Protein 5FIY (pdb70)

Structure (mmCIF, N/CA/C/O backbone):
data_5FIY
#
_entry.id   5FIY
#
_cell.length_a   114.990
_cell.length_b   114.990
_cell.length_c   121.810
_cell.angle_alpha   90.00
_cell.angle_beta   90.00
_cell.angle_gamma   90.00
#
_symmetry.space_group_name_H-M   'P 43 21 2'
#
loop_
_entity.id
_entity.type
_entity.pdbx_description
1 polymer 'PRKC APOPTOSIS WT1 REGULATOR PROTEIN'
2 non-polymer 'POTASSIUM ION'
3 water water
#
loop_
_atom_site.group_PDB
_atom_site.id
_atom_site.type_symbol
_atom_site.label_atom_id
_atom_site.label_alt_id
_atom_site.label_comp_id
_atom_site.label_asym_id
_atom_site.label_entity_id
_atom_site.label_seq_id
_atom_site.pdbx_PDB_ins_code
_atom_site.Cartn_x
_atom_site.Cartn_y
_atom_site.Cartn_z
_atom_site.occupancy
_atom_site.B_iso_or_equiv
_atom_site.auth_seq_id
_atom_site.auth_comp_id
_atom_site.auth_asym_id
_atom_site.auth_atom_id
_atom_site.pdbx_PDB_model_num
ATOM 1 N N . PHE A 1 26 ? 147.912 66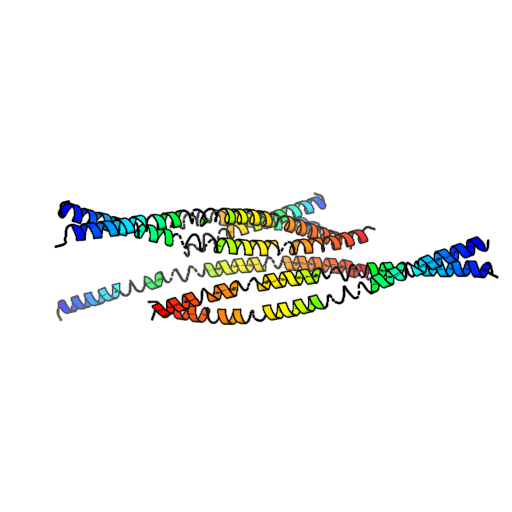.263 80.420 1.00 86.49 254 PHE A N 1
ATOM 2 C CA . PHE A 1 26 ? 148.910 66.557 79.395 1.00 88.06 254 PHE A CA 1
ATOM 3 C C . PHE A 1 26 ? 150.251 65.897 79.692 1.00 82.55 254 PHE A C 1
ATOM 4 O O . PHE A 1 26 ? 150.669 65.804 80.849 1.00 70.47 254 PHE A O 1
ATOM 12 N N . ALA A 1 27 ? 150.928 65.448 78.640 1.00 46.47 255 ALA A N 1
ATOM 13 C CA . ALA A 1 27 ? 152.226 64.813 78.800 1.00 48.49 255 ALA A CA 1
ATOM 14 C C . ALA A 1 27 ? 153.245 65.346 77.799 1.00 50.42 255 ALA A C 1
ATOM 15 O O . ALA A 1 27 ? 152.922 65.588 76.632 1.00 48.11 255 ALA A O 1
ATOM 17 N N . SER A 1 28 ? 154.480 65.501 78.271 1.00 44.52 256 SER A N 1
ATOM 18 C CA . SER A 1 28 ? 155.571 66.060 77.482 1.00 50.29 256 SER A CA 1
ATOM 19 C C . SER A 1 28 ? 155.829 65.206 76.254 1.00 50.97 256 SER A C 1
ATOM 20 O O . SER A 1 28 ? 155.546 64.007 76.264 1.00 73.94 256 SER A O 1
ATOM 23 N N . SER A 1 29 ? 156.326 65.818 75.183 1.00 48.39 257 SER A N 1
ATOM 24 C CA . SER A 1 29 ? 156.635 65.045 73.993 1.00 51.27 257 SER A CA 1
ATOM 25 C C . SER A 1 29 ? 157.692 64.027 74.391 1.00 57.16 257 SER A C 1
ATOM 26 O O . SER A 1 29 ? 157.656 62.886 73.952 1.00 46.77 257 SER A O 1
ATOM 29 N N . SER A 1 30 ? 158.585 64.432 75.289 1.00 58.26 258 SER A N 1
ATOM 30 C CA . SER A 1 30 ? 159.633 63.554 75.797 1.00 55.63 258 SER A CA 1
ATOM 31 C C . SER A 1 30 ? 159.050 62.431 76.653 1.00 52.77 258 SER A C 1
ATOM 32 O O . SER A 1 30 ? 159.474 61.280 76.553 1.00 54.70 258 SER A O 1
ATOM 35 N N . THR A 1 31 ? 158.099 62.780 77.513 1.00 38.81 259 THR A N 1
ATOM 36 C CA . THR A 1 31 ? 157.436 61.806 78.370 1.00 37.34 259 THR A CA 1
ATOM 37 C C . THR A 1 31 ? 156.755 60.717 77.545 1.00 47.45 259 THR A C 1
ATOM 38 O O . THR A 1 31 ? 156.912 59.513 77.808 1.00 49.70 259 THR A O 1
ATOM 42 N N . LEU A 1 32 ? 156.020 61.154 76.531 1.00 51.17 260 LEU A N 1
ATOM 43 C CA . LEU A 1 32 ? 155.374 60.250 75.594 1.00 36.88 260 LEU A CA 1
ATOM 44 C C . LEU A 1 32 ? 156.422 59.403 74.881 1.00 38.21 260 LEU A C 1
ATOM 45 O O . LEU A 1 32 ? 156.237 58.196 74.702 1.00 52.50 260 LEU A O 1
ATOM 50 N N . GLU A 1 33 ? 157.533 60.036 74.502 1.00 49.11 261 GLU A N 1
ATOM 51 C CA . GLU A 1 33 ? 158.604 59.344 73.795 1.00 39.34 261 GLU A CA 1
ATOM 52 C C . GLU A 1 33 ? 159.155 58.214 74.657 1.00 52.27 261 GLU A C 1
ATOM 53 O O . GLU A 1 33 ? 159.468 57.130 74.152 1.00 62.84 261 GLU A O 1
ATOM 59 N N . LYS A 1 34 ? 159.246 58.454 75.965 1.00 36.79 262 LYS A N 1
ATOM 60 C CA . LYS A 1 34 ? 159.752 57.422 76.859 1.00 29.09 262 LYS A CA 1
ATOM 61 C C . LYS A 1 34 ? 158.722 56.327 77.112 1.00 46.08 262 LYS A C 1
ATOM 62 O O . LYS A 1 34 ? 159.089 55.164 77.204 1.00 44.68 262 LYS A O 1
ATOM 68 N N . ARG A 1 35 ? 157.446 56.682 77.254 1.00 39.40 263 ARG A N 1
ATOM 69 C CA . ARG A 1 35 ? 156.417 55.648 77.378 1.00 29.30 263 ARG A CA 1
ATOM 70 C C . ARG A 1 35 ? 156.486 54.720 76.168 1.00 37.00 263 ARG A C 1
ATOM 71 O O . ARG A 1 35 ? 156.378 53.494 76.293 1.00 39.86 263 ARG A O 1
ATOM 79 N N . ILE A 1 36 ? 156.676 55.319 74.995 1.00 34.05 264 ILE A N 1
ATOM 80 C CA . ILE A 1 36 ? 156.823 54.558 73.758 1.00 40.70 264 ILE A CA 1
ATOM 81 C C . ILE A 1 36 ? 158.069 53.660 73.794 1.00 38.98 264 ILE A C 1
ATOM 82 O O . ILE A 1 36 ? 158.011 52.478 73.425 1.00 42.22 264 ILE A O 1
ATOM 87 N N . GLU A 1 37 ? 159.181 54.226 74.262 1.00 40.40 265 GLU A N 1
ATOM 88 C CA . GLU A 1 37 ? 160.446 53.499 74.409 1.00 42.14 265 GLU A CA 1
ATOM 89 C C . GLU A 1 37 ? 160.269 52.237 75.259 1.00 42.50 265 GLU A C 1
ATOM 90 O O . GLU A 1 37 ? 160.633 51.109 74.867 1.00 41.70 265 GLU A O 1
ATOM 96 N N . ASP A 1 38 ? 159.656 52.457 76.418 1.00 37.83 266 ASP A N 1
ATOM 97 C CA . ASP A 1 38 ? 159.415 51.436 77.421 1.00 34.78 266 ASP A CA 1
ATOM 98 C C . ASP A 1 38 ? 158.505 50.346 76.889 1.00 30.99 266 ASP A C 1
ATOM 99 O O . ASP A 1 38 ? 158.802 49.158 77.032 1.00 44.56 266 ASP A O 1
ATOM 104 N N . LEU A 1 39 ? 157.398 50.754 76.277 1.00 33.97 267 LEU A N 1
ATOM 105 C CA . LEU A 1 39 ? 156.458 49.802 75.703 1.00 29.78 267 LEU A CA 1
ATOM 106 C C . LEU A 1 39 ? 157.099 48.965 74.605 1.00 37.67 267 LEU A C 1
ATOM 107 O O . LEU A 1 39 ? 156.808 47.773 74.486 1.00 35.48 267 LEU A O 1
ATOM 112 N N . GLU A 1 40 ? 157.970 49.578 73.809 1.00 22.19 268 GLU A N 1
ATOM 113 C CA . GLU A 1 40 ? 158.626 48.837 72.738 1.00 31.94 268 GLU A CA 1
ATOM 114 C C . GLU A 1 40 ? 159.587 47.797 73.321 1.00 34.59 268 GLU A C 1
ATOM 115 O O . GLU A 1 40 ? 159.609 46.630 72.871 1.00 34.36 268 GLU A O 1
ATOM 121 N N . LYS A 1 41 ? 160.345 48.199 74.345 1.00 25.87 269 LYS A N 1
ATOM 122 C CA . LYS A 1 41 ? 161.160 47.228 75.082 1.00 34.19 269 LYS A CA 1
ATOM 123 C C . LYS A 1 41 ? 160.308 46.069 75.623 1.00 30.13 269 LYS A C 1
ATOM 124 O O . LYS A 1 41 ? 160.687 44.896 75.519 1.00 36.65 269 LYS A O 1
ATOM 130 N N . GLU A 1 42 ? 159.151 46.401 76.183 1.00 27.76 270 GLU A N 1
ATOM 131 C CA . GLU A 1 42 ? 158.242 45.397 76.719 1.00 28.10 270 GLU A CA 1
ATOM 132 C C . GLU A 1 42 ? 157.793 44.399 75.650 1.00 28.30 270 GLU A C 1
ATOM 133 O O . GLU A 1 42 ? 157.848 43.187 75.849 1.00 43.16 270 GLU A O 1
ATOM 139 N N . VAL A 1 43 ? 157.333 44.913 74.516 1.00 35.42 271 VAL A N 1
ATOM 140 C CA . VAL A 1 43 ? 156.909 44.045 73.429 1.00 26.73 271 VAL A CA 1
ATOM 141 C C . VAL A 1 43 ? 158.046 43.126 73.007 1.00 34.25 271 VAL A C 1
ATOM 142 O O . VAL A 1 43 ? 157.844 41.918 72.884 1.00 33.16 271 VAL A O 1
ATOM 146 N N . LEU A 1 44 ? 159.236 43.689 72.791 1.00 35.32 272 LEU A N 1
ATOM 147 C CA . LEU A 1 44 ? 160.380 42.856 72.402 1.00 32.85 272 LEU A CA 1
ATOM 148 C C . LEU A 1 44 ? 160.638 41.733 73.428 1.00 39.74 272 LEU A C 1
ATOM 149 O O . LEU A 1 44 ? 160.874 40.563 73.063 1.00 36.07 272 LEU A O 1
ATOM 154 N N . ARG A 1 45 ? 160.565 42.092 74.710 1.00 36.94 273 ARG A N 1
ATOM 155 C CA . ARG A 1 45 ? 160.757 41.135 75.800 1.00 28.13 273 ARG A CA 1
ATOM 156 C C . ARG A 1 45 ? 159.751 39.988 75.743 1.00 30.75 273 ARG A C 1
ATOM 157 O O . ARG A 1 45 ? 160.125 38.804 75.761 1.00 43.83 273 ARG A O 1
ATOM 165 N N A GLU A 1 46 ? 158.475 40.346 75.632 0.56 30.45 274 GLU A N 1
ATOM 166 N N B GLU A 1 46 ? 158.471 40.341 75.683 0.44 30.09 274 GLU A N 1
ATOM 167 C CA A GLU A 1 46 ? 157.403 39.366 75.664 0.56 29.82 274 GLU A CA 1
ATOM 168 C CA B GLU A 1 46 ? 157.411 39.345 75.687 0.44 29.58 274 GLU A CA 1
ATOM 169 C C A GLU A 1 46 ? 157.459 38.474 74.434 0.56 36.72 274 GLU A C 1
ATOM 170 C C B GLU A 1 46 ? 157.470 38.467 74.439 0.44 36.60 274 GLU A C 1
ATOM 171 O O A GLU A 1 46 ? 157.102 37.294 74.490 0.56 44.20 274 GLU A O 1
ATOM 172 O O B GLU A 1 46 ? 157.107 37.290 74.486 0.44 42.87 274 GLU A O 1
ATOM 183 N N . ARG A 1 47 ? 157.939 39.039 73.331 1.00 32.90 275 ARG A N 1
ATOM 184 C CA . ARG A 1 47 ? 158.110 38.279 72.098 1.00 39.50 275 ARG A CA 1
ATOM 185 C C . ARG A 1 47 ? 159.217 37.250 72.262 1.00 37.95 275 ARG A C 1
ATOM 186 O O . ARG A 1 47 ? 159.072 36.098 71.834 1.00 42.63 275 ARG A O 1
ATOM 194 N N . GLN A 1 48 ? 160.308 37.663 72.909 1.00 40.60 276 GLN A N 1
ATOM 195 C CA . GLN A 1 48 ? 161.402 36.738 73.205 1.00 30.73 276 GLN A CA 1
ATOM 196 C C . GLN A 1 48 ? 160.856 35.588 74.043 1.00 38.58 276 GLN A C 1
ATOM 197 O O . GLN A 1 48 ? 161.100 34.404 73.754 1.00 44.73 276 GLN A O 1
ATOM 203 N N . GLU A 1 49 ? 160.091 35.944 75.072 1.00 36.67 277 GLU A N 1
ATOM 204 C CA . GLU A 1 49 ? 159.523 34.934 75.957 1.00 50.34 277 GLU A CA 1
ATOM 205 C C . GLU A 1 49 ? 158.611 33.941 75.233 1.00 38.35 277 GLU A C 1
ATOM 206 O O . GLU A 1 49 ? 158.692 32.732 75.461 1.00 49.20 277 GLU A O 1
ATOM 212 N N . ASN A 1 50 ? 157.744 34.444 74.359 1.00 33.20 278 ASN A N 1
ATOM 213 C CA . ASN A 1 50 ? 156.875 33.556 73.592 1.00 46.93 278 ASN A CA 1
ATOM 214 C C . ASN A 1 50 ? 157.667 32.692 72.622 1.00 48.83 278 ASN A C 1
ATOM 215 O O . ASN A 1 50 ? 157.255 31.581 72.304 1.00 38.86 278 ASN A O 1
ATOM 220 N N . LEU A 1 51 ? 158.795 33.202 72.140 1.00 45.27 279 LEU A N 1
ATOM 221 C CA . LEU A 1 51 ? 159.658 32.389 71.288 1.00 40.27 279 LEU A CA 1
ATOM 222 C C . LEU A 1 51 ? 160.197 31.205 72.093 1.00 39.16 279 LEU A C 1
ATOM 223 O O . LEU A 1 51 ? 160.131 30.035 71.666 1.00 41.32 279 LEU A O 1
ATOM 228 N N . ARG A 1 52 ? 160.677 31.526 73.294 1.00 42.03 280 ARG A N 1
ATOM 229 C CA . ARG A 1 52 ? 161.165 30.521 74.233 1.00 29.65 280 ARG A CA 1
ATOM 230 C C . ARG A 1 52 ? 160.110 29.445 74.480 1.00 44.32 280 ARG A C 1
ATOM 231 O O . ARG A 1 52 ? 160.372 28.242 74.320 1.00 57.61 280 ARG A O 1
ATOM 239 N N . LEU A 1 53 ? 158.916 29.887 74.858 1.00 39.13 281 LEU A N 1
ATOM 240 C CA . LEU A 1 53 ? 157.805 28.976 75.093 1.00 37.47 281 LEU A CA 1
ATOM 241 C C . LEU A 1 53 ? 157.466 28.138 73.863 1.00 41.11 281 LEU A C 1
ATOM 242 O O . LEU A 1 53 ? 157.114 26.974 73.986 1.00 59.75 281 LEU A O 1
ATOM 247 N N . THR A 1 54 ? 157.550 28.736 72.681 1.00 43.65 282 THR A N 1
ATOM 248 C CA . THR A 1 54 ? 157.230 28.024 71.452 1.00 39.46 282 THR A CA 1
ATOM 249 C C . THR A 1 54 ? 158.194 26.862 71.243 1.00 48.38 282 THR A C 1
ATOM 250 O O . THR A 1 54 ? 157.780 25.719 70.965 1.00 51.30 282 THR A O 1
ATOM 254 N N . ARG A 1 55 ? 159.480 27.147 71.417 1.00 41.62 283 ARG A N 1
ATOM 255 C CA . ARG A 1 55 ? 160.493 26.122 71.202 1.00 41.95 283 ARG A CA 1
ATOM 256 C C . ARG A 1 55 ? 160.369 25.008 72.254 1.00 59.12 283 ARG A C 1
ATOM 257 O O . ARG A 1 55 ? 160.416 23.801 71.933 1.00 72.01 283 ARG A O 1
ATOM 265 N N . LEU A 1 56 ? 160.169 25.424 73.505 1.00 49.69 284 LEU A N 1
ATOM 266 C CA . LEU A 1 56 ? 159.957 24.486 74.608 1.00 52.56 284 LEU A CA 1
ATOM 267 C C . LEU A 1 56 ? 158.753 23.574 74.324 1.00 47.92 284 LEU A C 1
ATOM 268 O O . LEU A 1 56 ? 158.755 22.376 74.635 1.00 69.64 284 LEU A O 1
ATOM 281 N N . GLN A 1 58 ? 157.590 22.780 71.237 1.00 63.08 286 GLN A N 1
ATOM 282 C CA . GLN A 1 58 ? 157.988 21.826 70.200 1.00 63.92 286 GLN A CA 1
ATOM 283 C C . GLN A 1 58 ? 158.735 20.649 70.835 1.00 63.14 286 GLN A C 1
ATOM 284 O O . GLN A 1 58 ? 158.505 19.474 70.479 1.00 70.31 286 GLN A O 1
ATOM 290 N N . ASP A 1 59 ? 159.596 20.962 71.804 1.00 54.82 287 ASP A N 1
ATOM 291 C CA . ASP A 1 59 ? 160.239 19.905 72.585 1.00 39.67 287 ASP A CA 1
ATOM 292 C C . ASP A 1 59 ? 159.217 18.978 73.239 1.00 54.75 287 ASP A C 1
ATOM 293 O O . ASP A 1 59 ? 159.261 17.766 73.021 1.00 80.29 287 ASP A O 1
ATOM 298 N N . LYS A 1 60 ? 158.318 19.532 74.049 1.00 52.87 288 LYS A N 1
ATOM 299 C CA . LYS A 1 60 ? 157.304 18.713 74.717 1.00 46.19 288 LYS A CA 1
ATOM 300 C C . LYS A 1 60 ? 156.541 17.810 73.743 1.00 53.50 288 LYS A C 1
ATOM 301 O O . LYS A 1 60 ? 156.263 16.654 74.063 1.00 78.39 288 LYS A O 1
ATOM 307 N N . GLU A 1 61 ? 156.207 18.328 72.564 1.00 54.80 289 GLU A N 1
ATOM 308 C CA . GLU A 1 61 ? 155.501 17.523 71.565 1.00 63.57 289 GLU A CA 1
ATOM 309 C C . GLU A 1 61 ? 156.353 16.385 71.008 1.00 71.44 289 GLU A C 1
ATOM 310 O O . GLU A 1 61 ? 155.854 15.266 70.831 1.00 66.40 289 GLU A O 1
ATOM 316 N N . GLU A 1 62 ? 157.628 16.660 70.732 1.00 60.89 290 GLU A N 1
ATOM 317 C CA . GLU A 1 62 ? 158.524 15.583 70.309 1.00 58.36 290 GLU A CA 1
ATOM 318 C C . GLU A 1 62 ? 158.581 14.484 71.369 1.00 76.73 290 GLU A C 1
ATOM 319 O O . GLU A 1 62 ? 158.386 13.290 71.078 1.00 79.29 290 GLU A O 1
ATOM 333 N N . ILE A 1 64 ? 156.471 13.769 73.758 1.00 62.26 292 ILE A N 1
ATOM 334 C CA . ILE A 1 64 ? 155.200 13.056 73.722 1.00 56.97 292 ILE A CA 1
ATOM 335 C C . ILE A 1 64 ? 155.166 12.025 72.599 1.00 65.95 292 ILE A C 1
ATOM 336 O O . ILE A 1 64 ? 154.720 10.894 72.802 1.00 87.10 292 ILE A O 1
ATOM 341 N N . GLY A 1 65 ? 155.640 12.413 71.417 1.00 57.86 293 GLY A N 1
ATOM 342 C CA . GLY A 1 65 ? 155.688 11.497 70.291 1.00 74.21 293 GLY A CA 1
ATOM 343 C C . GLY A 1 65 ? 156.477 10.238 70.608 1.00 71.79 293 GLY A C 1
ATOM 344 O O . GLY A 1 65 ? 155.972 9.113 70.464 1.00 65.41 293 GLY A O 1
ATOM 345 N N . LYS A 1 66 ? 157.715 10.426 71.057 1.00 73.27 294 LYS A N 1
ATOM 346 C CA . LYS A 1 66 ? 158.557 9.293 71.440 1.00 54.43 294 LYS A CA 1
ATOM 347 C C . LYS A 1 66 ? 157.912 8.421 72.518 1.00 60.51 294 LYS A C 1
ATOM 348 O O . LYS A 1 66 ? 157.943 7.197 72.427 1.00 81.66 294 LYS A O 1
ATOM 354 N N . LEU A 1 67 ? 157.344 9.049 73.542 1.00 60.84 295 LEU A N 1
ATOM 355 C CA . LEU A 1 67 ? 156.671 8.311 74.610 1.00 49.96 295 LEU A CA 1
ATOM 356 C C . LEU A 1 67 ? 155.520 7.447 74.085 1.00 59.81 295 LEU A C 1
ATOM 357 O O . LEU A 1 67 ? 155.373 6.284 74.478 1.00 78.39 295 LEU A O 1
ATOM 362 N N . LYS A 1 68 ? 154.716 8.014 73.189 1.00 58.49 296 LYS A N 1
ATOM 363 C CA . LYS A 1 68 ? 153.595 7.286 72.599 1.00 66.36 296 LYS A CA 1
ATOM 364 C C . LYS A 1 68 ? 154.094 6.107 71.770 1.00 71.26 296 LYS A C 1
ATOM 365 O O . LYS A 1 68 ? 153.520 5.015 71.810 1.00 73.70 296 LYS A O 1
ATOM 371 N N . GLU A 1 69 ? 155.174 6.339 71.029 1.00 77.44 297 GLU A N 1
ATOM 372 C CA . GLU A 1 69 ? 155.814 5.286 70.243 1.00 65.24 297 GLU A CA 1
ATOM 373 C C . GLU A 1 69 ? 156.295 4.129 71.128 1.00 79.00 297 GLU A C 1
ATOM 374 O O . GLU A 1 69 ? 156.061 2.950 70.832 1.00 79.57 297 GLU A O 1
ATOM 380 N N . GLU A 1 70 ? 156.961 4.482 72.223 1.00 70.54 298 GLU A N 1
ATOM 381 C CA . GLU A 1 70 ? 157.403 3.515 73.220 1.00 55.76 298 GLU A CA 1
ATOM 382 C C . GLU A 1 70 ? 156.222 2.713 73.752 1.00 64.37 298 GLU A C 1
ATOM 383 O O . GLU A 1 70 ? 156.315 1.503 73.949 1.00 79.42 298 GLU A O 1
ATOM 389 N N . ILE A 1 71 ? 155.110 3.404 73.982 1.00 60.04 299 ILE A N 1
ATOM 390 C CA . ILE A 1 71 ? 153.887 2.752 74.428 1.00 64.08 299 ILE A CA 1
ATOM 391 C C . ILE A 1 71 ? 153.436 1.741 73.371 1.00 79.75 299 ILE A C 1
ATOM 392 O O . ILE A 1 71 ? 152.989 0.635 73.704 1.00 90.87 299 ILE A O 1
ATOM 397 N N . ASP A 1 72 ? 153.574 2.110 72.097 1.00 71.70 300 ASP A N 1
ATOM 398 C CA . ASP A 1 72 ? 153.209 1.199 71.011 1.00 89.99 300 ASP A CA 1
ATOM 399 C C . ASP A 1 72 ? 154.066 -0.071 71.013 1.00 73.67 300 ASP A C 1
ATOM 400 O O . ASP A 1 72 ? 153.544 -1.195 70.929 1.00 74.82 300 ASP A O 1
ATOM 405 N N . LEU A 1 73 ? 155.379 0.111 71.140 1.00 74.48 301 LEU A N 1
ATOM 406 C CA . LEU A 1 73 ? 156.292 -1.029 71.220 1.00 68.21 301 LEU A CA 1
ATOM 407 C C . LEU A 1 73 ? 155.993 -1.937 72.407 1.00 75.62 301 LEU A C 1
ATOM 408 O O . LEU A 1 73 ? 155.926 -3.157 72.256 1.00 89.31 301 LEU A O 1
ATOM 413 N N . LEU A 1 74 ? 155.820 -1.342 73.583 1.00 78.59 302 LEU A N 1
ATOM 414 C CA . LEU A 1 74 ? 155.500 -2.114 74.779 1.00 81.33 302 LEU A CA 1
ATOM 415 C C . LEU A 1 74 ? 154.193 -2.883 74.631 1.00 69.78 302 LEU A C 1
ATOM 416 O O . LEU A 1 74 ? 154.100 -4.023 75.073 1.00 89.59 302 LEU A O 1
ATOM 421 N N . ASN A 1 75 ? 153.182 -2.266 74.026 1.00 66.14 303 ASN A N 1
ATOM 422 C CA . ASN A 1 75 ? 151.921 -2.970 73.808 1.00 65.86 303 ASN A CA 1
ATOM 423 C C . ASN A 1 75 ? 152.063 -4.116 72.806 1.00 85.06 303 ASN A C 1
ATOM 424 O O . ASN A 1 75 ? 151.425 -5.171 72.958 1.00 77.67 303 ASN A O 1
ATOM 429 N N . ARG A 1 76 ? 152.924 -3.932 71.804 1.00 82.30 304 ARG A N 1
ATOM 430 C CA . ARG A 1 76 ? 153.209 -5.030 70.882 1.00 80.83 304 ARG A CA 1
ATOM 431 C C . ARG A 1 76 ? 153.884 -6.187 71.620 1.00 85.28 304 ARG A C 1
ATOM 432 O O . ARG A 1 76 ? 153.507 -7.352 71.453 1.00 84.33 304 ARG A O 1
ATOM 440 N N . ASP A 1 77 ? 154.878 -5.856 72.439 1.00 74.45 305 ASP A N 1
ATOM 441 C CA . ASP A 1 77 ? 155.557 -6.846 73.268 1.00 64.89 305 ASP A CA 1
ATOM 442 C C . ASP A 1 77 ? 154.598 -7.591 74.189 1.00 68.98 305 ASP A C 1
ATOM 443 O O . ASP A 1 77 ? 154.711 -8.803 74.362 1.00 77.92 305 ASP A O 1
ATOM 448 N N . LEU A 1 78 ? 153.654 -6.864 74.780 1.00 58.45 306 LEU A N 1
ATOM 449 C CA . LEU A 1 78 ? 152.683 -7.473 75.678 1.00 59.51 306 LEU A CA 1
ATOM 450 C C . LEU A 1 78 ? 151.756 -8.392 74.894 1.00 69.12 306 LEU A C 1
ATOM 451 O O . LEU A 1 78 ? 151.320 -9.422 75.409 1.00 69.96 306 LEU A O 1
ATOM 456 N N . ASP A 1 79 ? 151.455 -8.027 73.649 1.00 77.16 307 ASP A N 1
ATOM 457 C CA . ASP A 1 79 ? 150.665 -8.915 72.792 1.00 90.28 307 ASP A CA 1
ATOM 458 C C . ASP A 1 79 ? 151.422 -10.213 72.490 1.00 87.92 307 ASP A C 1
ATOM 459 O O . ASP A 1 79 ? 150.862 -11.316 72.586 1.00 80.90 307 ASP A O 1
ATOM 464 N N . ASP A 1 80 ? 152.697 -10.069 72.136 1.00 71.09 308 ASP A N 1
ATOM 465 C CA . ASP A 1 80 ? 153.573 -11.213 71.885 1.00 60.28 308 ASP A CA 1
ATOM 466 C C . ASP A 1 80 ? 153.606 -12.153 73.088 1.00 73.02 308 ASP A C 1
ATOM 467 O O . ASP A 1 80 ? 153.426 -13.374 72.955 1.00 91.04 308 ASP A O 1
ATOM 480 N N . GLU A 1 82 ? 151.389 -12.336 75.362 1.00 68.47 310 GLU A N 1
ATOM 481 C CA . GLU A 1 82 ? 150.058 -12.929 75.514 1.00 79.31 310 GLU A CA 1
ATOM 482 C C . GLU A 1 82 ? 149.898 -14.178 74.649 1.00 87.84 310 GLU A C 1
ATOM 483 O O . GLU A 1 82 ? 149.415 -15.222 75.119 1.00 83.52 310 GLU A O 1
ATOM 489 N N . ASP A 1 83 ? 150.329 -14.080 73.393 1.00 88.53 311 ASP A N 1
ATOM 490 C CA . ASP A 1 83 ? 150.266 -15.227 72.491 1.00 82.58 311 ASP A CA 1
ATOM 491 C C . ASP A 1 83 ? 151.118 -16.377 73.019 1.00 77.90 311 ASP A C 1
ATOM 492 O O . ASP A 1 83 ? 150.638 -17.511 73.128 1.00 76.88 311 ASP A O 1
ATOM 497 N N . GLU A 1 84 ? 152.376 -16.087 73.341 1.00 66.92 312 GLU A N 1
ATOM 498 C CA . GLU A 1 84 ? 153.259 -17.102 73.914 1.00 59.22 312 GLU A CA 1
ATOM 499 C C . GLU A 1 84 ? 152.652 -17.746 75.161 1.00 64.36 312 GLU A C 1
ATOM 500 O O . GLU A 1 84 ? 152.771 -18.954 75.372 1.00 73.32 312 GLU A O 1
ATOM 506 N N . ASN A 1 85 ? 151.988 -16.929 75.973 1.00 64.06 313 ASN A N 1
ATOM 507 C CA . ASN A 1 85 ? 151.343 -17.397 77.190 1.00 56.60 313 ASN A CA 1
ATOM 508 C C . ASN A 1 85 ? 150.247 -18.400 76.863 1.00 68.59 313 ASN A C 1
ATOM 509 O O . ASN A 1 85 ? 150.162 -19.473 77.474 1.00 66.46 313 ASN A O 1
ATOM 514 N N . GLU A 1 86 ? 149.416 -18.061 75.883 1.00 71.09 314 GLU A N 1
ATOM 515 C CA . GLU A 1 86 ? 148.350 -18.975 75.487 1.00 80.72 314 GLU A CA 1
ATOM 516 C C . GLU A 1 86 ? 148.897 -20.281 74.909 1.00 75.05 314 GLU A C 1
ATOM 517 O O . GLU A 1 86 ? 148.379 -21.365 75.204 1.00 64.93 314 GLU A O 1
ATOM 523 N N . GLN A 1 87 ? 149.945 -20.174 74.094 1.00 76.12 315 GLN A N 1
ATOM 524 C CA . GLN A 1 87 ? 150.571 -21.357 73.507 1.00 75.81 315 GLN A CA 1
ATOM 525 C C . GLN A 1 87 ? 151.114 -22.277 74.590 1.00 69.64 315 GLN A C 1
ATOM 526 O O . GLN A 1 87 ? 150.877 -23.489 74.572 1.00 71.75 315 GLN A O 1
ATOM 532 N N . LEU A 1 88 ? 151.816 -21.692 75.553 1.00 59.08 316 LEU A N 1
ATOM 533 C CA . LEU A 1 88 ? 152.327 -22.460 76.674 1.00 50.15 316 LEU A CA 1
ATOM 534 C C . LEU A 1 88 ? 151.194 -23.077 77.491 1.00 46.81 316 LEU A C 1
ATOM 535 O O . LEU A 1 88 ? 151.348 -24.172 78.026 1.00 59.70 316 LEU A O 1
ATOM 540 N N . LYS A 1 89 ? 150.049 -22.399 77.573 1.00 60.60 317 LYS A N 1
ATOM 541 C CA . LYS A 1 89 ? 148.942 -22.958 78.352 1.00 69.90 317 LYS A CA 1
ATOM 542 C C . LYS A 1 89 ? 148.251 -24.126 77.657 1.00 57.94 317 LYS A C 1
ATOM 543 O O . LYS A 1 89 ? 147.921 -25.119 78.306 1.00 48.46 317 LYS A O 1
ATOM 549 N N . GLN A 1 90 ? 148.049 -24.030 76.345 1.00 66.24 318 GLN A N 1
ATOM 550 C CA . GLN A 1 90 ? 147.446 -25.143 75.618 1.00 70.16 318 GLN A CA 1
ATOM 551 C C . GLN A 1 90 ? 148.413 -26.323 75.581 1.00 80.41 318 GLN A C 1
ATOM 552 O O . GLN A 1 90 ? 147.999 -27.474 75.700 1.00 77.99 318 GLN A O 1
ATOM 558 N N . GLU A 1 91 ? 149.697 -26.029 75.399 1.00 75.43 319 GLU A N 1
ATOM 559 C CA . GLU A 1 91 ? 150.734 -27.057 75.438 1.00 55.50 319 GLU A CA 1
ATOM 560 C C . GLU A 1 91 ? 150.719 -27.769 76.789 1.00 54.52 319 GLU A C 1
ATOM 561 O O . GLU A 1 91 ? 150.787 -29.004 76.877 1.00 56.53 319 GLU A O 1
ATOM 567 N N . ASN A 1 92 ? 150.579 -26.969 77.839 1.00 64.67 320 ASN A N 1
ATOM 568 C CA . ASN A 1 92 ? 150.484 -27.473 79.199 1.00 55.07 320 ASN A CA 1
ATOM 569 C C . ASN A 1 92 ? 149.275 -28.394 79.387 1.00 53.90 320 ASN A C 1
ATOM 570 O O . ASN A 1 92 ? 149.378 -29.474 79.984 1.00 60.15 320 ASN A O 1
ATOM 575 N N . LYS A 1 93 ? 148.141 -27.977 78.834 1.00 52.48 321 LYS A N 1
ATOM 576 C CA . LYS A 1 93 ? 146.900 -28.746 78.922 1.00 75.77 321 LYS A CA 1
ATOM 577 C C . LYS A 1 93 ? 147.018 -30.081 78.182 1.00 61.13 321 LYS A C 1
ATOM 578 O O . LYS A 1 93 ? 146.577 -31.128 78.670 1.00 54.62 321 LYS A O 1
ATOM 584 N N . THR A 1 94 ? 147.628 -30.035 77.001 1.00 67.29 322 THR A N 1
ATOM 585 C CA . THR A 1 94 ? 147.870 -31.238 76.215 1.00 58.94 322 THR A CA 1
ATOM 586 C C . THR A 1 94 ? 148.742 -32.204 77.007 1.00 49.46 322 THR A C 1
ATOM 587 O O . THR A 1 94 ? 148.420 -33.386 77.110 1.00 52.19 322 THR A O 1
ATOM 591 N N . LEU A 1 95 ? 149.842 -31.703 77.566 1.00 42.23 323 LEU A N 1
ATOM 592 C CA . LEU A 1 95 ? 150.725 -32.560 78.357 1.00 50.07 323 LEU A CA 1
ATOM 593 C C . LEU A 1 95 ? 150.013 -33.181 79.561 1.00 56.11 323 LEU A C 1
ATOM 594 O O . LEU A 1 95 ? 150.204 -34.369 79.860 1.00 66.85 323 LEU A O 1
ATOM 599 N N . LEU A 1 96 ? 149.164 -32.396 80.222 1.00 58.96 324 LEU A N 1
ATOM 600 C CA . LEU A 1 96 ? 148.382 -32.915 81.345 1.00 62.57 324 LEU A CA 1
ATOM 601 C C . LEU A 1 96 ? 147.477 -34.052 80.878 1.00 66.69 324 LEU A C 1
ATOM 602 O O . LEU A 1 96 ? 147.385 -35.100 81.527 1.00 73.25 324 LEU A O 1
ATOM 607 N N . LYS A 1 97 ? 146.826 -33.842 79.737 1.00 74.74 325 LYS A N 1
ATOM 608 C CA . LYS A 1 97 ? 145.963 -34.859 79.146 1.00 58.72 325 LYS A CA 1
ATOM 609 C C . LYS A 1 97 ? 146.733 -36.146 78.844 1.00 66.10 325 LYS A C 1
ATOM 610 O O . LYS A 1 97 ? 146.252 -37.242 79.129 1.00 76.57 325 LYS A O 1
ATOM 614 N N . VAL A 1 98 ? 147.922 -36.001 78.264 1.00 62.53 326 VAL A N 1
ATOM 615 C CA . VAL A 1 98 ? 148.781 -37.138 77.946 1.00 64.55 326 VAL A CA 1
ATOM 616 C C . VAL A 1 98 ? 149.121 -37.912 79.209 1.00 69.43 326 VAL A C 1
ATOM 617 O O . VAL A 1 98 ? 149.044 -39.148 79.235 1.00 71.09 326 VAL A O 1
ATOM 621 N N . VAL A 1 99 ? 149.486 -37.185 80.262 1.00 60.08 327 VAL A N 1
ATOM 622 C CA . VAL A 1 99 ? 149.810 -37.838 81.526 1.00 65.13 327 VAL A CA 1
ATOM 623 C C . VAL A 1 99 ? 148.583 -38.592 82.030 1.00 72.30 327 VAL A C 1
ATOM 624 O O . VAL A 1 99 ? 148.696 -39.696 82.568 1.00 98.53 327 VAL A O 1
ATOM 628 N N . GLY A 1 100 ? 147.409 -38.001 81.827 1.00 77.33 328 GLY A N 1
ATOM 629 C CA . GLY A 1 100 ? 146.165 -38.640 82.221 1.00 85.81 328 GLY A CA 1
ATOM 630 C C . GLY A 1 100 ? 145.879 -39.937 81.479 1.00 91.96 328 GLY A C 1
ATOM 631 O O . GLY A 1 100 ? 145.445 -40.918 82.085 1.00 91.23 328 GLY A O 1
ATOM 632 N N . GLN A 1 101 ? 146.132 -39.952 80.173 1.00 85.48 329 GLN A N 1
ATOM 633 C CA . GLN A 1 101 ? 145.917 -41.159 79.375 1.00 83.68 329 GLN A CA 1
ATOM 634 C C . GLN A 1 101 ? 146.943 -42.244 79.653 1.00 76.79 329 GLN A C 1
ATOM 635 O O . GLN A 1 101 ? 146.611 -43.427 79.615 1.00 93.98 329 GLN A O 1
ATOM 641 N N . LEU A 1 102 ? 148.189 -41.865 79.911 1.00 81.82 330 LEU A N 1
ATOM 642 C CA . LEU A 1 102 ? 149.185 -42.887 80.200 1.00 84.67 330 LEU A CA 1
ATOM 643 C C . LEU A 1 102 ? 148.853 -43.506 81.555 1.00 96.56 330 LEU A C 1
ATOM 644 O O . LEU A 1 102 ? 148.333 -44.621 81.622 1.00 117.04 330 LEU A O 1
ATOM 649 N N . THR A 1 103 ? 149.140 -42.786 82.633 1.00 96.66 331 THR A N 1
ATOM 650 C CA . THR A 1 103 ? 148.803 -43.271 83.964 1.00 104.92 331 THR A CA 1
ATOM 651 C C . THR A 1 103 ? 147.542 -42.583 84.484 1.00 113.05 331 THR A C 1
ATOM 652 O O . THR A 1 103 ? 146.426 -42.918 84.083 1.00 116.73 331 THR A O 1
ATOM 654 N N . ALA B 1 27 ? 157.561 65.395 66.015 1.00 94.80 255 ALA B N 1
ATOM 655 C CA . ALA B 1 27 ? 156.661 64.389 66.568 1.00 95.53 255 ALA B CA 1
ATOM 656 C C . ALA B 1 27 ? 155.459 65.030 67.249 1.00 107.27 255 ALA B C 1
ATOM 657 O O . ALA B 1 27 ? 155.596 65.666 68.298 1.00 98.27 255 ALA B O 1
ATOM 659 N N . SER B 1 28 ? 154.280 64.856 66.659 1.00 104.60 256 SER B N 1
ATOM 660 C CA . SER B 1 28 ? 153.084 65.488 67.192 1.00 114.24 256 SER B CA 1
ATOM 661 C C . SER B 1 28 ? 152.534 64.624 68.319 1.00 101.65 256 SER B C 1
ATOM 662 O O . SER B 1 28 ? 152.636 63.394 68.281 1.00 85.77 256 SER B O 1
ATOM 665 N N . SER B 1 29 ? 151.941 65.277 69.313 1.00 96.65 257 SER B N 1
ATOM 666 C CA . SER B 1 29 ? 151.416 64.597 70.493 1.00 93.57 257 SER B CA 1
ATOM 667 C C . SER B 1 29 ? 150.306 63.604 70.164 1.00 75.48 257 SER B C 1
ATOM 668 O O . SER B 1 29 ? 150.154 62.599 70.848 1.00 86.05 257 SER B O 1
ATOM 671 N N . SER B 1 30 ? 149.524 63.884 69.129 1.00 80.71 258 SER B N 1
ATOM 672 C CA . SER B 1 30 ? 148.454 62.972 68.740 1.00 86.75 258 SER B CA 1
ATOM 673 C C . SER B 1 30 ? 149.031 61.661 68.208 1.00 73.49 258 SER B C 1
ATOM 674 O O . SER B 1 30 ? 148.596 60.570 68.595 1.00 74.03 258 SER B O 1
ATOM 677 N N . THR B 1 31 ? 150.025 61.777 67.332 1.00 78.47 259 THR B N 1
ATOM 678 C CA . THR B 1 31 ? 150.711 60.614 66.783 1.00 74.64 259 THR B CA 1
ATOM 679 C C . THR B 1 31 ? 151.373 59.796 67.892 1.00 59.93 259 THR B C 1
ATOM 680 O O . THR B 1 31 ? 151.274 58.571 67.905 1.00 57.59 259 THR B O 1
ATOM 684 N N . LEU B 1 32 ? 152.050 60.474 68.816 1.00 46.87 260 LEU B N 1
ATOM 685 C CA . LEU B 1 32 ? 152.671 59.796 69.953 1.00 38.83 260 LEU B CA 1
ATOM 686 C C . LEU B 1 32 ? 151.650 59.070 70.833 1.00 42.19 260 LEU B C 1
ATOM 687 O O . LEU B 1 32 ? 151.855 57.917 71.223 1.00 61.40 260 LEU B O 1
ATOM 692 N N . GLU B 1 33 ? 150.545 59.746 71.129 1.00 45.35 261 GLU B N 1
ATOM 693 C CA . GLU B 1 33 ? 149.496 59.172 71.962 1.00 37.64 261 GLU B CA 1
ATOM 694 C C . GLU B 1 33 ? 148.890 57.948 71.292 1.00 45.07 261 GLU B C 1
ATOM 695 O O . GLU B 1 33 ? 148.567 56.950 71.956 1.00 37.73 261 GLU B O 1
ATOM 701 N N . LYS B 1 34 ? 148.777 58.000 69.968 1.00 41.34 262 LYS B N 1
ATOM 702 C CA . LYS B 1 34 ? 148.239 56.853 69.254 1.00 46.22 262 LYS B CA 1
ATOM 703 C C . LYS B 1 34 ? 149.251 55.713 69.237 1.00 54.04 262 LYS B C 1
ATOM 704 O O . LYS B 1 34 ? 148.871 54.549 69.352 1.00 39.60 262 LYS B O 1
ATOM 710 N N . ARG B 1 35 ? 150.530 56.043 69.083 1.00 48.23 263 ARG B N 1
ATOM 711 C CA . ARG B 1 35 ? 151.585 55.041 69.160 1.00 39.97 263 ARG B CA 1
ATOM 712 C C . ARG B 1 35 ? 151.519 54.305 70.486 1.00 43.79 263 ARG B C 1
ATOM 713 O O . ARG B 1 35 ? 151.626 53.074 70.534 1.00 39.87 263 ARG B O 1
ATOM 721 N N . ILE B 1 36 ? 151.321 55.066 71.558 1.00 41.59 264 ILE B N 1
ATOM 722 C CA . ILE B 1 36 ? 151.173 54.480 72.883 1.00 41.51 264 ILE B CA 1
ATOM 723 C C . ILE B 1 36 ? 149.938 53.584 72.969 1.00 31.32 264 ILE B C 1
ATOM 724 O O . ILE B 1 36 ? 150.006 52.469 73.493 1.00 39.81 264 ILE B O 1
ATOM 729 N N . GLU B 1 37 ? 148.816 54.065 72.442 1.00 42.26 265 GLU B N 1
ATOM 730 C CA . GLU B 1 37 ? 147.586 53.275 72.442 1.00 48.26 265 GLU B CA 1
ATOM 731 C C . GLU B 1 37 ? 147.796 51.918 71.751 1.00 37.95 265 GLU B C 1
ATOM 732 O O . GLU B 1 37 ? 147.465 50.849 72.306 1.00 34.33 265 GLU B O 1
ATOM 738 N N . ASP B 1 38 ? 148.388 51.979 70.560 1.00 35.65 266 ASP B N 1
ATOM 739 C CA . ASP B 1 38 ? 148.647 50.810 69.726 1.00 47.77 266 ASP B CA 1
ATOM 740 C C . ASP B 1 38 ? 149.585 49.820 70.407 1.00 32.88 266 ASP B C 1
ATOM 741 O O . ASP B 1 38 ? 149.300 48.619 70.471 1.00 31.18 266 ASP B O 1
ATOM 746 N N . LEU B 1 39 ? 150.698 50.332 70.926 1.00 33.96 267 LEU B N 1
ATOM 747 C CA . LEU B 1 39 ? 151.665 49.493 71.625 1.00 26.54 267 LEU B CA 1
ATOM 748 C C . LEU B 1 39 ? 151.070 48.835 72.859 1.00 33.36 267 LEU B C 1
ATOM 749 O O . LEU B 1 39 ? 151.394 47.691 73.162 1.00 47.71 267 LEU B O 1
ATOM 754 N N . GLU B 1 40 ? 150.205 49.551 73.570 1.00 32.50 268 GLU B N 1
ATOM 755 C CA . GLU B 1 40 ? 149.575 48.984 74.761 1.00 24.95 268 GLU B CA 1
ATOM 756 C C . GLU B 1 40 ? 148.618 47.853 74.368 1.00 31.32 268 GLU B C 1
ATOM 757 O O . GLU B 1 40 ? 148.589 46.785 75.021 1.00 36.12 268 GLU B O 1
ATOM 763 N N . LYS B 1 41 ? 147.859 48.077 73.291 1.00 34.15 269 LYS B N 1
ATOM 764 C CA . LYS B 1 41 ? 147.035 47.005 72.723 1.00 18.39 269 LYS B CA 1
ATOM 765 C C . LYS B 1 41 ? 147.886 45.775 72.409 1.00 41.72 269 LYS B C 1
ATOM 766 O O . LYS B 1 41 ? 147.520 44.639 72.732 1.00 43.42 269 LYS B O 1
ATOM 772 N N . GLU B 1 42 ? 149.035 46.025 71.787 1.00 46.80 270 GLU B N 1
ATOM 773 C CA . GLU B 1 42 ? 149.965 44.969 71.404 1.00 32.35 270 GLU B CA 1
ATOM 774 C C . GLU B 1 42 ? 150.429 44.179 72.618 1.00 35.08 270 GLU B C 1
ATOM 775 O O . GLU B 1 42 ? 150.384 42.947 72.618 1.00 37.77 270 GLU B O 1
ATOM 781 N N . VAL B 1 43 ? 150.864 44.891 73.653 1.00 32.22 271 VAL B N 1
ATOM 782 C CA . VAL B 1 43 ? 151.302 44.240 74.879 1.00 36.33 271 VAL B CA 1
ATOM 783 C C . VAL B 1 43 ? 150.197 43.349 75.428 1.00 29.75 271 VAL B C 1
ATOM 784 O O . VAL B 1 43 ? 150.448 42.189 75.752 1.00 28.60 271 VAL B O 1
ATOM 788 N N . LEU B 1 44 ? 148.977 43.881 75.522 1.00 35.92 272 LEU B N 1
ATOM 789 C CA . LEU B 1 44 ? 147.855 43.071 76.017 1.00 24.76 272 LEU B CA 1
ATOM 790 C C . LEU B 1 44 ? 147.660 41.793 75.186 1.00 36.08 272 LEU B C 1
ATOM 791 O O . LEU B 1 44 ? 147.477 40.690 75.731 1.00 26.73 272 LEU B O 1
ATOM 796 N N . ARG B 1 45 ? 147.736 41.946 73.864 1.00 34.18 273 ARG B N 1
ATOM 797 C CA . ARG B 1 45 ? 147.595 40.816 72.948 1.00 29.86 273 ARG B CA 1
ATOM 798 C C . ARG B 1 45 ? 148.629 39.733 73.199 1.00 41.79 273 ARG B C 1
ATOM 799 O O . ARG B 1 45 ? 148.297 38.543 73.364 1.00 43.64 273 ARG B O 1
ATOM 807 N N A GLU B 1 46 ? 149.885 40.157 73.256 0.42 32.90 274 GLU B N 1
ATOM 808 N N B GLU B 1 46 ? 149.892 40.138 73.215 0.58 32.96 274 GLU B N 1
ATOM 809 C CA A GLU B 1 46 ? 150.990 39.224 73.381 0.42 35.20 274 GLU B CA 1
ATOM 810 C CA B GLU B 1 46 ? 150.981 39.189 73.372 0.58 35.17 274 GLU B CA 1
ATOM 811 C C A GLU B 1 46 ? 150.962 38.556 74.747 0.42 36.79 274 GLU B C 1
ATOM 812 C C B GLU B 1 46 ? 150.971 38.550 74.755 0.58 36.48 274 GLU B C 1
ATOM 813 O O A GLU B 1 46 ? 151.398 37.416 74.902 0.42 49.66 274 GLU B O 1
ATOM 814 O O B GLU B 1 46 ? 151.429 37.421 74.931 0.58 50.17 274 GLU B O 1
ATOM 825 N N . ARG B 1 47 ? 150.444 39.273 75.737 1.00 33.96 275 ARG B N 1
ATOM 826 C CA . ARG B 1 47 ? 150.286 38.713 77.069 1.00 43.80 275 ARG B CA 1
ATOM 827 C C . ARG B 1 47 ? 149.222 37.623 77.036 1.00 42.65 275 ARG B C 1
ATOM 828 O O . ARG B 1 47 ? 149.380 36.568 77.667 1.00 38.41 275 ARG B O 1
ATOM 836 N N . GLN B 1 48 ? 148.143 37.867 76.294 1.00 29.99 276 GLN B N 1
ATOM 837 C CA . GLN B 1 48 ? 147.125 36.835 76.137 1.00 32.18 276 GLN B CA 1
ATOM 838 C C . GLN B 1 48 ? 147.735 35.587 75.499 1.00 45.09 276 GLN B C 1
ATOM 839 O O . GLN B 1 48 ? 147.544 34.457 75.989 1.00 54.66 276 GLN B O 1
ATOM 845 N N . GLU B 1 49 ? 148.481 35.798 74.414 1.00 47.84 277 GLU B N 1
ATOM 846 C CA . GLU B 1 49 ? 149.081 34.675 73.696 1.00 49.29 277 GLU B CA 1
ATOM 847 C C . GLU B 1 49 ? 150.027 33.892 74.602 1.00 47.27 277 GLU B C 1
ATOM 848 O O . GLU B 1 49 ? 150.029 32.660 74.592 1.00 42.88 277 GLU B O 1
ATOM 854 N N . ASN B 1 50 ? 150.818 34.611 75.393 1.00 45.76 278 ASN B N 1
ATOM 855 C CA . ASN B 1 50 ? 151.740 33.975 76.324 1.00 32.75 278 ASN B CA 1
ATOM 856 C C . ASN B 1 50 ? 151.020 33.183 77.398 1.00 39.78 278 ASN B C 1
ATOM 857 O O . ASN B 1 50 ? 151.496 32.136 77.840 1.00 47.52 278 ASN B O 1
ATOM 862 N N . LEU B 1 51 ? 149.859 33.682 77.805 1.00 36.41 279 LEU B N 1
ATOM 863 C CA . LEU B 1 51 ? 149.069 32.998 78.814 1.00 35.83 279 LEU B CA 1
ATOM 864 C C . LEU B 1 51 ? 148.597 31.670 78.240 1.00 41.43 279 LEU B C 1
ATOM 865 O O . LEU B 1 51 ? 148.716 30.599 78.878 1.00 41.08 279 LEU B O 1
ATOM 870 N N . ARG B 1 52 ? 148.104 31.758 77.006 1.00 34.59 280 ARG B N 1
ATOM 871 C CA . ARG B 1 52 ? 147.670 30.594 76.247 1.00 45.63 280 ARG B CA 1
ATOM 872 C C . ARG B 1 52 ? 148.778 29.544 76.159 1.00 49.24 280 ARG B C 1
ATOM 873 O O . ARG B 1 52 ? 148.575 28.380 76.517 1.00 47.86 280 ARG B O 1
ATOM 881 N N . LEU B 1 53 ? 149.950 29.969 75.696 1.00 44.10 281 LEU B N 1
ATOM 882 C CA . LEU B 1 53 ? 151.102 29.081 75.581 1.00 31.64 281 LEU B CA 1
ATOM 883 C C . LEU B 1 53 ? 151.504 28.462 76.910 1.00 47.40 281 LEU B C 1
ATOM 884 O O . LEU B 1 53 ? 151.910 27.311 76.951 1.00 68.70 281 LEU B O 1
ATOM 889 N N . THR B 1 54 ? 151.421 29.232 77.988 1.00 42.38 282 THR B N 1
ATOM 890 C CA . THR B 1 54 ? 151.787 28.733 79.311 1.00 51.28 282 THR B CA 1
ATOM 891 C C . THR B 1 54 ? 150.848 27.601 79.731 1.00 55.10 282 THR B C 1
ATOM 892 O O . THR B 1 54 ? 151.290 26.525 80.187 1.00 64.27 282 THR B O 1
ATOM 896 N N . ARG B 1 55 ? 149.550 27.829 79.543 1.00 48.87 283 ARG B N 1
ATOM 897 C CA . ARG B 1 55 ? 148.563 26.821 79.926 1.00 65.30 283 ARG B CA 1
ATOM 898 C C . ARG B 1 55 ? 148.697 25.559 79.063 1.00 68.18 283 ARG B C 1
ATOM 899 O O . ARG B 1 55 ? 148.660 24.427 79.575 1.00 67.82 283 ARG B O 1
ATOM 907 N N . LEU B 1 56 ? 148.880 25.762 77.761 1.00 59.18 284 LEU B N 1
ATOM 908 C CA . LEU B 1 56 ? 149.111 24.660 76.831 1.00 53.30 284 LEU B CA 1
ATOM 909 C C . LEU B 1 56 ? 150.332 23.852 77.262 1.00 53.91 284 LEU B C 1
ATOM 910 O O . LEU B 1 56 ? 150.329 22.624 77.222 1.00 52.34 284 LEU B O 1
ATOM 923 N N . GLN B 1 58 ? 151.477 23.568 80.311 1.00 62.49 286 GLN B N 1
ATOM 924 C CA . GLN B 1 58 ? 151.078 22.721 81.436 1.00 57.24 286 GLN B CA 1
ATOM 925 C C . GLN B 1 58 ? 150.317 21.473 80.975 1.00 72.11 286 GLN B C 1
ATOM 926 O O . GLN B 1 58 ? 150.530 20.378 81.515 1.00 76.06 286 GLN B O 1
ATOM 932 N N . ASP B 1 59 ? 149.441 21.630 79.981 1.00 54.55 287 ASP B N 1
ATOM 933 C CA . ASP B 1 59 ? 148.773 20.464 79.390 1.00 58.84 287 ASP B CA 1
ATOM 934 C C . ASP B 1 59 ? 149.779 19.427 78.881 1.00 65.97 287 ASP B C 1
ATOM 935 O O . ASP B 1 59 ? 149.739 18.270 79.301 1.00 72.12 287 ASP B O 1
ATOM 940 N N . LYS B 1 60 ? 150.663 19.836 77.972 1.00 58.44 288 LYS B N 1
ATOM 941 C CA . LYS B 1 60 ? 151.705 18.947 77.453 1.00 57.26 288 LYS B CA 1
ATOM 942 C C . LYS B 1 60 ? 152.485 18.265 78.580 1.00 60.32 288 LYS B C 1
ATOM 943 O O . LYS B 1 60 ? 152.841 17.091 78.475 1.00 84.79 288 LYS B O 1
ATOM 949 N N . GLU B 1 61 ? 152.754 19.008 79.650 1.00 58.01 289 GLU B N 1
ATOM 950 C CA . GLU B 1 61 ? 153.503 18.473 80.786 1.00 62.85 289 GLU B CA 1
ATOM 951 C C . GLU B 1 61 ? 152.730 17.358 81.497 1.00 74.48 289 GLU B C 1
ATOM 952 O O . GLU B 1 61 ? 153.282 16.288 81.815 1.00 75.38 289 GLU B O 1
ATOM 958 N N . GLU B 1 62 ? 151.439 17.608 81.706 1.00 51.62 290 GLU B N 1
ATOM 959 C CA . GLU B 1 62 ? 150.539 16.624 82.293 1.00 68.89 290 GLU B CA 1
ATOM 960 C C . GLU B 1 62 ? 150.509 15.362 81.437 1.00 83.92 290 GLU B C 1
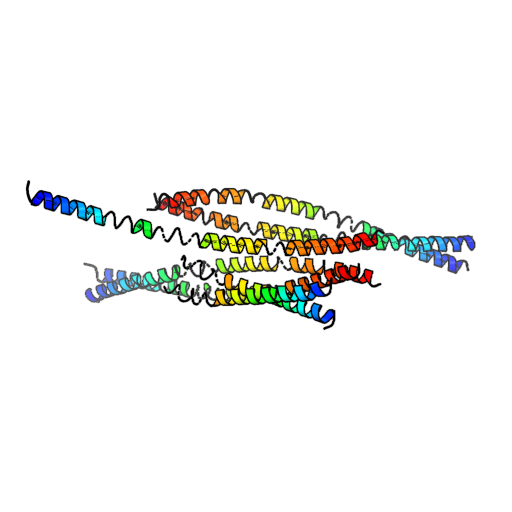ATOM 961 O O . GLU B 1 62 ? 150.567 14.233 81.947 1.00 69.90 290 GLU B O 1
ATOM 975 N N . ILE B 1 64 ? 152.835 14.301 79.296 1.00 53.19 292 ILE B N 1
ATOM 976 C CA . ILE B 1 64 ? 154.106 13.607 79.477 1.00 55.74 292 ILE B CA 1
ATOM 977 C C . ILE B 1 64 ? 154.095 12.768 80.749 1.00 57.76 292 ILE B C 1
ATOM 978 O O . ILE B 1 64 ? 154.496 11.600 80.736 1.00 66.39 292 ILE B O 1
ATOM 983 N N . GLY B 1 65 ? 153.614 13.356 81.842 1.00 56.08 293 GLY B N 1
ATOM 984 C CA . GLY B 1 65 ? 153.522 12.622 83.093 1.00 56.37 293 GLY B CA 1
ATOM 985 C C . GLY B 1 65 ? 152.700 11.349 82.971 1.00 66.12 293 GLY B C 1
ATOM 986 O O . GLY B 1 65 ? 153.175 10.245 83.294 1.00 81.55 293 GLY B O 1
ATOM 987 N N . LYS B 1 66 ? 151.470 11.496 82.481 1.00 63.65 294 LYS B N 1
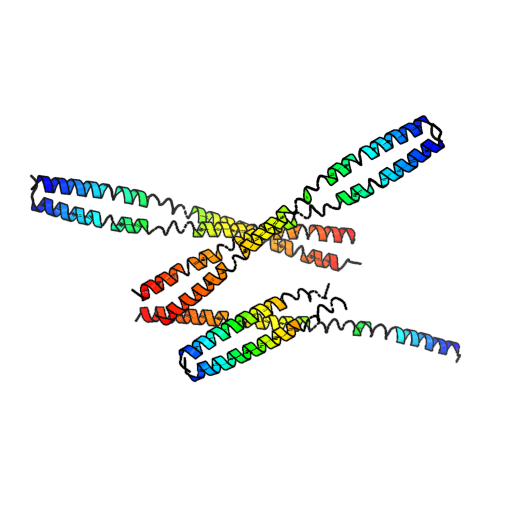ATOM 988 C CA . LYS B 1 66 ? 150.589 10.345 82.274 1.00 62.37 294 LYS B CA 1
ATOM 989 C C . LYS B 1 66 ? 151.205 9.274 81.373 1.00 58.13 294 LYS B C 1
ATOM 990 O O . LYS B 1 66 ? 151.125 8.088 81.683 1.00 68.11 294 LYS B O 1
ATOM 996 N N . LEU B 1 67 ? 151.798 9.683 80.256 1.00 70.06 295 LEU B N 1
ATOM 997 C CA . LEU B 1 67 ? 152.454 8.733 79.359 1.00 68.99 295 LEU B CA 1
ATOM 998 C C . LEU B 1 67 ? 153.590 7.975 80.040 1.00 59.04 295 LEU B C 1
ATOM 999 O O . LEU B 1 67 ? 153.732 6.768 79.852 1.00 71.37 295 LEU B O 1
ATOM 1004 N N . LYS B 1 68 ? 154.403 8.680 80.821 1.00 60.41 296 LYS B N 1
ATOM 1005 C CA . LYS B 1 68 ? 155.512 8.033 81.526 1.00 83.57 296 LYS B CA 1
ATOM 1006 C C . LYS B 1 68 ? 154.991 7.013 82.543 1.00 62.66 296 LYS B C 1
ATOM 1007 O O . LYS B 1 68 ? 155.525 5.895 82.665 1.00 64.58 296 LYS B O 1
ATOM 1013 N N . GLU B 1 69 ? 153.925 7.389 83.249 1.00 69.73 297 GLU B N 1
ATOM 1014 C CA . GLU B 1 69 ? 153.278 6.466 84.177 1.00 62.14 297 GLU B CA 1
ATOM 1015 C C . GLU B 1 69 ? 152.780 5.225 83.449 1.00 72.66 297 GLU B C 1
ATOM 1016 O O . GLU B 1 69 ? 152.965 4.096 83.912 1.00 73.80 297 GLU B O 1
ATOM 1022 N N . GLU B 1 70 ? 152.146 5.453 82.304 1.00 74.13 298 GLU B N 1
ATOM 1023 C CA . GLU B 1 70 ? 151.653 4.378 81.456 1.00 68.05 298 GLU B CA 1
ATOM 1024 C C . GLU B 1 70 ? 152.787 3.437 81.042 1.00 68.47 298 GLU B C 1
ATOM 1025 O O . GLU B 1 70 ? 152.614 2.224 81.020 1.00 74.19 298 GLU B O 1
ATOM 1031 N N . ILE B 1 71 ? 153.941 4.007 80.707 1.00 55.72 299 ILE B N 1
ATOM 1032 C CA . ILE B 1 71 ? 155.117 3.214 80.362 1.00 65.79 299 ILE B CA 1
ATOM 1033 C C . ILE B 1 71 ? 155.559 2.349 81.539 1.00 66.80 299 ILE B C 1
ATOM 1034 O O . ILE B 1 71 ? 155.862 1.161 81.371 1.00 72.06 299 ILE B O 1
ATOM 1039 N N . ASP B 1 72 ? 155.560 2.932 82.735 1.00 79.34 300 ASP B N 1
ATOM 1040 C CA . ASP B 1 72 ? 155.950 2.170 83.923 1.00 67.85 300 ASP B CA 1
ATOM 1041 C C . ASP B 1 72 ? 154.990 1.000 84.176 1.00 81.83 300 ASP B C 1
ATOM 1042 O O . ASP B 1 72 ? 155.422 -0.137 84.445 1.00 72.05 300 ASP B O 1
ATOM 1047 N N . LEU B 1 73 ? 153.692 1.278 84.060 1.00 76.87 301 LEU B N 1
ATOM 1048 C CA . LEU B 1 73 ? 152.667 0.246 84.188 1.00 46.99 301 LEU B CA 1
ATOM 1049 C C . LEU B 1 73 ? 152.851 -0.870 83.162 1.00 60.12 301 LEU B C 1
ATOM 1050 O O . LEU B 1 73 ? 152.795 -2.054 83.503 1.00 62.01 301 LEU B O 1
ATOM 1055 N N . LEU B 1 74 ? 153.074 -0.490 81.908 1.00 62.73 302 LEU B N 1
ATOM 1056 C CA . LEU B 1 74 ? 153.304 -1.466 80.852 1.00 58.42 302 LEU B CA 1
ATOM 1057 C C . LEU B 1 74 ? 154.520 -2.332 81.152 1.00 57.63 302 LEU B C 1
ATOM 1058 O O . LEU B 1 74 ? 154.497 -3.531 80.900 1.00 69.47 302 LEU B O 1
ATOM 1063 N N . ASN B 1 75 ? 155.586 -1.733 81.679 1.00 46.07 303 ASN B N 1
ATOM 1064 C CA . ASN B 1 75 ? 156.757 -2.528 82.042 1.00 63.70 303 ASN B CA 1
ATOM 1065 C C . ASN B 1 75 ? 156.503 -3.476 83.216 1.00 62.85 303 ASN B C 1
ATOM 1066 O O . ASN B 1 75 ? 157.032 -4.594 83.236 1.00 66.27 303 ASN B O 1
ATOM 1071 N N . ARG B 1 76 ? 155.683 -3.058 84.177 1.00 65.89 304 ARG B N 1
ATOM 1072 C CA . ARG B 1 76 ? 155.311 -3.979 85.253 1.00 58.84 304 ARG B CA 1
ATOM 1073 C C . ARG B 1 76 ? 154.490 -5.151 84.706 1.00 59.33 304 ARG B C 1
ATOM 1074 O O . ARG B 1 76 ? 154.737 -6.309 85.063 1.00 87.79 304 ARG B O 1
ATOM 1082 N N . ASP B 1 77 ? 153.524 -4.852 83.840 1.00 61.13 305 ASP B N 1
ATOM 1083 C CA . ASP B 1 77 ? 152.745 -5.893 83.163 1.00 76.32 305 ASP B CA 1
ATOM 1084 C C . ASP B 1 77 ? 153.634 -6.862 82.374 1.00 68.77 305 ASP B C 1
ATOM 1085 O O . ASP B 1 77 ? 153.430 -8.081 82.396 1.00 64.77 305 ASP B O 1
ATOM 1090 N N . LEU B 1 78 ? 154.637 -6.304 81.704 1.00 53.34 306 LEU B N 1
ATOM 1091 C CA . LEU B 1 78 ? 155.569 -7.072 80.888 1.00 52.45 306 LEU B CA 1
ATOM 1092 C C . LEU B 1 78 ? 156.415 -7.995 81.758 1.00 65.14 306 LEU B C 1
ATOM 1093 O O . LEU B 1 78 ? 156.689 -9.151 81.398 1.00 86.99 306 LEU B O 1
ATOM 1098 N N . ASP B 1 79 ? 156.790 -7.494 82.930 1.00 55.19 307 ASP B N 1
ATOM 1099 C CA . ASP B 1 79 ? 157.542 -8.294 83.886 1.00 56.26 307 ASP B CA 1
ATOM 1100 C C . ASP B 1 79 ? 156.685 -9.450 84.400 1.00 58.94 307 ASP B C 1
ATOM 1101 O O . ASP B 1 79 ? 157.139 -10.603 84.456 1.00 70.93 307 ASP B O 1
ATOM 1106 N N . ASP B 1 80 ? 155.440 -9.134 84.756 1.00 52.41 308 ASP B N 1
ATOM 1107 C CA . ASP B 1 80 ? 154.483 -10.152 85.180 1.00 45.51 308 ASP B CA 1
ATOM 1108 C C . ASP B 1 80 ? 154.295 -11.253 84.139 1.00 69.26 308 ASP B C 1
ATOM 1109 O O . ASP B 1 80 ? 154.253 -12.443 84.482 1.00 83.79 308 ASP B O 1
ATOM 1122 N N . GLU B 1 82 ? 156.473 -12.076 81.720 1.00 77.63 310 GLU B N 1
ATOM 1123 C CA . GLU B 1 82 ? 157.720 -12.843 81.686 1.00 74.78 310 GLU B CA 1
ATOM 1124 C C . GLU B 1 82 ? 157.752 -13.893 82.798 1.00 56.42 310 GLU B C 1
ATOM 1125 O O . GLU B 1 82 ? 158.106 -15.053 82.556 1.00 85.89 310 GLU B O 1
ATOM 1131 N N . ASP B 1 83 ? 157.360 -13.496 84.006 1.00 55.29 311 ASP B N 1
ATOM 1132 C CA . ASP B 1 83 ? 157.312 -14.446 85.119 1.00 68.10 311 ASP B CA 1
ATOM 1133 C C . ASP B 1 83 ? 156.309 -15.590 84.922 1.00 72.31 311 ASP B C 1
ATOM 1134 O O . ASP B 1 83 ? 156.681 -16.765 85.053 1.00 75.83 311 ASP B O 1
ATOM 1139 N N . GLU B 1 84 ? 155.052 -15.259 84.618 1.00 62.20 312 GLU B N 1
ATOM 1140 C CA . GLU B 1 84 ? 154.043 -16.300 84.393 1.00 70.30 312 GLU B CA 1
ATOM 1141 C C . GLU B 1 84 ? 154.480 -17.293 83.309 1.00 68.10 312 GLU B C 1
ATOM 1142 O O . GLU B 1 84 ? 154.339 -18.514 83.467 1.00 63.94 312 GLU B O 1
ATOM 1148 N N . ASN B 1 85 ? 155.047 -16.772 82.223 1.00 64.39 313 ASN B N 1
ATOM 1149 C CA . ASN B 1 85 ? 155.548 -17.639 81.160 1.00 51.89 313 ASN B CA 1
ATOM 1150 C C . ASN B 1 85 ? 156.728 -18.505 81.574 1.00 65.90 313 ASN B C 1
ATOM 1151 O O . ASN B 1 85 ? 156.779 -19.674 81.211 1.00 75.61 313 ASN B O 1
ATOM 1156 N N . GLU B 1 86 ? 157.692 -17.941 82.297 1.00 56.10 314 GLU B N 1
ATOM 1157 C CA . GLU B 1 86 ? 158.837 -18.743 82.720 1.00 59.24 314 GLU B CA 1
ATOM 1158 C C . GLU B 1 86 ? 158.348 -19.880 83.618 1.00 58.39 314 GLU B C 1
ATOM 1159 O O . GLU B 1 86 ? 158.806 -21.032 83.503 1.00 68.29 314 GLU B O 1
ATOM 1165 N N . GLN B 1 87 ? 157.390 -19.557 84.483 1.00 63.30 315 GLN B N 1
ATOM 1166 C CA . GLN B 1 87 ? 156.789 -20.562 85.352 1.00 50.19 315 GLN B CA 1
ATOM 1167 C C . GLN B 1 87 ? 156.111 -21.667 84.540 1.00 68.36 315 GLN B C 1
ATOM 1168 O O . GLN B 1 87 ? 156.305 -22.860 84.813 1.00 82.74 315 GLN B O 1
ATOM 1174 N N . LEU B 1 88 ? 155.334 -21.276 83.532 1.00 60.96 316 LEU B N 1
ATOM 1175 C CA . LEU B 1 88 ? 154.690 -22.263 82.667 1.00 48.76 316 LEU B CA 1
ATOM 1176 C C . LEU B 1 88 ? 155.703 -23.116 81.903 1.00 46.12 316 LEU B C 1
ATOM 1177 O O . LEU B 1 88 ? 155.451 -24.287 81.626 1.00 52.10 316 LEU B O 1
ATOM 1182 N N . LYS B 1 89 ? 156.856 -22.540 81.579 1.00 51.36 317 LYS B N 1
ATOM 1183 C CA . LYS B 1 89 ? 157.871 -23.285 80.847 1.00 49.64 317 LYS B CA 1
ATOM 1184 C C . LYS B 1 89 ? 158.481 -24.313 81.768 1.00 52.54 317 LYS B C 1
ATOM 1185 O O . LYS B 1 89 ? 158.791 -25.425 81.345 1.00 53.86 317 LYS B O 1
ATOM 1191 N N . GLN B 1 90 ? 158.666 -23.947 83.030 1.00 59.89 318 GLN B N 1
ATOM 1192 C CA . GLN B 1 90 ? 159.186 -24.928 83.973 1.00 58.31 318 GLN B CA 1
ATOM 1193 C C . GLN B 1 90 ? 158.181 -26.045 84.255 1.00 63.34 318 GLN B C 1
ATOM 1194 O O . GLN B 1 90 ? 158.572 -27.216 84.359 1.00 70.42 318 GLN B O 1
ATOM 1200 N N A GLU B 1 91 ? 156.904 -25.698 84.391 0.42 57.15 319 GLU B N 1
ATOM 1201 N N B GLU B 1 91 ? 156.903 -25.691 84.377 0.58 57.44 319 GLU B N 1
ATOM 1202 C CA A GLU B 1 91 ? 155.876 -26.722 84.565 0.42 49.66 319 GLU B CA 1
ATOM 1203 C CA B GLU B 1 91 ? 155.872 -26.710 84.540 0.58 50.81 319 GLU B CA 1
ATOM 1204 C C A GLU B 1 91 ? 155.823 -27.666 83.352 0.42 50.92 319 GLU B C 1
ATOM 1205 C C B GLU B 1 91 ? 155.901 -27.663 83.354 0.58 50.31 319 GLU B C 1
ATOM 1206 O O A GLU B 1 91 ? 155.707 -28.881 83.514 0.42 61.19 319 GLU B O 1
ATOM 1207 O O B GLU B 1 91 ? 155.933 -28.875 83.535 0.58 61.31 319 GLU B O 1
ATOM 1218 N N . ASN B 1 92 ? 155.908 -27.112 82.143 1.00 43.44 320 ASN B N 1
ATOM 1219 C CA . ASN B 1 92 ? 155.975 -27.932 80.928 1.00 40.60 320 ASN B CA 1
ATOM 1220 C C . ASN B 1 92 ? 157.200 -28.828 80.907 1.00 52.13 320 ASN B C 1
ATOM 1221 O O . ASN B 1 92 ? 157.139 -29.961 80.451 1.00 68.10 320 ASN B O 1
ATOM 1226 N N . LYS B 1 93 ? 158.320 -28.296 81.376 1.00 56.46 321 LYS B N 1
ATOM 1227 C CA . LYS B 1 93 ? 159.562 -29.051 81.424 1.00 49.61 321 LYS B CA 1
ATOM 1228 C C . LYS B 1 93 ? 159.375 -30.256 82.345 1.00 44.70 321 LYS B C 1
ATOM 1229 O O . LYS B 1 93 ? 159.750 -31.387 82.007 1.00 53.60 321 LYS B O 1
ATOM 1235 N N . THR B 1 94 ? 158.744 -30.009 83.489 1.00 43.39 322 THR B N 1
ATOM 1236 C CA . THR B 1 94 ? 158.437 -31.072 84.438 1.00 35.67 322 THR B CA 1
ATOM 1237 C C . THR B 1 94 ? 157.500 -32.140 83.862 1.00 47.06 322 THR B C 1
ATOM 1238 O O . THR B 1 94 ? 157.810 -33.330 83.913 1.00 43.90 322 THR B O 1
ATOM 1242 N N . LEU B 1 95 ? 156.369 -31.712 83.304 1.00 47.41 323 LEU B N 1
ATOM 1243 C CA . LEU B 1 95 ? 155.383 -32.635 82.741 1.00 42.64 323 LEU B CA 1
ATOM 1244 C C . LEU B 1 95 ? 155.950 -33.460 81.592 1.00 42.61 323 LEU B C 1
ATOM 1245 O O . LEU B 1 95 ? 155.701 -34.660 81.485 1.00 76.58 323 LEU B O 1
ATOM 1250 N N . LEU B 1 96 ? 156.735 -32.807 80.749 1.00 36.71 324 LEU B N 1
ATOM 1251 C CA . LEU B 1 96 ? 157.410 -33.463 79.642 1.00 44.13 324 LEU B CA 1
ATOM 1252 C C . LEU B 1 96 ? 158.376 -34.510 80.172 1.00 55.88 324 LEU B C 1
ATOM 1253 O O . LEU B 1 96 ? 158.476 -35.608 79.632 1.00 59.75 324 LEU B O 1
ATOM 1258 N N . LYS B 1 97 ? 159.098 -34.146 81.226 1.00 48.83 325 LYS B N 1
ATOM 1259 C CA . LYS B 1 97 ? 160.038 -35.054 81.873 1.00 51.92 325 LYS B CA 1
ATOM 1260 C C . LYS B 1 97 ? 159.301 -36.302 82.381 1.00 50.64 325 LYS B C 1
ATOM 1261 O O . LYS B 1 97 ? 159.746 -37.444 82.184 1.00 70.13 325 LYS B O 1
ATOM 1267 N N . VAL B 1 98 ? 158.154 -36.065 83.012 1.00 39.06 326 VAL B N 1
ATOM 1268 C CA . VAL B 1 98 ? 157.304 -37.129 83.534 1.00 39.38 326 VAL B CA 1
ATOM 1269 C C . VAL B 1 98 ? 156.833 -38.069 82.443 1.00 47.36 326 VAL B C 1
ATOM 1270 O O . VAL B 1 98 ? 156.910 -39.286 82.583 1.00 55.49 326 VAL B O 1
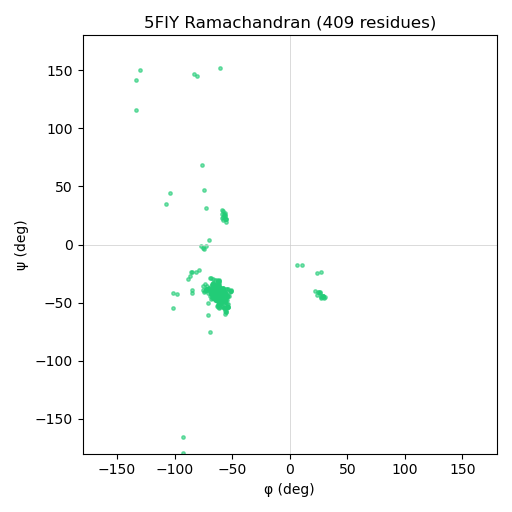ATOM 1274 N N . VAL B 1 99 ? 156.351 -37.495 81.347 1.00 51.47 327 VAL B N 1
ATOM 1275 C CA . VAL B 1 99 ? 155.885 -38.292 80.224 1.00 49.70 327 VAL B CA 1
ATOM 1276 C C . VAL B 1 99 ? 157.042 -39.102 79.669 1.00 42.45 327 VAL B C 1
ATOM 1277 O O . VAL B 1 99 ? 156.878 -40.248 79.263 1.00 64.49 327 VAL B O 1
ATOM 1281 N N . GLY B 1 100 ? 158.221 -38.493 79.685 1.00 53.94 328 GLY B N 1
ATOM 1282 C CA . GLY B 1 100 ? 159.437 -39.136 79.228 1.00 72.58 328 GLY B CA 1
ATOM 1283 C C . GLY B 1 100 ? 159.710 -40.360 80.074 1.00 71.95 328 GLY B C 1
ATOM 1284 O O . GLY B 1 100 ? 160.155 -41.387 79.563 1.00 75.28 328 GLY B O 1
ATOM 1285 N N . GLN B 1 101 ? 159.442 -40.256 81.372 1.00 62.60 329 GLN B N 1
ATOM 1286 C CA . GLN B 1 101 ? 159.628 -41.406 82.253 1.00 46.88 329 GLN B CA 1
ATOM 1287 C C . GLN B 1 101 ? 158.584 -42.496 81.995 1.00 51.00 329 GLN B C 1
ATOM 1288 O O . GLN B 1 101 ? 158.899 -43.684 82.037 1.00 79.76 329 GLN B O 1
ATOM 1294 N N . LEU B 1 102 ? 157.346 -42.094 81.730 1.00 60.65 330 LEU B N 1
ATOM 1295 C CA . LEU B 1 102 ? 156.273 -43.054 81.472 1.00 47.06 330 LEU B CA 1
ATOM 1296 C C . LEU B 1 102 ? 156.368 -43.714 80.092 1.00 55.47 330 LEU B C 1
ATOM 1297 O O . LEU B 1 102 ? 155.577 -44.595 79.764 1.00 61.36 330 LEU B O 1
ATOM 1302 N N . THR B 1 103 ? 157.338 -43.286 79.290 1.00 70.08 331 THR B N 1
ATOM 1303 C CA . THR B 1 103 ? 157.563 -43.848 77.956 1.00 90.84 331 THR B CA 1
ATOM 1304 C C . THR B 1 103 ? 158.734 -44.830 77.929 1.00 98.31 331 THR B C 1
ATOM 1305 O O . THR B 1 103 ? 158.674 -45.854 77.243 1.00 98.33 331 THR B O 1
ATOM 1309 N N . ARG B 1 104 ? 159.817 -44.478 78.617 1.00 86.24 332 ARG B N 1
ATOM 1310 C CA . ARG B 1 104 ? 160.987 -45.348 78.727 1.00 92.00 332 ARG B CA 1
ATOM 1311 C C . ARG B 1 104 ? 160.676 -46.652 79.462 1.00 71.53 332 ARG B C 1
ATOM 1312 O O . ARG B 1 104 ? 159.733 -47.371 79.128 1.00 62.06 332 ARG B O 1
ATOM 1314 N N . PHE C 1 26 ? 210.020 -54.974 101.682 1.00 103.99 254 PHE C N 1
ATOM 1315 C CA . PHE C 1 26 ? 209.671 -54.785 100.280 1.00 119.54 254 PHE C CA 1
ATOM 1316 C C . PHE C 1 26 ? 208.189 -54.465 100.111 1.00 125.71 254 PHE C C 1
ATOM 1317 O O . PHE C 1 26 ? 207.558 -53.900 101.003 1.00 131.34 254 PHE C O 1
ATOM 1319 N N . ALA C 1 27 ? 207.646 -54.839 98.957 1.00 130.80 255 ALA C N 1
ATOM 1320 C CA . ALA C 1 27 ? 206.249 -54.591 98.611 1.00 109.49 255 ALA C CA 1
ATOM 1321 C C . ALA C 1 27 ? 205.613 -55.856 98.040 1.00 105.12 255 ALA C C 1
ATOM 1322 O O . ALA C 1 27 ? 206.016 -56.323 96.974 1.00 108.41 255 ALA C O 1
ATOM 1324 N N . SER C 1 28 ? 204.624 -56.412 98.736 1.00 84.25 256 SER C N 1
ATOM 1325 C CA . SER C 1 28 ? 204.052 -57.688 98.314 1.00 86.09 256 SER C CA 1
ATOM 1326 C C . SER C 1 28 ? 203.045 -57.485 97.188 1.00 95.28 256 SER C C 1
ATOM 1327 O O . SER C 1 28 ? 202.326 -56.488 97.159 1.00 103.06 256 SER C O 1
ATOM 1330 N N . SER C 1 29 ? 202.990 -58.446 96.269 1.00 92.60 257 SER C N 1
ATOM 1331 C CA . SER C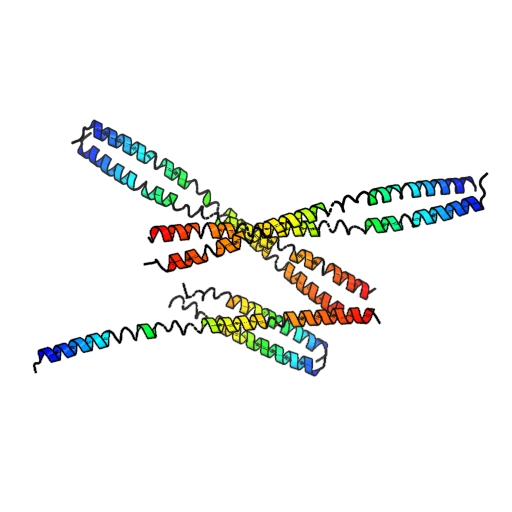 1 29 ? 202.111 -58.350 95.107 1.00 104.97 257 SER C CA 1
ATOM 1332 C C . SER C 1 29 ? 200.624 -58.355 95.465 1.00 98.95 257 SER C C 1
ATOM 1333 O O . SER C 1 29 ? 199.824 -57.610 94.879 1.00 94.99 257 SER C O 1
ATOM 1336 N N . SER C 1 30 ? 200.266 -59.163 96.457 1.00 92.67 258 SER C N 1
ATOM 1337 C CA . SER C 1 30 ? 198.882 -59.254 96.908 1.00 92.09 258 SER C CA 1
ATOM 1338 C C . SER C 1 30 ? 198.506 -57.949 97.595 1.00 82.62 258 SER C C 1
ATOM 1339 O O . SER C 1 30 ? 197.435 -57.376 97.352 1.00 90.45 258 SER C O 1
ATOM 1342 N N . THR C 1 31 ? 199.421 -57.483 98.441 1.00 82.78 259 THR C N 1
ATOM 1343 C CA . THR C 1 31 ? 199.263 -56.228 99.159 1.00 93.38 259 THR C CA 1
ATOM 1344 C C . THR C 1 31 ? 199.094 -55.059 98.189 1.00 89.89 259 THR C C 1
ATOM 1345 O O . THR C 1 31 ? 198.187 -54.238 98.350 1.00 96.10 259 THR C O 1
ATOM 1349 N N . LEU C 1 32 ? 199.953 -54.997 97.175 1.00 73.08 260 LEU C N 1
ATOM 1350 C CA . LEU C 1 32 ? 199.853 -53.951 96.162 1.00 78.12 260 LEU C CA 1
ATOM 1351 C C . LEU C 1 32 ? 198.550 -54.001 95.366 1.00 78.96 260 LEU C C 1
ATOM 1352 O O . LEU C 1 32 ? 197.892 -52.969 95.189 1.00 94.46 260 LEU C O 1
ATOM 1357 N N . GLU C 1 33 ? 198.162 -55.187 94.896 1.00 76.45 261 GLU C N 1
ATOM 1358 C CA . GLU C 1 33 ? 196.916 -55.278 94.132 1.00 84.85 261 GLU C CA 1
ATOM 1359 C C . GLU C 1 33 ? 195.699 -54.913 94.985 1.00 74.57 261 GLU C C 1
ATOM 1360 O O . GLU C 1 33 ? 194.747 -54.295 94.484 1.00 76.62 261 GLU C O 1
ATOM 1366 N N . LYS C 1 34 ? 195.733 -55.251 96.274 1.00 73.76 262 LYS C N 1
ATOM 1367 C CA . LYS C 1 34 ? 194.600 -54.904 97.127 1.00 75.83 262 LYS C CA 1
ATOM 1368 C C . LYS C 1 34 ? 194.588 -53.401 97.403 1.00 80.99 262 LYS C C 1
ATOM 1369 O O . LYS C 1 34 ? 193.520 -52.789 97.451 1.00 78.38 262 LYS C O 1
ATOM 1375 N N . ARG C 1 35 ? 195.766 -52.809 97.595 1.00 82.54 263 ARG C N 1
ATOM 1376 C CA . ARG C 1 35 ? 195.866 -51.355 97.728 1.00 64.36 263 ARG C CA 1
ATOM 1377 C C . ARG C 1 35 ? 195.247 -50.692 96.498 1.00 78.99 263 ARG C C 1
ATOM 1378 O O . ARG C 1 35 ? 194.515 -49.704 96.616 1.00 89.61 263 ARG C O 1
ATOM 1386 N N . ILE C 1 36 ? 195.529 -51.253 95.322 1.00 81.07 264 ILE C N 1
ATOM 1387 C CA . ILE C 1 36 ? 194.955 -50.736 94.081 1.00 81.46 264 ILE C CA 1
ATOM 1388 C C . ILE C 1 36 ? 193.432 -50.838 94.082 1.00 65.84 264 ILE C C 1
ATOM 1389 O O . ILE C 1 36 ? 192.742 -49.865 93.755 1.00 73.43 264 ILE C O 1
ATOM 1394 N N . GLU C 1 37 ? 192.912 -52.002 94.468 1.00 64.08 265 GLU C N 1
ATOM 1395 C CA . GLU C 1 37 ? 191.462 -52.189 94.548 1.00 75.62 265 GLU C CA 1
ATOM 1396 C C . GLU C 1 37 ? 190.804 -51.154 95.459 1.00 72.27 265 GLU C C 1
ATOM 1397 O O . GLU C 1 37 ? 189.810 -50.501 95.090 1.00 71.34 265 GLU C O 1
ATOM 1403 N N . ASP C 1 38 ? 191.392 -50.999 96.640 1.00 64.96 266 ASP C N 1
ATOM 1404 C CA . ASP C 1 38 ? 190.881 -50.100 97.663 1.00 68.45 266 ASP C CA 1
ATOM 1405 C C . ASP C 1 38 ? 190.872 -48.662 97.154 1.00 60.13 266 ASP C C 1
ATOM 1406 O O . ASP C 1 38 ? 189.876 -47.951 97.295 1.00 62.30 266 ASP C O 1
ATOM 1411 N N . LEU C 1 39 ? 191.987 -48.242 96.565 1.00 58.89 267 LEU C N 1
ATOM 1412 C CA . LEU C 1 39 ? 192.095 -46.899 96.004 1.00 52.88 267 LEU C CA 1
ATOM 1413 C C . LEU C 1 39 ? 191.098 -46.647 94.872 1.00 54.04 267 LEU C C 1
ATOM 1414 O O . LEU C 1 39 ? 190.552 -45.546 94.751 1.00 59.30 267 LEU C O 1
ATOM 1419 N N . GLU C 1 40 ? 190.847 -47.665 94.052 1.00 46.75 268 GLU C N 1
ATOM 1420 C CA . GLU C 1 40 ? 189.902 -47.514 92.948 1.00 57.75 268 GLU C CA 1
ATOM 1421 C C . GLU C 1 40 ? 188.485 -47.327 93.501 1.00 57.59 268 GLU C C 1
ATOM 1422 O O . GLU C 1 40 ? 187.734 -46.422 93.068 1.00 57.12 268 GLU C O 1
ATOM 1428 N N . LYS C 1 41 ? 188.147 -48.148 94.496 1.00 40.43 269 LYS C N 1
ATOM 1429 C CA . LYS C 1 41 ? 186.895 -47.979 95.224 1.00 40.08 269 LYS C CA 1
ATOM 1430 C C . LYS C 1 41 ? 186.766 -46.562 95.792 1.00 56.73 269 LYS C C 1
ATOM 1431 O O . LYS C 1 41 ? 185.705 -45.932 95.693 1.00 61.58 269 LYS C O 1
ATOM 1437 N N . GLU C 1 42 ? 187.857 -46.070 96.375 1.00 32.41 270 GLU C N 1
ATOM 1438 C CA . GLU C 1 42 ? 187.899 -44.740 96.969 1.00 31.91 270 GLU C CA 1
ATOM 1439 C C . GLU C 1 42 ? 187.574 -43.671 95.933 1.00 58.42 270 GLU C C 1
ATOM 1440 O O . GLU C 1 42 ? 186.721 -42.792 96.158 1.00 53.26 270 GLU C O 1
ATOM 1446 N N . VAL C 1 43 ? 188.248 -43.758 94.791 1.00 59.56 271 VAL C N 1
ATOM 1447 C CA . VAL C 1 43 ? 188.011 -42.813 93.713 1.00 66.34 271 VAL C CA 1
ATOM 1448 C C . VAL C 1 43 ? 186.537 -42.821 93.336 1.00 51.45 271 VAL C C 1
ATOM 1449 O O . VAL C 1 43 ? 185.904 -41.760 93.264 1.00 42.12 271 VAL C O 1
ATOM 1453 N N . LEU C 1 44 ? 185.983 -44.014 93.124 1.00 39.87 272 LEU C N 1
ATOM 1454 C CA . LEU C 1 44 ? 184.565 -44.100 92.771 1.00 35.90 272 LEU C CA 1
ATOM 1455 C C . LEU C 1 44 ? 183.643 -43.446 93.817 1.00 57.63 272 LEU C C 1
ATOM 1456 O O . LEU C 1 44 ? 182.705 -42.704 93.472 1.00 45.03 272 LEU C O 1
ATOM 1461 N N . ARG C 1 45 ? 183.931 -43.703 95.092 1.00 44.77 273 ARG C N 1
ATOM 1462 C CA . ARG C 1 45 ? 183.153 -43.144 96.197 1.00 40.08 273 ARG C CA 1
ATOM 1463 C C . ARG C 1 45 ? 183.157 -41.618 96.156 1.00 47.88 273 ARG C C 1
ATOM 1464 O O . ARG C 1 45 ? 182.098 -40.964 96.209 1.00 51.22 273 ARG C O 1
ATOM 1472 N N A GLU C 1 46 ? 184.354 -41.055 96.029 0.63 49.45 274 GLU C N 1
ATOM 1473 N N B GLU C 1 46 ? 184.353 -41.044 96.069 0.37 48.99 274 GLU C N 1
ATOM 1474 C CA A GLU C 1 46 ? 184.518 -39.613 96.071 0.63 44.01 274 GLU C CA 1
ATOM 1475 C CA B GLU C 1 46 ? 184.492 -39.593 96.072 0.37 44.77 274 GLU C CA 1
ATOM 1476 C C A GLU C 1 46 ? 183.884 -38.980 94.832 0.63 51.71 274 GLU C C 1
ATOM 1477 C C B GLU C 1 46 ? 183.885 -38.966 94.819 0.37 51.91 274 GLU C C 1
ATOM 1478 O O A GLU C 1 46 ? 183.422 -37.838 94.875 0.63 58.65 274 GLU C O 1
ATOM 1479 O O B GLU C 1 46 ? 183.438 -37.816 94.841 0.37 58.06 274 GLU C O 1
ATOM 1490 N N . ARG C 1 47 ? 183.862 -39.727 93.729 1.00 52.31 275 ARG C N 1
ATOM 1491 C CA . ARG C 1 47 ? 183.214 -39.260 92.504 1.00 62.88 275 ARG C CA 1
ATOM 1492 C C . ARG C 1 47 ? 181.694 -39.186 92.690 1.00 57.56 275 ARG C C 1
ATOM 1493 O O . ARG C 1 47 ? 181.049 -38.203 92.285 1.00 55.48 275 ARG C O 1
ATOM 1501 N N . GLN C 1 48 ? 181.137 -40.207 93.338 1.00 54.26 276 GLN C N 1
ATOM 1502 C CA . GLN C 1 48 ? 179.709 -40.226 93.651 1.00 33.19 276 GLN C CA 1
ATOM 1503 C C . GLN C 1 48 ? 179.363 -39.021 94.532 1.00 39.72 276 GLN C C 1
ATOM 1504 O O . GLN C 1 48 ? 178.407 -38.272 94.256 1.00 60.84 276 GLN C O 1
ATOM 1510 N N . GLU C 1 49 ? 180.163 -38.823 95.578 1.00 38.72 277 GLU C N 1
ATOM 1511 C CA . GLU C 1 49 ? 179.937 -37.707 96.497 1.00 34.89 277 GLU C CA 1
ATOM 1512 C C . GLU C 1 49 ? 180.017 -36.372 95.760 1.00 43.40 277 GLU C C 1
ATOM 1513 O O . GLU C 1 49 ? 179.225 -35.463 96.016 1.00 43.91 277 GLU C O 1
ATOM 1519 N N . ASN C 1 50 ? 180.977 -36.254 94.848 1.00 59.88 278 ASN C N 1
ATOM 1520 C CA . ASN C 1 50 ? 181.118 -35.035 94.060 1.00 53.91 278 ASN C CA 1
ATOM 1521 C C . ASN C 1 50 ? 179.918 -34.766 93.165 1.00 58.23 278 ASN C C 1
ATOM 1522 O O . ASN C 1 50 ? 179.497 -33.613 92.985 1.00 39.22 278 ASN C O 1
ATOM 1527 N N . LEU C 1 51 ? 179.337 -35.840 92.642 1.00 42.71 279 LEU C N 1
ATOM 1528 C CA . LEU C 1 51 ? 178.159 -35.701 91.802 1.00 38.06 279 LEU C CA 1
ATOM 1529 C C . LEU C 1 51 ? 177.008 -35.173 92.666 1.00 44.42 279 LEU C C 1
ATOM 1530 O O . LEU C 1 51 ? 176.279 -34.228 92.284 1.00 54.25 279 LEU C O 1
ATOM 1535 N N . ARG C 1 52 ? 176.888 -35.765 93.856 1.00 38.97 280 ARG C N 1
ATOM 1536 C CA . ARG C 1 52 ? 175.902 -35.325 94.846 1.00 31.95 280 ARG C CA 1
ATOM 1537 C C . ARG C 1 52 ? 176.020 -33.826 95.140 1.00 43.24 280 ARG C C 1
ATOM 1538 O O . ARG C 1 52 ? 175.042 -33.076 95.033 1.00 46.83 280 ARG C O 1
ATOM 1546 N N . LEU C 1 53 ? 177.226 -33.396 95.506 1.00 47.21 281 LEU C N 1
ATOM 1547 C CA . LEU C 1 53 ? 177.485 -31.986 95.781 1.00 46.12 281 LEU C CA 1
ATOM 1548 C C . LEU C 1 53 ? 177.168 -31.101 94.582 1.00 53.10 281 LEU C C 1
ATOM 1549 O O . LEU C 1 53 ? 176.701 -29.978 94.753 1.00 41.53 281 LEU C O 1
ATOM 1554 N N . THR C 1 54 ? 177.448 -31.586 93.378 1.00 45.61 282 THR C N 1
ATOM 1555 C CA . THR C 1 54 ? 177.164 -30.800 92.181 1.00 49.59 282 THR C CA 1
ATOM 1556 C C . THR C 1 54 ? 175.659 -30.550 92.024 1.00 46.60 282 THR C C 1
ATOM 1557 O O . THR C 1 54 ? 175.211 -29.407 91.797 1.00 43.04 282 THR C O 1
ATOM 1561 N N . ARG C 1 55 ? 174.872 -31.613 92.176 1.00 48.62 283 ARG C N 1
ATOM 1562 C CA . ARG C 1 55 ? 173.427 -31.463 92.016 1.00 46.82 283 ARG C CA 1
ATOM 1563 C C . ARG C 1 55 ? 172.839 -30.593 93.132 1.00 39.48 283 ARG C C 1
ATOM 1564 O O . ARG C 1 55 ? 171.986 -29.732 92.877 1.00 65.46 283 ARG C O 1
ATOM 1572 N N . LEU C 1 56 ? 173.305 -30.808 94.359 1.00 55.44 284 LEU C N 1
ATOM 1573 C CA . LEU C 1 56 ? 172.902 -29.973 95.493 1.00 42.69 284 LEU C CA 1
ATOM 1574 C C . LEU C 1 56 ? 173.230 -28.501 95.231 1.00 38.53 284 LEU C C 1
ATOM 1575 O O . LEU C 1 56 ? 172.480 -27.599 95.611 1.00 45.93 284 LEU C O 1
ATOM 1588 N N . GLN C 1 58 ? 173.349 -27.145 92.220 1.00 50.42 286 GLN C N 1
ATOM 1589 C CA . GLN C 1 58 ? 172.302 -26.706 91.298 1.00 40.74 286 GLN C CA 1
ATOM 1590 C C . GLN C 1 58 ? 171.028 -26.320 92.060 1.00 53.62 286 GLN C C 1
ATOM 1591 O O . GLN C 1 58 ? 170.399 -25.296 91.755 1.00 80.44 286 GLN C O 1
ATOM 1597 N N . ASP C 1 59 ? 170.672 -27.115 93.069 1.00 50.85 287 ASP C N 1
ATOM 1598 C CA . ASP C 1 59 ? 169.547 -26.763 93.938 1.00 40.31 287 ASP C CA 1
ATOM 1599 C C . ASP C 1 59 ? 169.710 -25.398 94.594 1.00 45.73 287 ASP C C 1
ATOM 1600 O O . ASP C 1 59 ? 168.867 -24.522 94.409 1.00 66.20 287 ASP C O 1
ATOM 1605 N N . LYS C 1 60 ? 170.780 -25.226 95.367 1.00 43.37 288 LYS C N 1
ATOM 1606 C CA . LYS C 1 60 ? 171.020 -23.958 96.056 1.00 50.54 288 LYS C CA 1
ATOM 1607 C C . LYS C 1 60 ? 170.962 -22.770 95.100 1.00 49.12 288 LYS C C 1
ATOM 1608 O O . LYS C 1 60 ? 170.389 -21.725 95.430 1.00 59.86 288 LYS C O 1
ATOM 1614 N N . GLU C 1 61 ? 171.531 -22.934 93.908 1.00 47.03 289 GLU C N 1
ATOM 1615 C CA . GLU C 1 61 ? 171.496 -21.848 92.932 1.00 57.83 289 GLU C CA 1
ATOM 1616 C C . GLU C 1 61 ? 170.085 -21.552 92.439 1.00 67.41 289 GLU C C 1
ATOM 1617 O O . GLU C 1 61 ? 169.701 -20.382 92.312 1.00 63.38 289 GLU C O 1
ATOM 1623 N N . GLU C 1 62 ? 169.310 -22.599 92.167 1.00 60.50 290 GLU C N 1
ATOM 1624 C CA . GLU C 1 62 ? 167.914 -22.390 91.792 1.00 55.32 290 GLU C CA 1
ATOM 1625 C C . GLU C 1 62 ? 167.154 -21.656 92.896 1.00 61.18 290 GLU C C 1
ATOM 1626 O O . GLU C 1 62 ? 166.308 -20.801 92.620 1.00 68.55 290 GLU C O 1
ATOM 1640 N N . ILE C 1 64 ? 168.503 -19.520 94.986 1.00 43.45 292 ILE C N 1
ATOM 1641 C CA . ILE C 1 64 ? 168.944 -18.137 94.841 1.00 45.23 292 ILE C CA 1
ATOM 1642 C C . ILE C 1 64 ? 168.112 -17.428 93.772 1.00 54.94 292 ILE C C 1
ATOM 1643 O O . ILE C 1 64 ? 167.650 -16.299 93.976 1.00 57.47 292 ILE C O 1
ATOM 1648 N N . GLY C 1 65 ? 167.909 -18.099 92.642 1.00 44.92 293 GLY C N 1
ATOM 1649 C CA . GLY C 1 65 ? 167.087 -1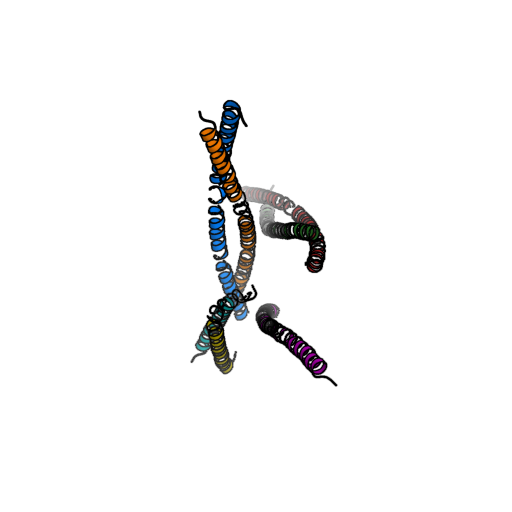7.555 91.571 1.00 50.45 293 GLY C CA 1
ATOM 1650 C C . GLY C 1 65 ? 165.658 -17.217 91.978 1.00 57.47 293 GLY C C 1
ATOM 1651 O O . GLY C 1 65 ? 165.183 -16.084 91.788 1.00 53.15 293 GLY C O 1
ATOM 1652 N N . LYS C 1 66 ? 164.972 -18.206 92.545 1.00 55.66 294 LYS C N 1
ATOM 1653 C CA . LYS C 1 66 ? 163.600 -18.019 93.010 1.00 50.82 294 LYS C CA 1
ATOM 1654 C C . LYS C 1 66 ? 163.497 -16.874 94.016 1.00 54.68 294 LYS C C 1
ATOM 1655 O O . LYS C 1 66 ? 162.594 -16.039 93.922 1.00 70.06 294 LYS C O 1
ATOM 1661 N N . LEU C 1 67 ? 164.413 -16.841 94.979 1.00 57.98 295 LEU C N 1
ATOM 1662 C CA . LEU C 1 67 ? 164.446 -15.749 95.952 1.00 50.91 295 LEU C CA 1
ATOM 1663 C C . LEU C 1 67 ? 164.662 -14.376 95.306 1.00 46.68 295 LEU C C 1
ATOM 1664 O O . LEU C 1 67 ? 164.020 -13.400 95.697 1.00 60.83 295 LEU C O 1
ATOM 1669 N N . LYS C 1 68 ? 165.566 -14.292 94.333 1.00 49.05 296 LYS C N 1
ATOM 1670 C CA . LYS C 1 68 ? 165.816 -13.017 93.659 1.00 53.65 296 LYS C CA 1
ATOM 1671 C C . LYS C 1 68 ? 164.567 -12.543 92.920 1.00 59.07 296 LYS C C 1
ATOM 1672 O O . LYS C 1 68 ? 164.208 -11.354 92.962 1.00 58.47 296 LYS C O 1
ATOM 1678 N N . GLU C 1 69 ? 163.897 -13.489 92.268 1.00 54.63 297 GLU C N 1
ATOM 1679 C CA . GLU C 1 69 ? 162.641 -13.211 91.576 1.00 50.38 297 GLU C CA 1
ATOM 1680 C C . GLU C 1 69 ? 161.581 -12.697 92.558 1.00 53.33 297 GLU C C 1
ATOM 1681 O O . GLU C 1 69 ? 160.875 -11.720 92.276 1.00 55.98 297 GLU C O 1
ATOM 1687 N N . GLU C 1 70 ? 161.482 -13.355 93.710 1.00 51.13 298 GLU C N 1
ATOM 1688 C CA . GLU C 1 70 ? 160.598 -12.906 94.785 1.00 47.73 298 GLU C CA 1
ATOM 1689 C C . GLU C 1 70 ? 160.910 -11.474 95.216 1.00 49.22 298 GLU C C 1
ATOM 1690 O O . GLU C 1 70 ? 160.001 -10.672 95.435 1.00 66.41 298 GLU C O 1
ATOM 1696 N N . ILE C 1 71 ? 162.197 -11.154 95.326 1.00 51.21 299 ILE C N 1
ATOM 1697 C CA . ILE C 1 71 ? 162.617 -9.805 95.694 1.00 50.32 299 ILE C CA 1
ATOM 1698 C C . ILE C 1 71 ? 162.172 -8.774 94.662 1.00 53.79 299 ILE C C 1
ATOM 1699 O O . ILE C 1 71 ? 161.641 -7.710 95.010 1.00 61.12 299 ILE C O 1
ATOM 1704 N N . ASP C 1 72 ? 162.348 -9.110 93.389 1.00 56.24 300 ASP C N 1
ATOM 1705 C CA . ASP C 1 72 ? 161.944 -8.201 92.319 1.00 64.23 300 ASP C CA 1
ATOM 1706 C C . ASP C 1 72 ? 160.427 -7.976 92.313 1.00 65.12 300 ASP C C 1
ATOM 1707 O O . ASP C 1 72 ? 159.948 -6.839 92.173 1.00 59.33 300 ASP C O 1
ATOM 1712 N N . LEU C 1 73 ? 159.677 -9.062 92.484 1.00 66.39 301 LEU C N 1
ATOM 1713 C CA . LEU C 1 73 ? 158.223 -8.973 92.590 1.00 56.31 301 LEU C CA 1
ATOM 1714 C C . LEU C 1 73 ? 157.818 -8.065 93.753 1.00 53.98 301 LEU C C 1
ATOM 1715 O O . LEU C 1 73 ? 156.964 -7.188 93.593 1.00 61.35 301 LEU C O 1
ATOM 1720 N N . LEU C 1 74 ? 158.445 -8.262 94.911 1.00 62.79 302 LEU C N 1
ATOM 1721 C CA . LEU C 1 74 ? 158.170 -7.418 96.072 1.00 45.59 302 LEU C CA 1
ATOM 1722 C C . LEU C 1 74 ? 158.449 -5.958 95.763 1.00 48.81 302 LEU C C 1
ATOM 1723 O O . LEU C 1 74 ? 157.703 -5.085 96.193 1.00 64.48 302 LEU C O 1
ATOM 1728 N N . ASN C 1 75 ? 159.521 -5.684 95.026 1.00 52.60 303 ASN C N 1
ATOM 1729 C CA . ASN C 1 75 ? 159.803 -4.303 94.647 1.00 50.60 303 ASN C CA 1
ATOM 1730 C C . ASN C 1 75 ? 158.750 -3.732 93.689 1.00 52.69 303 ASN C C 1
ATOM 1731 O O . ASN C 1 75 ? 158.433 -2.538 93.758 1.00 52.49 303 ASN C O 1
ATOM 1736 N N . ARG C 1 76 ? 158.189 -4.570 92.814 1.00 62.11 304 ARG C N 1
ATOM 1737 C CA . ARG C 1 76 ? 157.074 -4.095 91.989 1.00 47.01 304 ARG C CA 1
ATOM 1738 C C . ARG C 1 76 ? 155.871 -3.753 92.845 1.00 58.60 304 ARG C C 1
ATOM 1739 O O . ARG C 1 76 ? 155.242 -2.717 92.656 1.00 72.09 304 ARG C O 1
ATOM 1747 N N . ASP C 1 77 ? 155.546 -4.645 93.773 1.00 54.16 305 ASP C N 1
ATOM 1748 C CA . ASP C 1 77 ? 154.437 -4.432 94.694 1.00 46.62 305 ASP C CA 1
ATOM 1749 C C . ASP C 1 77 ? 154.612 -3.128 95.473 1.00 51.91 305 ASP C C 1
ATOM 1750 O O . ASP C 1 77 ? 153.663 -2.350 95.657 1.00 82.39 305 ASP C O 1
ATOM 1755 N N . LEU C 1 78 ? 155.851 -2.884 95.883 1.00 49.26 306 LEU C N 1
ATOM 1756 C CA . LEU C 1 78 ? 156.211 -1.699 96.643 1.00 55.08 306 LEU C CA 1
ATOM 1757 C C . LEU C 1 78 ? 156.041 -0.459 95.772 1.00 58.09 306 LEU C C 1
ATOM 1758 O O . LEU C 1 78 ? 155.590 0.592 96.242 1.00 76.11 306 LEU C O 1
ATOM 1763 N N . ASP C 1 79 ? 156.356 -0.606 94.486 1.00 62.73 307 ASP C N 1
ATOM 1764 C CA . ASP C 1 79 ? 156.165 0.480 93.524 1.00 74.30 307 ASP C CA 1
ATOM 1765 C C . ASP C 1 79 ? 154.687 0.821 93.329 1.00 59.43 307 ASP C C 1
ATOM 1766 O O . ASP C 1 79 ? 154.300 1.993 93.322 1.00 60.37 307 ASP C O 1
ATOM 1771 N N . ASP C 1 80 ? 153.873 -0.219 93.172 1.00 73.98 308 ASP C N 1
ATOM 1772 C CA . ASP C 1 80 ? 152.426 -0.086 93.047 1.00 73.34 308 ASP C CA 1
ATOM 1773 C C . ASP C 1 80 ? 151.865 0.673 94.237 1.00 65.86 308 ASP C C 1
ATOM 1774 O O . ASP C 1 80 ? 151.103 1.640 94.083 1.00 82.84 308 ASP C O 1
ATOM 1787 N N . GLU C 1 82 ? 153.480 2.634 96.337 1.00 60.54 310 GLU C N 1
ATOM 1788 C CA . GLU C 1 82 ? 153.991 4.000 96.307 1.00 68.26 310 GLU C CA 1
ATOM 1789 C C . GLU C 1 82 ? 153.147 4.883 95.378 1.00 81.10 310 GLU C C 1
ATOM 1790 O O . GLU C 1 82 ? 152.771 6.015 95.734 1.00 73.51 310 GLU C O 1
ATOM 1796 N N . ASP C 1 83 ? 152.821 4.343 94.204 1.00 81.04 311 ASP C N 1
ATOM 1797 C CA . ASP C 1 83 ? 151.989 5.057 93.237 1.00 87.94 311 ASP C CA 1
ATOM 1798 C C . ASP C 1 83 ? 150.598 5.362 93.784 1.00 77.10 311 ASP C C 1
ATOM 1799 O O . ASP C 1 83 ? 150.160 6.520 93.787 1.00 81.60 311 ASP C O 1
ATOM 1804 N N . GLU C 1 84 ? 149.909 4.323 94.247 1.00 70.28 312 GLU C N 1
ATOM 1805 C CA . GLU C 1 84 ? 148.572 4.502 94.807 1.00 64.87 312 GLU C CA 1
ATOM 1806 C C . GLU C 1 84 ? 148.536 5.518 95.950 1.00 64.78 312 GLU C C 1
ATOM 1807 O O . GLU C 1 84 ? 147.645 6.374 96.010 1.00 79.24 312 GLU C O 1
ATOM 1813 N N . ASN C 1 85 ? 149.526 5.452 96.836 1.00 65.00 313 ASN C N 1
ATOM 1814 C CA . ASN C 1 85 ? 149.594 6.410 97.933 1.00 58.31 313 ASN C CA 1
ATOM 1815 C C . ASN C 1 85 ? 149.822 7.835 97.434 1.00 67.66 313 ASN C C 1
ATOM 1816 O O . ASN C 1 85 ? 149.167 8.770 97.902 1.00 68.23 313 ASN C O 1
ATOM 1821 N N . GLU C 1 86 ? 150.736 8.007 96.482 1.00 77.64 314 GLU C N 1
ATOM 1822 C CA . GLU C 1 86 ? 151.003 9.347 95.960 1.00 69.94 314 GLU C CA 1
ATOM 1823 C C . GLU C 1 86 ? 149.747 9.944 95.310 1.00 65.81 314 GLU C C 1
ATOM 1824 O O . GLU C 1 86 ? 149.403 11.124 95.534 1.00 94.42 314 GLU C O 1
ATOM 1830 N N . GLN C 1 87 ? 149.042 9.112 94.546 1.00 63.19 315 GLN C N 1
ATOM 1831 C CA . GLN C 1 87 ? 147.798 9.540 93.919 1.00 59.24 315 GLN C CA 1
ATOM 1832 C C . GLN C 1 87 ? 146.757 9.936 94.955 1.00 78.37 315 GLN C C 1
ATOM 1833 O O . GLN C 1 87 ? 146.119 10.986 94.830 1.00 85.35 315 GLN C O 1
ATOM 1839 N N . LEU C 1 88 ? 146.600 9.109 95.986 1.00 69.45 316 LEU C N 1
ATOM 1840 C CA . LEU C 1 88 ? 145.650 9.425 97.047 1.00 61.87 316 LEU C CA 1
ATOM 1841 C C . LEU C 1 88 ? 146.014 10.728 97.754 1.00 59.91 316 LEU C C 1
ATOM 1842 O O . LEU C 1 88 ? 145.134 11.475 98.186 1.00 77.53 316 LEU C O 1
ATOM 1847 N N . LYS C 1 89 ? 147.308 11.023 97.828 1.00 58.70 317 LYS C N 1
ATOM 1848 C CA . LYS C 1 89 ? 147.746 12.247 98.487 1.00 62.32 317 LYS C CA 1
ATOM 1849 C C . LYS C 1 89 ? 147.410 13.461 97.631 1.00 73.58 317 LYS C C 1
ATOM 1850 O O . LYS C 1 89 ? 146.958 14.495 98.151 1.00 70.88 317 LYS C O 1
ATOM 1856 N N . GLN C 1 90 ? 147.580 13.325 96.317 1.00 79.08 318 GLN C N 1
ATOM 1857 C CA . GLN C 1 90 ? 147.236 14.432 95.425 1.00 84.55 318 GLN C CA 1
ATOM 1858 C C . GLN C 1 90 ? 145.727 14.692 95.417 1.00 74.82 318 GLN C C 1
ATOM 1859 O O . GLN C 1 90 ? 145.268 15.850 95.489 1.00 68.79 318 GLN C O 1
ATOM 1865 N N A GLU C 1 91 ? 144.958 13.611 95.345 0.50 72.25 319 GLU C N 1
ATOM 1866 N N B GLU C 1 91 ? 144.961 13.605 95.355 0.50 72.25 319 GLU C N 1
ATOM 1867 C CA A GLU C 1 91 ? 143.505 13.704 95.368 0.50 73.62 319 GLU C CA 1
ATOM 1868 C CA B GLU C 1 91 ? 143.504 13.678 95.376 0.50 73.62 319 GLU C CA 1
ATOM 1869 C C A GLU C 1 91 ? 142.991 14.322 96.667 0.50 71.03 319 GLU C C 1
ATOM 1870 C C B GLU C 1 91 ? 142.998 14.322 96.664 0.50 71.03 319 GLU C C 1
ATOM 1871 O O A GLU C 1 91 ? 142.093 15.166 96.645 0.50 75.58 319 GLU C O 1
ATOM 1872 O O B GLU C 1 91 ? 142.120 15.186 96.631 0.50 75.55 319 GLU C O 1
ATOM 1883 N N . ASN C 1 92 ? 143.557 13.904 97.795 1.00 63.95 320 ASN C N 1
ATOM 1884 C CA . ASN C 1 92 ? 143.200 14.496 99.084 1.00 59.24 320 ASN C CA 1
ATOM 1885 C C . ASN C 1 92 ? 143.563 15.977 99.167 1.00 57.96 320 ASN C C 1
ATOM 1886 O O . ASN C 1 92 ? 142.800 16.771 99.720 1.00 69.61 320 ASN C O 1
ATOM 1891 N N . LYS C 1 93 ? 144.718 16.354 98.621 1.00 67.61 321 LYS C N 1
ATOM 1892 C CA . LYS C 1 93 ? 145.101 17.766 98.623 1.00 74.45 321 LYS C CA 1
ATOM 1893 C C . LYS C 1 93 ? 144.062 18.571 97.834 1.00 79.86 321 LYS C C 1
ATOM 1894 O O . LYS C 1 93 ? 143.605 19.646 98.273 1.00 74.31 321 LYS C O 1
ATOM 1900 N N . THR C 1 94 ? 143.658 18.019 96.691 1.00 85.82 322 THR C N 1
ATOM 1901 C CA . THR C 1 94 ? 142.629 18.651 95.865 1.00 63.13 322 THR C CA 1
ATOM 1902 C C . THR C 1 94 ? 141.292 18.805 96.598 1.00 86.29 322 THR C C 1
ATOM 1903 O O . THR C 1 94 ? 140.726 19.905 96.640 1.00 78.53 322 THR C O 1
ATOM 1907 N N . LEU C 1 95 ? 140.802 17.716 97.189 1.00 64.33 323 LEU C N 1
ATOM 1908 C CA . LEU C 1 95 ? 139.529 17.748 97.905 1.00 57.85 323 LEU C CA 1
ATOM 1909 C C . LEU C 1 95 ? 139.568 18.749 99.057 1.00 66.79 323 LEU C C 1
ATOM 1910 O O . LEU C 1 95 ? 138.598 19.470 99.307 1.00 81.28 323 LEU C O 1
ATOM 1915 N N . LEU C 1 96 ? 140.704 18.804 99.743 1.00 78.49 324 LEU C N 1
ATOM 1916 C CA . LEU C 1 96 ? 140.889 19.769 100.819 1.00 75.20 324 LEU C CA 1
ATOM 1917 C C . LEU C 1 96 ? 140.802 21.196 100.310 1.00 67.12 324 LEU C C 1
ATOM 1918 O O . LEU C 1 96 ? 140.130 22.033 100.920 1.00 74.43 324 LEU C O 1
ATOM 1923 N N . LYS C 1 97 ? 141.477 21.479 99.198 1.00 66.11 325 LYS C N 1
ATOM 1924 C CA . LYS C 1 97 ? 141.389 22.824 98.630 1.00 70.03 325 LYS C CA 1
ATOM 1925 C C . LYS C 1 97 ? 139.951 23.180 98.235 1.00 79.14 325 LYS C C 1
ATOM 1926 O O . LYS C 1 97 ? 139.469 24.291 98.519 1.00 66.30 325 LYS C O 1
ATOM 1932 N N . VAL C 1 98 ? 139.267 22.239 97.588 1.00 86.02 326 VAL C N 1
ATOM 1933 C CA . VAL C 1 98 ? 137.883 22.456 97.175 1.00 77.87 326 VAL C CA 1
ATOM 1934 C C . VAL C 1 98 ? 137.003 22.765 98.380 1.00 65.79 326 VAL C C 1
ATOM 1935 O O . VAL C 1 98 ? 136.213 23.701 98.342 1.00 80.73 326 VAL C O 1
ATOM 1939 N N . VAL C 1 99 ? 137.146 21.994 99.454 1.00 71.53 327 VAL C N 1
ATOM 1940 C CA . VAL C 1 99 ? 136.368 22.266 100.658 1.00 83.89 327 VAL C CA 1
ATOM 1941 C C . VAL C 1 99 ? 136.724 23.656 101.178 1.00 72.34 327 VAL C C 1
ATOM 1942 O O . VAL C 1 99 ? 135.861 24.391 101.663 1.00 76.61 327 VAL C O 1
ATOM 1946 N N . GLY C 1 100 ? 137.997 24.019 101.044 1.00 62.71 328 GLY C N 1
ATOM 1947 C CA . GLY C 1 100 ? 138.466 25.316 101.494 1.00 83.95 328 GLY C CA 1
ATOM 1948 C C . GLY C 1 100 ? 137.800 26.480 100.785 1.00 93.24 328 GLY C C 1
ATOM 1949 O O . GLY C 1 100 ? 137.448 27.475 101.420 1.00 86.09 328 GLY C O 1
ATOM 1950 N N . GLN C 1 101 ? 137.620 26.371 99.473 1.00 95.21 329 GLN C N 1
ATOM 1951 C CA . GLN C 1 101 ? 136.930 27.436 98.742 1.00 70.53 329 GLN C CA 1
ATOM 1952 C C . GLN C 1 101 ? 135.426 27.404 99.044 1.00 94.46 329 GLN C C 1
ATOM 1953 O O . GLN C 1 101 ? 134.769 28.445 99.087 1.00 99.46 329 GLN C O 1
ATOM 1959 N N . LEU C 1 102 ? 134.892 26.203 99.251 1.00 84.85 330 LEU C N 1
ATOM 1960 C CA . LEU C 1 102 ? 133.469 26.002 99.543 1.00 68.44 330 LEU C CA 1
ATOM 1961 C C . LEU C 1 102 ? 133.001 26.490 100.920 1.00 81.88 330 LEU C C 1
ATOM 1962 O O . LEU C 1 102 ? 131.841 26.293 101.281 1.00 88.51 330 LEU C O 1
ATOM 1967 N N . THR C 1 103 ? 133.890 27.110 101.689 1.00 95.52 331 THR C N 1
ATOM 1968 C CA . THR C 1 103 ? 133.505 27.652 102.991 1.00 95.45 331 THR C CA 1
ATOM 1969 C C . THR C 1 103 ? 133.207 29.145 102.873 1.00 104.54 331 THR C C 1
ATOM 1970 O O . THR C 1 103 ? 134.034 29.987 103.224 1.00 94.09 331 THR C O 1
ATOM 1974 N N . SER D 1 28 ? 204.293 -56.528 87.639 1.00 97.29 256 SER D N 1
ATOM 1975 C CA . SER D 1 28 ? 205.577 -56.127 88.203 1.00 120.20 256 SER D CA 1
ATOM 1976 C C . SER D 1 28 ? 205.384 -55.124 89.336 1.00 121.19 256 SER D C 1
ATOM 1977 O O . SER D 1 28 ? 204.406 -54.375 89.352 1.00 115.77 256 SER D O 1
ATOM 1980 N N . SER D 1 29 ? 206.322 -55.111 90.277 1.00 121.32 257 SER D N 1
ATOM 1981 C CA . SER D 1 29 ? 206.243 -54.216 91.427 1.00 112.58 257 SER D CA 1
ATOM 1982 C C . SER D 1 29 ? 206.282 -52.738 91.040 1.00 120.67 257 SER D C 1
ATOM 1983 O O . SER D 1 29 ? 205.623 -51.914 91.671 1.00 129.08 257 SER D O 1
ATOM 1986 N N . SER D 1 30 ? 207.031 -52.403 89.994 1.00 127.92 258 SER D N 1
ATOM 1987 C CA . SER D 1 30 ? 207.135 -51.012 89.557 1.00 118.84 258 SER D CA 1
ATOM 1988 C C . SER D 1 30 ? 205.823 -50.494 88.971 1.00 102.60 258 SER D C 1
ATOM 1989 O O . SER D 1 30 ? 205.364 -49.398 89.311 1.00 113.70 258 SER D O 1
ATOM 1992 N N . THR D 1 31 ? 205.223 -51.292 88.095 1.00 97.11 259 THR D N 1
ATOM 1993 C CA . THR D 1 31 ? 203.947 -50.939 87.483 1.00 126.09 259 THR D CA 1
ATOM 1994 C C . THR D 1 31 ? 202.850 -50.771 88.536 1.00 120.03 259 THR D C 1
ATOM 1995 O O . THR D 1 31 ? 202.097 -49.794 88.507 1.00 103.22 259 THR D O 1
ATOM 1999 N N . LEU D 1 32 ? 202.771 -51.720 89.466 1.00 107.10 260 LEU D N 1
ATOM 2000 C CA . LEU D 1 32 ? 201.812 -51.642 90.564 1.00 87.57 260 LEU D CA 1
ATOM 2001 C C . LEU D 1 32 ? 202.051 -50.414 91.448 1.00 93.04 260 LEU D C 1
ATOM 2002 O O . LEU D 1 32 ? 201.104 -49.713 91.812 1.00 99.40 260 LEU D O 1
ATOM 2007 N N . GLU D 1 33 ? 203.314 -50.151 91.782 1.00 86.02 261 GLU D N 1
ATOM 2008 C CA . GLU D 1 33 ? 203.650 -48.997 92.613 1.00 90.63 261 GLU D CA 1
ATOM 2009 C C . GLU D 1 33 ? 203.265 -47.692 91.924 1.00 83.20 261 GLU D C 1
ATOM 2010 O O . GLU D 1 33 ? 202.800 -46.748 92.575 1.00 87.69 261 GLU D O 1
ATOM 2016 N N . LYS D 1 34 ? 203.416 -47.651 90.602 1.00 87.08 262 LYS D N 1
ATOM 2017 C CA . LYS D 1 34 ? 203.065 -46.445 89.860 1.00 106.34 262 LYS D CA 1
ATOM 2018 C C . LYS D 1 34 ? 201.550 -46.287 89.764 1.00 95.86 262 LYS D C 1
ATOM 2019 O O . LYS D 1 34 ? 201.033 -45.176 89.864 1.00 76.29 262 LYS D O 1
ATOM 2025 N N . ARG D 1 35 ? 200.845 -47.397 89.557 1.00 80.20 263 ARG D N 1
ATOM 2026 C CA . ARG D 1 35 ? 199.385 -47.387 89.568 1.00 74.68 263 ARG D CA 1
ATOM 2027 C C . ARG D 1 35 ? 198.849 -46.860 90.896 1.00 78.69 263 ARG D C 1
ATOM 2028 O O . ARG D 1 35 ? 197.930 -46.034 90.929 1.00 76.39 263 ARG D O 1
ATOM 2036 N N . ILE D 1 36 ? 199.441 -47.331 91.990 1.00 78.33 264 ILE D N 1
ATOM 2037 C CA . ILE D 1 36 ? 199.059 -46.874 93.321 1.00 68.30 264 ILE D CA 1
ATOM 2038 C C . ILE D 1 36 ? 199.351 -45.383 93.498 1.00 62.93 264 ILE D C 1
ATOM 2039 O O . ILE D 1 36 ? 198.506 -44.634 94.006 1.00 77.65 264 ILE D O 1
ATOM 2044 N N . GLU D 1 37 ? 200.535 -44.955 93.067 1.00 67.36 265 GLU D N 1
ATOM 2045 C CA . GLU D 1 37 ? 200.903 -43.539 93.122 1.00 71.17 265 GLU D CA 1
ATOM 2046 C C . GLU D 1 37 ? 199.868 -42.672 92.392 1.00 70.06 265 GLU D C 1
ATOM 2047 O O . GLU D 1 37 ? 199.404 -41.649 92.915 1.00 66.45 265 GLU D O 1
ATOM 2053 N N . ASP D 1 38 ? 199.511 -43.103 91.185 1.00 73.08 266 ASP D N 1
ATOM 2054 C CA . ASP D 1 38 ? 198.557 -42.397 90.332 1.00 72.79 266 ASP D CA 1
ATOM 2055 C C . ASP D 1 38 ? 197.169 -42.314 90.969 1.00 73.54 266 ASP D C 1
ATOM 2056 O O . ASP D 1 38 ? 196.560 -41.237 91.020 1.00 76.06 266 ASP D O 1
ATOM 2061 N N . LEU D 1 39 ? 196.675 -43.451 91.457 1.00 63.86 267 LEU D N 1
ATOM 2062 C CA . LEU D 1 39 ? 195.375 -43.488 92.117 1.00 52.49 267 LEU D CA 1
ATOM 2063 C C . LEU D 1 39 ? 195.358 -42.582 93.343 1.00 56.60 267 LEU D C 1
ATOM 2064 O O . LEU D 1 39 ? 194.356 -41.919 93.624 1.00 71.95 267 LEU D O 1
ATOM 2069 N N . GLU D 1 40 ? 196.474 -42.536 94.062 1.00 50.99 268 GLU D N 1
ATOM 2070 C CA . GLU D 1 40 ? 196.560 -41.684 95.243 1.00 63.99 268 GLU D CA 1
ATOM 2071 C C . GLU D 1 40 ? 196.534 -40.203 94.858 1.00 55.95 268 GLU D C 1
ATOM 2072 O O . GLU D 1 40 ? 195.840 -39.396 95.498 1.00 67.15 268 GLU D O 1
ATOM 2078 N N . LYS D 1 41 ? 197.267 -39.852 93.802 1.00 55.07 269 LYS D N 1
ATOM 2079 C CA . LYS D 1 41 ? 197.189 -38.501 93.244 1.00 63.14 269 LYS D CA 1
ATOM 2080 C C . LYS D 1 41 ? 195.740 -38.135 92.900 1.00 60.29 269 LYS D C 1
ATOM 2081 O O . LYS D 1 41 ? 195.259 -37.030 93.213 1.00 49.00 269 LYS D O 1
ATOM 2087 N N . GLU D 1 42 ? 195.047 -39.081 92.271 1.00 61.96 270 GLU D N 1
ATOM 2088 C CA . GLU D 1 42 ? 193.651 -38.887 91.881 1.00 66.46 270 GLU D CA 1
ATOM 2089 C C . GLU D 1 42 ? 192.765 -38.603 93.090 1.00 51.70 270 GLU D C 1
ATOM 2090 O O . GLU D 1 42 ? 191.986 -37.637 93.099 1.00 46.67 270 GLU D O 1
ATOM 2096 N N . VAL D 1 43 ? 192.900 -39.443 94.113 1.00 49.35 271 VAL D N 1
ATOM 2097 C CA . VAL D 1 43 ? 192.142 -39.270 95.346 1.00 45.74 271 VAL D CA 1
ATOM 2098 C C . VAL D 1 43 ? 192.385 -37.884 95.935 1.00 51.12 271 VAL D C 1
ATOM 2099 O O . VAL D 1 43 ? 191.434 -37.174 96.278 1.00 49.03 271 VAL D O 1
ATOM 2103 N N . LEU D 1 44 ? 193.655 -37.494 96.034 1.00 41.71 272 LEU D N 1
ATOM 2104 C CA . LEU D 1 44 ? 193.991 -36.173 96.561 1.00 40.22 272 LEU D CA 1
ATOM 2105 C C . LEU D 1 44 ? 193.278 -35.071 95.772 1.00 52.72 272 LEU D C 1
ATOM 2106 O O . LEU D 1 44 ? 192.694 -34.131 96.348 1.00 51.32 272 LEU D O 1
ATOM 2111 N N . ARG D 1 45 ? 193.302 -35.217 94.449 1.00 55.39 273 ARG D N 1
ATOM 2112 C CA . ARG D 1 45 ? 192.668 -34.251 93.553 1.00 50.58 273 ARG D CA 1
ATOM 2113 C C . ARG D 1 45 ? 191.162 -34.108 93.789 1.00 50.06 273 ARG D C 1
ATOM 2114 O O . ARG D 1 45 ? 190.643 -32.994 93.972 1.00 53.16 273 ARG D O 1
ATOM 2122 N N A GLU D 1 46 ? 190.465 -35.242 93.805 0.52 51.13 274 GLU D N 1
ATOM 2123 N N B GLU D 1 46 ? 190.462 -35.238 93.776 0.48 51.19 274 GLU D N 1
ATOM 2124 C CA A GLU D 1 46 ? 189.013 -35.233 93.936 0.52 48.16 274 GLU D CA 1
ATOM 2125 C CA B GLU D 1 46 ? 189.013 -35.235 93.927 0.48 48.35 274 GLU D CA 1
ATOM 2126 C C A GLU D 1 46 ? 188.603 -34.759 95.325 0.52 48.59 274 GLU D C 1
ATOM 2127 C C B GLU D 1 46 ? 188.601 -34.767 95.322 0.48 48.75 274 GLU D C 1
ATOM 2128 O O A GLU D 1 46 ? 187.542 -34.153 95.498 0.52 49.92 274 GLU D O 1
ATOM 2129 O O B GLU D 1 46 ? 187.533 -34.170 95.496 0.48 53.49 274 GLU D O 1
ATOM 2140 N N . ARG D 1 47 ? 189.455 -35.025 96.309 1.00 50.56 275 ARG D N 1
ATOM 2141 C CA . ARG D 1 47 ? 189.209 -34.551 97.667 1.00 54.12 275 ARG D CA 1
ATOM 2142 C C . ARG D 1 47 ? 189.322 -33.032 97.690 1.00 50.34 275 ARG D C 1
ATOM 2143 O O . ARG D 1 47 ? 188.504 -32.343 98.316 1.00 62.76 275 ARG D O 1
ATOM 2151 N N . GLN D 1 48 ? 190.314 -32.508 96.971 1.00 42.60 276 GLN D N 1
ATOM 2152 C CA . GLN D 1 48 ? 190.447 -31.060 96.839 1.00 36.68 276 GLN D CA 1
ATOM 2153 C C . GLN D 1 48 ? 189.176 -30.474 96.232 1.00 43.19 276 GLN D C 1
ATOM 2154 O O . GLN D 1 48 ? 188.603 -29.500 96.755 1.00 37.09 276 GLN D O 1
ATOM 2160 N N . GLU D 1 49 ? 188.721 -31.086 95.141 1.00 50.21 277 GLU D N 1
ATOM 2161 C CA . GLU D 1 49 ? 187.533 -30.578 94.464 1.00 40.96 277 GLU D CA 1
ATOM 2162 C C . GLU D 1 49 ? 186.296 -30.596 95.356 1.00 49.67 277 GLU D C 1
ATOM 2163 O O . GLU D 1 49 ? 185.547 -29.614 95.394 1.00 56.73 277 GLU D O 1
ATOM 2169 N N . ASN D 1 50 ? 186.080 -31.689 96.084 1.00 39.20 278 ASN D N 1
ATOM 2170 C CA . ASN D 1 50 ? 184.939 -31.729 96.997 1.00 46.27 278 ASN D CA 1
ATOM 2171 C C . ASN D 1 50 ? 185.071 -30.715 98.131 1.00 50.99 278 ASN D C 1
ATOM 2172 O O . ASN D 1 50 ? 184.066 -30.207 98.628 1.00 49.45 278 ASN D O 1
ATOM 2177 N N . LEU D 1 51 ? 186.297 -30.413 98.541 1.00 36.50 279 LEU D N 1
ATOM 2178 C CA . LEU D 1 51 ? 186.475 -29.382 99.558 1.00 35.93 279 LEU D CA 1
ATOM 2179 C C . LEU D 1 51 ? 186.019 -28.030 99.011 1.00 48.09 279 LEU D C 1
ATOM 2180 O O . LEU D 1 51 ? 185.263 -27.274 99.665 1.00 56.18 279 LEU D O 1
ATOM 2185 N N . ARG D 1 52 ? 186.463 -27.753 97.787 1.00 51.26 280 ARG D N 1
ATOM 2186 C CA . ARG D 1 52 ? 186.062 -26.544 97.077 1.00 52.69 280 ARG D CA 1
ATOM 2187 C C . ARG D 1 52 ? 184.544 -26.422 96.999 1.00 62.65 280 ARG D C 1
ATOM 2188 O O . ARG D 1 52 ? 183.968 -25.395 97.384 1.00 49.67 280 ARG D O 1
ATOM 2196 N N . LEU D 1 53 ? 183.904 -27.481 96.508 1.00 58.40 281 LEU D N 1
ATOM 2197 C CA . LEU D 1 53 ? 182.452 -27.520 96.399 1.00 34.24 281 LEU D CA 1
ATOM 2198 C C . LEU D 1 53 ? 181.762 -27.321 97.747 1.00 41.40 281 LEU D C 1
ATOM 2199 O O . LEU D 1 53 ? 180.721 -26.675 97.826 1.00 60.79 281 LEU D O 1
ATOM 2204 N N . THR D 1 54 ? 182.336 -27.877 98.806 1.00 34.17 282 THR D N 1
ATOM 2205 C CA . THR D 1 54 ? 181.755 -27.730 100.135 1.00 38.50 282 THR D CA 1
ATOM 2206 C C . THR D 1 54 ? 181.752 -26.264 100.567 1.00 36.42 282 THR D C 1
ATOM 2207 O O . THR D 1 54 ? 180.722 -25.714 101.015 1.00 53.08 282 THR D O 1
ATOM 2211 N N . ARG D 1 55 ? 182.897 -25.612 100.381 1.00 46.36 283 ARG D N 1
ATOM 2212 C CA . ARG D 1 55 ? 183.015 -24.218 100.802 1.00 50.90 283 ARG D CA 1
ATOM 2213 C C . ARG D 1 55 ? 182.102 -23.313 99.957 1.00 57.59 283 ARG D C 1
ATOM 2214 O O . ARG D 1 55 ? 181.413 -22.421 100.485 1.00 55.50 283 ARG D O 1
ATOM 2222 N N . LEU D 1 56 ? 182.080 -23.573 98.653 1.00 48.72 284 LEU D N 1
ATOM 2223 C CA . LEU D 1 56 ? 181.194 -22.864 97.734 1.00 46.82 284 LEU D CA 1
ATOM 2224 C C . LEU D 1 56 ? 179.735 -23.000 98.168 1.00 64.82 284 LEU D C 1
ATOM 2225 O O . LEU D 1 56 ? 178.966 -22.027 98.160 1.00 57.87 284 LEU D O 1
ATOM 2238 N N . GLN D 1 58 ? 178.676 -23.547 101.196 1.00 54.84 286 GLN D N 1
ATOM 2239 C CA . GLN D 1 58 ? 178.490 -22.682 102.362 1.00 61.12 286 GLN D CA 1
ATOM 2240 C C . GLN D 1 58 ? 178.249 -21.228 101.933 1.00 50.96 286 GLN D C 1
ATOM 2241 O O . GLN D 1 58 ? 177.384 -20.530 102.497 1.00 68.87 286 GLN D O 1
ATOM 2247 N N . ASP D 1 59 ? 178.994 -20.790 100.916 1.00 59.88 287 ASP D N 1
ATOM 2248 C CA . ASP D 1 59 ? 178.788 -19.459 100.332 1.00 65.82 287 ASP D CA 1
ATOM 2249 C C . ASP D 1 59 ? 177.341 -19.260 99.881 1.00 46.00 287 ASP D C 1
ATOM 2250 O O . ASP D 1 59 ? 176.657 -18.326 100.334 1.00 44.97 287 ASP D O 1
ATOM 2255 N N . LYS D 1 60 ? 176.886 -20.136 98.985 1.00 55.40 288 LYS D N 1
ATOM 2256 C CA . LYS D 1 60 ? 175.514 -20.074 98.487 1.00 41.12 288 LYS D CA 1
ATOM 2257 C C . LYS D 1 60 ? 174.512 -20.001 99.627 1.00 41.93 288 LYS D C 1
ATOM 2258 O O . LYS D 1 60 ? 173.539 -19.255 99.562 1.00 62.69 288 LYS D O 1
ATOM 2264 N N . GLU D 1 61 ? 174.766 -20.761 100.686 1.00 43.25 289 GLU D N 1
ATOM 2265 C CA . GLU D 1 61 ? 173.850 -20.776 101.819 1.00 41.04 289 GLU D CA 1
ATOM 2266 C C . GLU D 1 61 ? 173.806 -19.427 102.542 1.00 39.41 289 GLU D C 1
ATOM 2267 O O . GLU D 1 61 ? 172.721 -18.929 102.893 1.00 58.31 289 GLU D O 1
ATOM 2273 N N . GLU D 1 62 ? 174.975 -18.823 102.748 1.00 43.81 290 GLU D N 1
ATOM 2274 C CA . GLU D 1 62 ? 175.009 -17.489 103.348 1.00 70.78 290 GLU D CA 1
ATOM 2275 C C . GLU D 1 62 ? 174.225 -16.496 102.484 1.00 71.32 290 GLU D C 1
ATOM 2276 O O . GLU D 1 62 ? 173.418 -15.696 102.998 1.00 63.86 290 GLU D O 1
ATOM 2290 N N . ILE D 1 64 ? 171.748 -17.130 100.416 1.00 43.31 292 ILE D N 1
ATOM 2291 C CA . ILE D 1 64 ? 170.340 -17.448 100.628 1.00 37.82 292 ILE D CA 1
ATOM 2292 C C . ILE D 1 64 ? 169.799 -16.794 101.898 1.00 48.88 292 ILE D C 1
ATOM 2293 O O . ILE D 1 64 ? 168.713 -16.191 101.889 1.00 49.81 292 ILE D O 1
ATOM 2298 N N . GLY D 1 65 ? 170.571 -16.897 102.978 1.00 56.82 293 GLY D N 1
ATOM 2299 C CA . GLY D 1 65 ? 170.197 -16.270 104.237 1.00 61.71 293 GLY D CA 1
ATOM 2300 C C . GLY D 1 65 ? 169.973 -14.778 104.061 1.00 59.60 293 GLY D C 1
ATOM 2301 O O . GLY D 1 65 ? 168.918 -14.232 104.442 1.00 63.74 293 GLY D O 1
ATOM 2302 N N . LYS D 1 66 ? 170.968 -14.122 103.463 1.00 55.59 294 LYS D N 1
ATOM 2303 C CA . LYS D 1 66 ? 170.886 -12.684 103.194 1.00 56.68 294 LYS D CA 1
ATOM 2304 C C . LYS D 1 66 ? 169.638 -12.297 102.397 1.00 58.11 294 LYS D C 1
ATOM 2305 O O . LYS D 1 66 ? 168.922 -11.358 102.756 1.00 49.06 294 LYS D O 1
ATOM 2311 N N . LEU D 1 67 ? 169.383 -13.034 101.320 1.00 57.63 295 LEU D N 1
ATOM 2312 C CA . LEU D 1 67 ? 168.221 -12.789 100.472 1.00 45.55 295 LEU D CA 1
ATOM 2313 C C . LEU D 1 67 ? 166.917 -12.918 101.246 1.00 54.44 295 LEU D C 1
ATOM 2314 O O . LEU D 1 67 ? 166.014 -12.094 101.088 1.00 64.28 295 LEU D O 1
ATOM 2319 N N . LYS D 1 68 ? 166.823 -13.944 102.088 1.00 61.19 296 LYS D N 1
ATOM 2320 C CA . LYS D 1 68 ? 165.616 -14.141 102.890 1.00 57.81 296 LYS D CA 1
ATOM 2321 C C . LYS D 1 68 ? 165.412 -12.960 103.838 1.00 61.34 296 LYS D C 1
ATOM 2322 O O . LYS D 1 68 ? 164.287 -12.452 104.006 1.00 66.48 296 LYS D O 1
ATOM 2328 N N . GLU D 1 69 ? 166.517 -12.501 104.421 1.00 64.90 297 GLU D N 1
ATOM 2329 C CA . GLU D 1 69 ? 166.486 -11.330 105.296 1.00 61.52 297 GLU D CA 1
ATOM 2330 C C . GLU D 1 69 ? 165.951 -10.096 104.563 1.00 61.00 297 GLU D C 1
ATOM 2331 O O . GLU D 1 69 ? 165.057 -9.380 105.054 1.00 67.86 297 GLU D O 1
ATOM 2337 N N . GLU D 1 70 ? 166.486 -9.881 103.365 1.00 70.39 298 GLU D N 1
ATOM 2338 C CA . GLU D 1 70 ? 166.052 -8.801 102.488 1.00 49.79 298 GLU D CA 1
ATOM 2339 C C . GLU D 1 70 ? 164.562 -8.873 102.177 1.00 59.51 298 GLU D C 1
ATOM 2340 O O . GLU D 1 70 ? 163.863 -7.861 102.182 1.00 51.68 298 GLU D O 1
ATOM 2346 N N . ILE D 1 71 ? 164.084 -10.081 101.914 1.00 51.29 299 ILE D N 1
ATOM 2347 C CA . ILE D 1 71 ? 162.674 -10.303 101.641 1.00 49.04 299 ILE D CA 1
ATOM 2348 C C . ILE D 1 71 ? 161.826 -9.919 102.859 1.00 60.68 299 ILE D C 1
ATOM 2349 O O . ILE D 1 71 ? 160.760 -9.296 102.723 1.00 57.81 299 ILE D O 1
ATOM 2354 N N . ASP D 1 72 ? 162.314 -10.265 104.048 1.00 58.65 300 ASP D N 1
ATOM 2355 C CA . ASP D 1 72 ? 161.605 -9.917 105.281 1.00 64.12 300 ASP D CA 1
ATOM 2356 C C . ASP D 1 72 ? 161.500 -8.391 105.441 1.00 66.36 300 ASP D C 1
ATOM 2357 O O . ASP D 1 72 ? 160.410 -7.838 105.718 1.00 79.97 300 ASP D O 1
ATOM 2362 N N . LEU D 1 73 ? 162.620 -7.708 105.207 1.00 58.59 301 LEU D N 1
ATOM 2363 C CA . LEU D 1 73 ? 162.625 -6.243 105.238 1.00 72.07 301 LEU D CA 1
ATOM 2364 C C . LEU D 1 73 ? 161.634 -5.638 104.231 1.00 75.28 301 LEU D C 1
ATOM 2365 O O . LEU D 1 73 ? 160.853 -4.727 104.564 1.00 62.86 301 LEU D O 1
ATOM 2370 N N . LEU D 1 74 ? 161.660 -6.162 103.007 1.00 74.17 302 LEU D N 1
ATOM 2371 C CA . LEU D 1 74 ? 160.762 -5.702 101.953 1.00 52.67 302 LEU D CA 1
ATOM 2372 C C . LEU D 1 74 ? 159.304 -5.864 102.353 1.00 57.22 302 LEU D C 1
ATOM 2373 O O . LEU D 1 74 ? 158.488 -4.975 102.110 1.00 66.01 302 LEU D O 1
ATOM 2378 N N . ASN D 1 75 ? 158.975 -6.990 102.980 1.00 59.72 303 ASN D N 1
ATOM 2379 C CA . ASN D 1 75 ? 157.605 -7.193 103.441 1.00 62.67 303 ASN D CA 1
ATOM 2380 C C . ASN D 1 75 ? 157.227 -6.229 104.560 1.00 68.53 303 ASN D C 1
ATOM 2381 O O . ASN D 1 75 ? 156.074 -5.792 104.645 1.00 81.58 303 ASN D O 1
ATOM 2386 N N . ARG D 1 76 ? 158.192 -5.868 105.402 1.00 69.83 304 ARG D N 1
ATOM 2387 C CA . ARG D 1 76 ? 157.904 -4.840 106.406 1.00 66.50 304 ARG D CA 1
ATOM 2388 C C . ARG D 1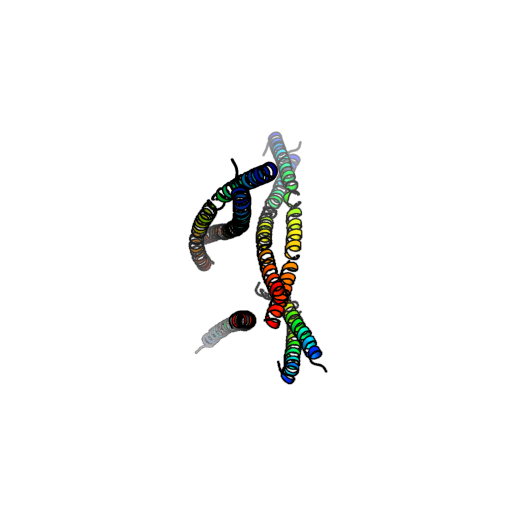 76 ? 157.576 -3.498 105.729 1.00 67.25 304 ARG D C 1
ATOM 2389 O O . ARG D 1 76 ? 156.588 -2.825 106.087 1.00 78.97 304 ARG D O 1
ATOM 2397 N N . ASP D 1 77 ? 158.385 -3.125 104.737 1.00 67.44 305 ASP D N 1
ATOM 2398 C CA . ASP D 1 77 ? 158.111 -1.913 103.958 1.00 54.30 305 ASP D CA 1
ATOM 2399 C C . ASP D 1 77 ? 156.727 -1.946 103.295 1.00 73.45 305 ASP D C 1
ATOM 2400 O O . ASP D 1 77 ? 155.991 -0.948 103.306 1.00 72.23 305 ASP D O 1
ATOM 2405 N N . LEU D 1 78 ? 156.360 -3.107 102.757 1.00 70.48 306 LEU D N 1
ATOM 2406 C CA . LEU D 1 78 ? 155.069 -3.270 102.094 1.00 64.67 306 LEU D CA 1
ATOM 2407 C C . LEU D 1 78 ? 153.924 -3.133 103.086 1.00 78.35 306 LEU D C 1
ATOM 2408 O O . LEU D 1 78 ? 152.870 -2.576 102.764 1.00 70.27 306 LEU D O 1
ATOM 2413 N N . ASP D 1 79 ? 154.142 -3.623 104.302 1.00 81.51 307 ASP D N 1
ATOM 2414 C CA . ASP D 1 79 ? 153.142 -3.491 105.355 1.00 70.90 307 ASP D CA 1
ATOM 2415 C C . ASP D 1 79 ? 152.937 -2.028 105.744 1.00 61.91 307 ASP D C 1
ATOM 2416 O O . ASP D 1 79 ? 151.794 -1.551 105.857 1.00 76.86 307 ASP D O 1
ATOM 2421 N N . ASP D 1 80 ? 154.046 -1.316 105.928 1.00 64.16 308 ASP D N 1
ATOM 2422 C CA . ASP D 1 80 ? 153.977 0.113 106.225 1.00 63.96 308 ASP D CA 1
ATOM 2423 C C . ASP D 1 80 ? 153.178 0.842 105.141 1.00 68.28 308 ASP D C 1
ATOM 2424 O O . ASP D 1 80 ? 152.236 1.609 105.434 1.00 77.98 308 ASP D O 1
ATOM 2437 N N . GLU D 1 82 ? 150.967 -0.389 103.084 1.00 68.05 310 GLU D N 1
ATOM 2438 C CA . GLU D 1 82 ? 149.553 -0.771 103.118 1.00 69.48 310 GLU D CA 1
ATOM 2439 C C . GLU D 1 82 ? 148.768 -0.051 104.211 1.00 71.29 310 GLU D C 1
ATOM 2440 O O . GLU D 1 82 ? 147.643 0.410 103.985 1.00 71.42 310 GLU D O 1
ATOM 2446 N N . ASP D 1 83 ? 149.355 0.033 105.399 1.00 74.14 311 ASP D N 1
ATOM 2447 C CA . ASP D 1 83 ? 148.699 0.722 106.507 1.00 67.29 311 ASP D CA 1
ATOM 2448 C C . ASP D 1 83 ? 148.473 2.202 106.151 1.00 81.63 311 ASP D C 1
ATOM 2449 O O . ASP D 1 83 ? 147.330 2.731 106.251 1.00 94.13 311 ASP D O 1
ATOM 2454 N N . GLU D 1 84 ? 149.555 2.857 105.713 1.00 65.54 312 GLU D N 1
ATOM 2455 C CA . GLU D 1 84 ? 149.461 4.248 105.270 1.00 57.90 312 GLU D CA 1
ATOM 2456 C C . GLU D 1 84 ? 148.376 4.402 104.207 1.00 68.69 312 GLU D C 1
ATOM 2457 O O . GLU D 1 84 ? 147.625 5.385 104.193 1.00 80.19 312 GLU D O 1
ATOM 2463 N N . ASN D 1 85 ? 148.288 3.399 103.338 1.00 74.70 313 ASN D N 1
ATOM 2464 C CA . ASN D 1 85 ? 147.295 3.363 102.274 1.00 83.86 313 ASN D CA 1
ATOM 2465 C C . ASN D 1 85 ? 145.868 3.354 102.797 1.00 88.51 313 ASN D C 1
ATOM 2466 O O . ASN D 1 85 ? 145.018 4.117 102.321 1.00 80.19 313 ASN D O 1
ATOM 2471 N N . GLU D 1 86 ? 145.612 2.503 103.785 1.00 82.03 314 GLU D N 1
ATOM 2472 C CA . GLU D 1 86 ? 144.277 2.415 104.362 1.00 83.15 314 GLU D CA 1
ATOM 2473 C C . GLU D 1 86 ? 143.882 3.731 105.014 1.00 90.55 314 GLU D C 1
ATOM 2474 O O . GLU D 1 86 ? 142.762 4.243 104.810 1.00 93.72 314 GLU D O 1
ATOM 2480 N N . GLN D 1 87 ? 144.822 4.308 105.762 1.00 71.11 315 GLN D N 1
ATOM 2481 C CA . GLN D 1 87 ? 144.515 5.579 106.417 1.00 61.90 315 GLN D CA 1
ATOM 2482 C C . GLN D 1 87 ? 144.223 6.685 105.382 1.00 64.38 315 GLN D C 1
ATOM 2483 O O . GLN D 1 87 ? 143.247 7.448 105.523 1.00 87.08 315 GLN D O 1
ATOM 2489 N N . LEU D 1 88 ? 145.041 6.755 104.330 1.00 72.38 316 LEU D N 1
ATOM 2490 C CA . LEU D 1 88 ? 144.792 7.720 103.252 1.00 75.69 316 LEU D CA 1
ATOM 2491 C C . LEU D 1 88 ? 143.449 7.483 102.562 1.00 67.32 316 LEU D C 1
ATOM 2492 O O . LEU D 1 88 ? 142.812 8.433 102.091 1.00 54.62 316 LEU D O 1
ATOM 2497 N N . LYS D 1 89 ? 143.009 6.229 102.512 1.00 71.47 317 LYS D N 1
ATOM 2498 C CA . LYS D 1 89 ? 141.726 5.930 101.886 1.00 77.91 317 LYS D CA 1
ATOM 2499 C C . LYS D 1 89 ? 140.588 6.433 102.765 1.00 81.50 317 LYS D C 1
ATOM 2500 O O . LYS D 1 89 ? 139.591 6.979 102.264 1.00 70.77 317 LYS D O 1
ATOM 2506 N N . GLN D 1 90 ? 140.758 6.290 104.079 1.00 76.96 318 GLN D N 1
ATOM 2507 C CA . GLN D 1 90 ? 139.737 6.761 105.009 1.00 67.92 318 GLN D CA 1
ATOM 2508 C C . GLN D 1 90 ? 139.621 8.285 104.925 1.00 68.69 318 GLN D C 1
ATOM 2509 O O . GLN D 1 90 ? 138.505 8.849 104.855 1.00 81.85 318 GLN D O 1
ATOM 2515 N N A GLU D 1 91 ? 140.777 8.940 104.888 0.27 62.01 319 GLU D N 1
ATOM 2516 N N B GLU D 1 91 ? 140.777 8.947 104.923 0.73 61.12 319 GLU D N 1
ATOM 2517 C CA A GLU D 1 91 ? 140.838 10.390 104.758 0.27 73.18 319 GLU D CA 1
ATOM 2518 C CA B GLU D 1 91 ? 140.831 10.398 104.758 0.73 73.24 319 GLU D CA 1
ATOM 2519 C C A GLU D 1 91 ? 140.166 10.834 103.456 0.27 75.03 319 GLU D C 1
ATOM 2520 C C B GLU D 1 91 ? 140.146 10.822 103.460 0.73 75.16 319 GLU D C 1
ATOM 2521 O O A GLU D 1 91 ? 139.411 11.817 103.430 0.27 62.04 319 GLU D O 1
ATOM 2522 O O B GLU D 1 91 ? 139.377 11.792 103.436 0.73 60.72 319 GLU D O 1
ATOM 2533 N N . ASN D 1 92 ? 140.426 10.085 102.388 1.00 85.27 320 ASN D N 1
ATOM 2534 C CA . ASN D 1 92 ? 139.800 10.343 101.095 1.00 81.31 320 ASN D CA 1
ATOM 2535 C C . ASN D 1 92 ? 138.279 10.234 101.092 1.00 88.97 320 ASN D C 1
ATOM 2536 O O . ASN D 1 92 ? 137.593 11.104 100.549 1.00 85.53 320 ASN D O 1
ATOM 2541 N N . LYS D 1 93 ? 137.751 9.180 101.708 1.00 76.69 321 LYS D N 1
ATOM 2542 C CA . LYS D 1 93 ? 136.302 9.005 101.759 1.00 82.02 321 LYS D CA 1
ATOM 2543 C C . LYS D 1 93 ? 135.633 10.102 102.585 1.00 81.86 321 LYS D C 1
ATOM 2544 O O . LYS D 1 93 ? 134.620 10.700 102.164 1.00 61.09 321 LYS D O 1
ATOM 2546 N N . THR D 1 94 ? 136.230 10.401 103.739 1.00 69.69 322 THR D N 1
ATOM 2547 C CA . THR D 1 94 ? 135.680 11.444 104.599 1.00 50.11 322 THR D CA 1
ATOM 2548 C C . THR D 1 94 ? 135.648 12.777 103.840 1.00 53.55 322 THR D C 1
ATOM 2549 O O . THR D 1 94 ? 134.606 13.457 103.789 1.00 63.37 322 THR D O 1
ATOM 2553 N N . LEU D 1 95 ? 136.776 13.134 103.227 1.00 78.96 323 LEU D N 1
ATOM 2554 C CA . LEU D 1 95 ? 136.834 14.363 102.436 1.00 77.92 323 LEU D CA 1
ATOM 2555 C C . LEU D 1 95 ? 135.823 14.371 101.294 1.00 81.92 323 LEU D C 1
ATOM 2556 O O . LEU D 1 95 ? 135.244 15.411 100.987 1.00 71.08 323 LEU D O 1
ATOM 2561 N N . LEU D 1 96 ? 135.610 13.219 100.667 1.00 92.45 324 LEU D N 1
ATOM 2562 C CA . LEU D 1 96 ? 134.633 13.116 99.588 1.00 98.14 324 LEU D CA 1
ATOM 2563 C C . LEU D 1 96 ? 133.229 13.459 100.085 1.00 98.06 324 LEU D C 1
ATOM 2564 O O . LEU D 1 96 ? 132.513 14.270 99.470 1.00 80.73 324 LEU D O 1
ATOM 2569 N N . LYS D 1 97 ? 132.862 12.874 101.225 1.00 98.19 325 LYS D N 1
ATOM 2570 C CA . LYS D 1 97 ? 131.559 13.151 101.832 1.00 91.67 325 LYS D CA 1
ATOM 2571 C C . LYS D 1 97 ? 131.409 14.639 102.150 1.00 78.71 325 LYS D C 1
ATOM 2572 O O . LYS D 1 97 ? 130.386 15.269 101.835 1.00 69.25 325 LYS D O 1
ATOM 2578 N N . VAL D 1 98 ? 132.454 15.197 102.755 1.00 81.26 326 VAL D N 1
ATOM 2579 C CA . VAL D 1 98 ? 132.462 16.611 103.112 1.00 73.41 326 VAL D CA 1
ATOM 2580 C C . VAL D 1 98 ? 132.295 17.525 101.895 1.00 78.73 326 VAL D C 1
ATOM 2581 O O . VAL D 1 98 ? 131.524 18.483 101.947 1.00 74.28 326 VAL D O 1
ATOM 2585 N N . VAL D 1 99 ? 133.016 17.242 100.811 1.00 89.58 327 VAL D N 1
ATOM 2586 C CA . VAL D 1 99 ? 132.887 18.047 99.596 1.00 90.24 327 VAL D CA 1
ATOM 2587 C C . VAL D 1 99 ? 131.460 17.930 99.099 1.00 100.22 327 VAL D C 1
ATOM 2588 O O . VAL D 1 99 ? 130.853 18.911 98.659 1.00 88.50 327 VAL D O 1
ATOM 2592 N N . GLY D 1 100 ? 130.921 16.718 99.214 1.00 98.09 328 GLY D N 1
ATOM 2593 C CA . GLY D 1 100 ? 129.565 16.446 98.778 1.00 94.47 328 GLY D CA 1
ATOM 2594 C C . GLY D 1 100 ? 128.462 17.199 99.501 1.00 88.85 328 GLY D C 1
ATOM 2595 O O . GLY D 1 100 ? 127.523 17.678 98.861 1.00 82.64 328 GLY D O 1
ATOM 2596 N N . GLN D 1 101 ? 128.567 17.331 100.822 1.00 85.77 329 GLN D N 1
ATOM 2597 C CA . GLN D 1 101 ? 127.520 18.040 101.563 1.00 78.94 329 GLN D CA 1
ATOM 2598 C C . GLN D 1 101 ? 127.536 19.546 101.306 1.00 83.61 329 GLN D C 1
ATOM 2599 O O . GLN D 1 101 ? 126.560 20.109 100.807 1.00 94.29 329 GLN D O 1
ATOM 2605 N N . LEU D 1 102 ? 128.644 20.196 101.645 1.00 95.11 330 LEU D N 1
ATOM 2606 C CA . LEU D 1 102 ? 128.803 21.627 101.395 1.00 103.91 330 LEU D CA 1
ATOM 2607 C C . LEU D 1 102 ? 129.091 21.887 99.921 1.00 103.29 330 LEU D C 1
ATOM 2608 O O . LEU D 1 102 ? 130.197 22.305 99.588 1.00 114.94 330 LEU D O 1
ATOM 2613 N N . THR D 1 103 ? 128.129 21.653 99.031 1.00 118.45 331 THR D N 1
ATOM 2614 C CA . THR D 1 103 ? 128.404 21.885 97.614 1.00 121.81 331 THR D CA 1
ATOM 2615 C C . THR D 1 103 ? 127.849 23.189 97.041 1.00 133.08 331 THR D C 1
ATOM 2616 O O . THR D 1 103 ? 128.608 24.015 96.533 1.00 129.77 331 THR D O 1
ATOM 2620 N N . ARG D 1 104 ? 126.549 23.414 97.195 1.00 129.50 332 ARG D N 1
ATOM 2621 C CA . ARG D 1 104 ? 125.931 24.623 96.661 1.00 124.81 332 ARG D CA 1
ATOM 2622 C C . ARG D 1 104 ? 124.581 24.890 97.311 1.00 119.99 332 ARG D C 1
ATOM 2623 O O . ARG D 1 104 ? 124.131 26.033 97.375 1.00 90.63 332 ARG D O 1
ATOM 2625 N N . ALA E 1 27 ? 78.534 36.437 99.767 1.00 108.72 255 ALA E N 1
ATOM 2626 C CA . ALA E 1 27 ? 78.906 35.606 98.626 1.00 130.86 255 ALA E CA 1
ATOM 2627 C C . ALA E 1 27 ? 79.190 36.468 97.402 1.00 131.74 255 ALA E C 1
ATOM 2628 O O . ALA E 1 27 ? 78.279 37.070 96.834 1.00 131.89 255 ALA E O 1
ATOM 2630 N N . SER E 1 28 ? 80.456 36.522 96.999 1.00 123.27 256 SER E N 1
ATOM 2631 C CA . SER E 1 28 ? 80.878 37.390 95.904 1.00 128.79 256 SER E CA 1
ATOM 2632 C C . SER E 1 28 ? 81.702 36.643 94.859 1.00 113.32 256 SER E C 1
ATOM 2633 O O . SER E 1 28 ? 82.395 35.672 95.171 1.00 100.46 256 SER E O 1
ATOM 2636 N N . SER E 1 29 ? 81.607 37.106 93.617 1.00 115.05 257 SER E N 1
ATOM 2637 C CA . SER E 1 29 ? 82.305 36.500 92.485 1.00 117.54 257 SER E CA 1
ATOM 2638 C C . SER E 1 29 ? 83.830 36.538 92.618 1.00 108.96 257 SER E C 1
ATOM 2639 O O . SER E 1 29 ? 84.523 35.637 92.142 1.00 114.28 257 SER E O 1
ATOM 2641 N N . SER E 1 30 ? 84.348 37.574 93.271 1.00 113.33 258 SER E N 1
ATOM 2642 C CA . SER E 1 30 ? 85.792 37.730 93.427 1.00 107.86 258 SER E CA 1
ATOM 2643 C C . SER E 1 30 ? 86.418 36.640 94.301 1.00 98.87 258 SER E C 1
ATOM 2644 O O . SER E 1 30 ? 87.465 36.092 93.948 1.00 101.06 258 SER E O 1
ATOM 2647 N N . THR E 1 31 ? 85.794 36.331 95.435 1.00 84.53 259 THR E N 1
ATOM 2648 C CA . THR E 1 31 ? 86.292 35.264 96.301 1.00 76.20 259 THR E CA 1
ATOM 2649 C C . THR E 1 31 ? 86.307 33.931 95.559 1.00 86.08 259 THR E C 1
ATOM 2650 O O . THR E 1 31 ? 87.254 33.159 95.687 1.00 79.82 259 THR E O 1
ATOM 2654 N N . LEU E 1 32 ? 85.241 33.654 94.812 1.00 94.31 260 LEU E N 1
ATOM 2655 C CA . LEU E 1 32 ? 85.164 32.445 93.998 1.00 78.66 260 LEU E CA 1
ATOM 2656 C C . LEU E 1 32 ? 86.299 32.407 92.977 1.00 76.84 260 LEU E C 1
ATOM 2657 O O . LEU E 1 32 ? 86.952 31.370 92.793 1.00 69.67 260 LEU E O 1
ATOM 2662 N N . GLU E 1 33 ? 86.545 33.549 92.337 1.00 61.27 261 GLU E N 1
ATOM 2663 C CA . GLU E 1 33 ? 87.610 33.659 91.346 1.00 64.78 261 GLU E CA 1
ATOM 2664 C C . GLU E 1 33 ? 88.959 33.380 92.002 1.00 59.36 261 GLU E C 1
ATOM 2665 O O . GLU E 1 33 ? 89.864 32.805 91.386 1.00 61.45 261 GLU E O 1
ATOM 2671 N N . LYS E 1 34 ? 89.079 33.771 93.268 1.00 55.12 262 LYS E N 1
ATOM 2672 C CA . LYS E 1 34 ? 90.303 33.530 94.018 1.00 65.29 262 LYS E CA 1
ATOM 2673 C C . LYS E 1 34 ? 90.451 32.058 94.390 1.00 65.22 262 LYS E C 1
ATOM 2674 O O . LYS E 1 34 ? 91.558 31.528 94.381 1.00 62.47 262 LYS E O 1
ATOM 2680 N N . ARG E 1 35 ? 89.344 31.414 94.752 1.00 68.61 263 ARG E N 1
ATOM 2681 C CA . ARG E 1 35 ? 89.343 29.975 94.995 1.00 47.07 263 ARG E CA 1
ATOM 2682 C C . ARG E 1 35 ? 89.849 29.272 93.752 1.00 48.49 263 ARG E C 1
ATOM 2683 O O . ARG E 1 35 ? 90.654 28.340 93.821 1.00 33.12 263 ARG E O 1
ATOM 2691 N N . ILE E 1 36 ? 89.379 29.751 92.606 1.00 47.58 264 ILE E N 1
ATOM 2692 C CA . ILE E 1 36 ? 89.815 29.220 91.326 1.00 36.85 264 ILE E CA 1
ATOM 2693 C C . ILE E 1 36 ? 91.324 29.430 91.137 1.00 49.56 264 ILE E C 1
ATOM 2694 O O . ILE E 1 36 ? 92.034 28.508 90.715 1.00 49.18 264 ILE E O 1
ATOM 2699 N N . GLU E 1 37 ? 91.812 30.630 91.457 1.00 53.98 265 GLU E N 1
ATOM 2700 C CA . GLU E 1 37 ? 93.249 30.917 91.384 1.00 50.70 265 GLU E CA 1
ATOM 2701 C C . GLU E 1 37 ? 94.073 29.940 92.229 1.00 59.79 265 GLU E C 1
ATOM 2702 O O . GLU E 1 37 ? 95.060 29.350 91.758 1.00 37.24 265 GLU E O 1
ATOM 2708 N N . ASP E 1 38 ? 93.634 29.763 93.472 1.00 50.80 266 ASP E N 1
ATOM 2709 C CA . ASP E 1 38 ? 94.315 28.914 94.436 1.00 46.40 266 ASP E CA 1
ATOM 2710 C C . ASP E 1 38 ? 94.366 27.480 93.943 1.00 44.50 266 ASP E C 1
ATOM 2711 O O . ASP E 1 38 ? 95.425 26.846 93.940 1.00 58.47 266 ASP E O 1
ATOM 2716 N N . LEU E 1 39 ? 93.210 26.982 93.519 1.00 46.73 267 LEU E N 1
ATOM 2717 C CA . LEU E 1 39 ? 93.106 25.627 93.005 1.00 39.14 267 LEU E CA 1
ATOM 2718 C C . LEU E 1 39 ? 93.970 25.410 91.767 1.00 39.36 267 LEU E C 1
ATOM 2719 O O . LEU E 1 39 ? 94.562 24.343 91.610 1.00 38.08 267 LEU E O 1
ATOM 2724 N N . GLU E 1 40 ? 94.048 26.409 90.894 1.00 24.92 268 GLU E N 1
ATOM 2725 C CA . GLU E 1 40 ? 94.859 26.262 89.692 1.00 36.62 268 GLU E CA 1
ATOM 2726 C C . GLU E 1 40 ? 96.347 26.214 90.047 1.00 50.07 268 GLU E C 1
ATOM 2727 O O . GLU E 1 40 ? 97.109 25.389 89.503 1.00 59.99 268 GLU E O 1
ATOM 2733 N N . LYS E 1 41 ? 96.752 27.078 90.977 1.00 45.09 269 LYS E N 1
ATOM 2734 C CA . LYS E 1 41 ? 98.107 27.017 91.524 1.00 52.30 269 LYS E CA 1
ATOM 2735 C C . LYS E 1 41 ? 98.393 25.614 92.075 1.00 41.95 269 LYS E C 1
ATOM 2736 O O . LYS E 1 41 ? 99.469 25.047 91.846 1.00 44.28 269 LYS E O 1
ATOM 2742 N N . GLU E 1 42 ? 97.416 25.066 92.792 1.00 39.20 270 GLU E N 1
ATOM 2743 C CA . GLU E 1 42 ? 97.514 23.727 93.366 1.00 30.67 270 GLU E CA 1
ATOM 2744 C C . GLU E 1 42 ? 97.723 22.646 92.301 1.00 32.38 270 GLU E C 1
ATOM 2745 O O . GLU E 1 42 ? 98.623 21.805 92.412 1.00 27.06 270 GLU E O 1
ATOM 2751 N N . VAL E 1 43 ? 96.886 22.670 91.270 1.00 28.14 271 VAL E N 1
ATOM 2752 C CA . VAL E 1 43 ? 97.003 21.716 90.181 1.00 22.24 271 VAL E CA 1
ATOM 2753 C C . VAL E 1 43 ? 98.392 21.804 89.568 1.00 38.42 271 VAL E C 1
ATOM 2754 O O . VAL E 1 43 ? 99.051 20.778 89.394 1.00 36.48 271 VAL E O 1
ATOM 2758 N N . LEU E 1 44 ? 98.842 23.023 89.261 1.00 31.97 272 LEU E N 1
ATOM 2759 C CA . LEU E 1 44 ? 100.183 23.208 88.696 1.00 20.32 272 LEU E CA 1
ATOM 2760 C C . LEU E 1 44 ? 101.293 22.620 89.583 1.00 36.70 272 LEU E C 1
ATOM 2761 O O . LEU E 1 44 ? 102.197 21.900 89.101 1.00 23.78 272 LEU E O 1
ATOM 2766 N N . ARG E 1 45 ? 101.188 22.893 90.883 1.00 29.30 273 ARG E N 1
ATOM 2767 C CA . ARG E 1 45 ? 102.153 22.400 91.860 1.00 24.85 273 ARG E CA 1
ATOM 2768 C C . ARG E 1 45 ? 102.215 20.877 91.831 1.00 36.79 273 ARG E C 1
ATOM 2769 O O . ARG E 1 45 ? 103.300 20.275 91.745 1.00 27.73 273 ARG E O 1
ATOM 2777 N N A GLU E 1 46 ? 101.040 20.257 91.894 0.50 30.43 274 GLU E N 1
ATOM 2778 N N B GLU E 1 46 ? 101.045 20.253 91.896 0.50 28.88 274 GLU E N 1
ATOM 2779 C CA A GLU E 1 46 ? 100.941 18.806 91.960 0.50 24.88 274 GLU E CA 1
ATOM 2780 C CA B GLU E 1 46 ? 100.965 18.803 91.971 0.50 29.15 274 GLU E CA 1
ATOM 2781 C C A GLU E 1 46 ? 101.376 18.128 90.666 0.50 31.99 274 GLU E C 1
ATOM 2782 C C B GLU E 1 46 ? 101.374 18.125 90.666 0.50 32.36 274 GLU E C 1
ATOM 2783 O O A GLU E 1 46 ? 101.914 17.014 90.686 0.50 31.52 274 GLU E O 1
ATOM 2784 O O B GLU E 1 46 ? 101.880 16.999 90.676 0.50 30.97 274 GLU E O 1
ATOM 2795 N N . ARG E 1 47 ? 101.158 18.808 89.545 1.00 26.72 275 ARG E N 1
ATOM 2796 C CA . ARG E 1 47 ? 101.579 18.281 88.257 1.00 23.26 275 ARG E CA 1
ATOM 2797 C C . ARG E 1 47 ? 103.089 18.287 88.218 1.00 24.81 275 ARG E C 1
ATOM 2798 O O . ARG E 1 47 ? 103.714 17.335 87.745 1.00 35.10 275 ARG E O 1
ATOM 2806 N N . GLN E 1 48 ? 103.674 19.362 88.743 1.00 36.42 276 GLN E N 1
ATOM 2807 C CA . GLN E 1 48 ? 105.124 19.440 88.839 1.00 25.40 276 GLN E CA 1
ATOM 2808 C C . GLN E 1 48 ? 105.657 18.285 89.687 1.00 32.41 276 GLN E C 1
ATOM 2809 O O . GLN E 1 48 ? 106.606 17.586 89.284 1.00 34.79 276 GLN E O 1
ATOM 2815 N N . GLU E 1 49 ? 105.042 18.072 90.848 1.00 32.41 277 GLU E N 1
ATOM 2816 C CA . GLU E 1 49 ? 105.510 17.004 91.732 1.00 30.27 277 GLU E CA 1
ATOM 2817 C C . GLU E 1 49 ? 105.413 15.636 91.064 1.00 34.52 277 GLU E C 1
ATOM 2818 O O . GLU E 1 49 ? 106.322 14.813 91.180 1.00 34.74 277 GLU E O 1
ATOM 2824 N N A ASN E 1 50 ? 104.310 15.369 90.380 0.56 33.29 278 ASN E N 1
ATOM 2825 N N B ASN E 1 50 ? 104.297 15.425 90.374 0.44 32.91 278 ASN E N 1
ATOM 2826 C CA A ASN E 1 50 ? 104.192 14.095 89.679 0.56 29.19 278 ASN E CA 1
ATOM 2827 C CA B ASN E 1 50 ? 104.045 14.233 89.575 0.44 28.98 278 ASN E CA 1
ATOM 2828 C C A ASN E 1 50 ? 105.185 13.966 88.524 0.56 29.88 278 ASN E C 1
ATOM 2829 C C B ASN E 1 50 ? 105.144 14.000 88.548 0.44 29.80 278 ASN E C 1
ATOM 2830 O O A ASN E 1 50 ? 105.594 12.859 88.187 0.56 34.78 278 ASN E O 1
ATOM 2831 O O B ASN E 1 50 ? 105.602 12.877 88.348 0.44 34.74 278 ASN E O 1
ATOM 2840 N N .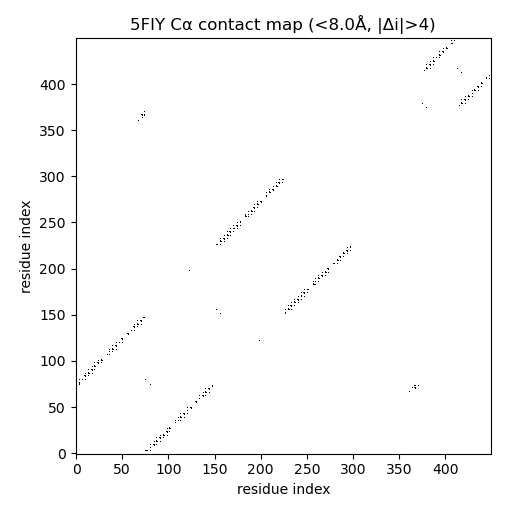 LEU E 1 51 ? 105.568 15.084 87.911 1.00 28.58 279 LEU E N 1
ATOM 2841 C CA . LEU E 1 51 ? 106.597 15.039 86.877 1.00 26.49 279 LEU E CA 1
ATOM 2842 C C . LEU E 1 51 ? 107.912 14.592 87.511 1.00 29.20 279 LEU E C 1
ATOM 2843 O O . LEU E 1 51 ? 108.627 13.702 86.986 1.00 33.60 279 LEU E O 1
ATOM 2848 N N . ARG E 1 52 ? 108.201 15.199 88.665 1.00 29.51 280 ARG E N 1
ATOM 2849 C CA . ARG E 1 52 ? 109.372 14.840 89.460 1.00 28.80 280 ARG E CA 1
ATOM 2850 C C . ARG E 1 52 ? 109.396 13.348 89.761 1.00 25.37 280 ARG E C 1
ATOM 2851 O O . ARG E 1 52 ? 110.382 12.656 89.480 1.00 47.76 280 ARG E O 1
ATOM 2859 N N . LEU E 1 53 ? 108.295 12.860 90.324 1.00 37.58 281 LEU E N 1
ATOM 2860 C CA . LEU E 1 53 ? 108.153 11.449 90.657 1.00 35.88 281 LEU E CA 1
ATOM 2861 C C . LEU E 1 53 ? 108.315 10.548 89.448 1.00 34.49 281 LEU E C 1
ATOM 2862 O O . LEU E 1 53 ? 108.877 9.466 89.551 1.00 37.94 281 LEU E O 1
ATOM 2867 N N . THR E 1 54 ? 107.798 10.987 88.307 1.00 31.48 282 THR E N 1
ATOM 2868 C CA . THR E 1 54 ? 107.880 10.200 87.085 1.00 32.37 282 THR E CA 1
ATOM 2869 C C . THR E 1 54 ? 109.332 10.012 86.642 1.00 38.90 282 THR E C 1
ATOM 2870 O O . THR E 1 54 ? 109.789 8.885 86.356 1.00 43.13 282 THR E O 1
ATOM 2874 N N . ARG E 1 55 ? 110.070 11.118 86.628 1.00 40.99 283 ARG E N 1
ATOM 2875 C CA . ARG E 1 55 ? 111.460 11.053 86.193 1.00 58.65 283 ARG E CA 1
ATOM 2876 C C . ARG E 1 55 ? 112.292 10.237 87.191 1.00 54.21 283 ARG E C 1
ATOM 2877 O O . ARG E 1 55 ? 113.138 9.415 86.802 1.00 52.22 283 ARG E O 1
ATOM 2885 N N . LEU E 1 56 ? 112.027 10.462 88.476 1.00 51.82 284 LEU E N 1
ATOM 2886 C CA . LEU E 1 56 ? 112.680 9.725 89.556 1.00 45.97 284 LEU E CA 1
ATOM 2887 C C . LEU E 1 56 ? 112.451 8.227 89.367 1.00 47.90 284 LEU E C 1
ATOM 2888 O O . LEU E 1 56 ? 113.357 7.405 89.546 1.00 50.62 284 LEU E O 1
ATOM 2901 N N . GLN E 1 58 ? 111.824 6.741 86.485 1.00 51.92 286 GLN E N 1
ATOM 2902 C CA . GLN E 1 58 ? 112.641 6.292 85.360 1.00 45.74 286 GLN E CA 1
ATOM 2903 C C . GLN E 1 58 ? 114.082 6.014 85.797 1.00 45.66 286 GLN E C 1
ATOM 2904 O O . GLN E 1 58 ? 114.691 5.015 85.378 1.00 63.22 286 GLN E O 1
ATOM 2910 N N . ASP E 1 59 ? 114.616 6.881 86.654 1.00 47.40 287 ASP E N 1
ATOM 2911 C CA . ASP E 1 59 ? 115.929 6.640 87.251 1.00 50.69 287 ASP E CA 1
ATOM 2912 C C . ASP E 1 59 ? 115.956 5.286 87.958 1.00 54.83 287 ASP E C 1
ATOM 2913 O O . ASP E 1 59 ? 116.808 4.444 87.661 1.00 67.53 287 ASP E O 1
ATOM 2918 N N . LYS E 1 60 ? 115.039 5.090 88.905 1.00 46.12 288 LYS E N 1
ATOM 2919 C CA . LYS E 1 60 ? 114.954 3.826 89.642 1.00 55.95 288 LYS E CA 1
ATOM 2920 C C . LYS E 1 60 ? 114.917 2.611 88.711 1.00 60.28 288 LYS E C 1
ATOM 2921 O O . LYS E 1 60 ? 115.558 1.587 88.977 1.00 66.88 288 LYS E O 1
ATOM 2927 N N . GLU E 1 61 ? 114.179 2.742 87.613 1.00 65.91 289 GLU E N 1
ATOM 2928 C CA . GLU E 1 61 ? 114.044 1.661 86.643 1.00 72.73 289 GLU E CA 1
ATOM 2929 C C . GLU E 1 61 ? 115.372 1.369 85.953 1.00 69.35 289 GLU E C 1
ATOM 2930 O O . GLU E 1 61 ? 115.761 0.198 85.780 1.00 66.87 289 GLU E O 1
ATOM 2936 N N . GLU E 1 62 ? 116.084 2.434 85.589 1.00 56.13 290 GLU E N 1
ATOM 2937 C CA . GLU E 1 62 ? 117.417 2.261 85.028 1.00 72.16 290 GLU E CA 1
ATOM 2938 C C . GLU E 1 62 ? 118.289 1.503 86.014 1.00 71.28 290 GLU E C 1
ATOM 2939 O O . GLU E 1 62 ? 118.959 0.541 85.648 1.00 69.05 290 GLU E O 1
ATOM 2953 N N . ILE E 1 64 ? 117.488 -0.539 88.428 1.00 70.31 292 ILE E N 1
ATOM 2954 C CA . ILE E 1 64 ? 117.101 -1.945 88.414 1.00 70.00 292 ILE E CA 1
ATOM 2955 C C . ILE E 1 64 ? 117.736 -2.655 87.219 1.00 72.09 292 ILE E C 1
ATOM 2956 O O . ILE E 1 64 ? 118.276 -3.758 87.360 1.00 93.93 292 ILE E O 1
ATOM 2961 N N . GLY E 1 65 ? 117.688 -2.014 86.053 1.00 70.31 293 GLY E N 1
ATOM 2962 C CA . GLY E 1 65 ? 118.302 -2.584 84.862 1.00 76.67 293 GLY E CA 1
ATOM 2963 C C . GLY E 1 65 ? 119.787 -2.890 85.018 1.00 80.14 293 GLY E C 1
ATOM 2964 O O . GLY E 1 65 ? 120.235 -4.025 84.791 1.00 94.27 293 GLY E O 1
ATOM 2965 N N . LYS E 1 66 ? 120.548 -1.874 85.418 1.00 80.42 294 LYS E N 1
ATOM 2966 C CA . LYS E 1 66 ? 121.983 -2.021 85.646 1.00 75.90 294 LYS E CA 1
ATOM 2967 C C . LYS E 1 66 ? 122.298 -3.114 86.661 1.00 87.31 294 LYS E C 1
ATOM 2968 O O . LYS E 1 66 ? 123.183 -3.944 86.433 1.00 91.78 294 LYS E O 1
ATOM 2974 N N . LEU E 1 67 ? 121.583 -3.113 87.784 1.00 86.09 295 LEU E N 1
ATOM 2975 C CA . LEU E 1 67 ? 121.791 -4.149 88.792 1.00 82.20 295 LEU E CA 1
ATOM 2976 C C . LEU E 1 67 ? 121.512 -5.555 88.253 1.00 91.20 295 LEU E C 1
ATOM 2977 O O . LEU E 1 67 ? 122.275 -6.479 88.525 1.00 107.73 295 LEU E O 1
ATOM 2982 N N . LYS E 1 68 ? 120.430 -5.724 87.496 1.00 84.02 296 LYS E N 1
ATOM 2983 C CA . LYS E 1 68 ? 120.117 -7.041 86.936 1.00 89.38 296 LYS E CA 1
ATOM 2984 C C . LYS E 1 68 ? 121.178 -7.520 85.940 1.00 94.56 296 LYS E C 1
ATOM 2985 O O . LYS E 1 68 ? 121.602 -8.692 85.964 1.00 103.56 296 LYS E O 1
ATOM 2991 N N . GLU E 1 69 ? 121.629 -6.599 85.089 1.00 98.51 297 GLU E N 1
ATOM 2992 C CA . GLU E 1 69 ? 122.691 -6.905 84.132 1.00 107.11 297 GLU E CA 1
ATOM 2993 C C . GLU E 1 69 ? 123.947 -7.350 84.877 1.00 97.50 297 GLU E C 1
ATOM 2994 O O . GLU E 1 69 ? 124.592 -8.351 84.525 1.00 102.65 297 GLU E O 1
ATOM 3000 N N . GLU E 1 70 ? 124.268 -6.602 85.926 1.00 94.71 298 GLU E N 1
ATOM 3001 C CA . GLU E 1 70 ? 125.377 -6.931 86.806 1.00 81.81 298 GLU E CA 1
ATOM 3002 C C . GLU E 1 70 ? 125.230 -8.334 87.393 1.00 89.46 298 GLU E C 1
ATOM 3003 O O . GLU E 1 70 ? 126.202 -9.086 87.475 1.00 109.72 298 GLU E O 1
ATOM 3009 N N . ILE E 1 71 ? 124.011 -8.685 87.795 1.00 81.36 299 ILE E N 1
ATOM 3010 C CA . ILE E 1 71 ? 123.745 -10.013 88.339 1.00 89.13 299 ILE E CA 1
ATOM 3011 C C . ILE E 1 71 ? 124.011 -11.107 87.310 1.00 102.67 299 ILE E C 1
ATOM 3012 O O . ILE E 1 71 ? 124.637 -12.125 87.628 1.00 103.93 299 ILE E O 1
ATOM 3017 N N . ASP E 1 72 ? 123.565 -10.895 86.073 1.00 111.78 300 ASP E N 1
ATOM 3018 C CA . ASP E 1 72 ? 123.836 -11.890 85.031 1.00 111.63 300 ASP E CA 1
ATOM 3019 C C . ASP E 1 72 ? 125.333 -12.024 84.734 1.00 91.62 300 ASP E C 1
ATOM 3020 O O . ASP E 1 72 ? 125.839 -13.143 84.591 1.00 90.31 300 ASP E O 1
ATOM 3025 N N . LEU E 1 73 ? 126.045 -10.902 84.647 1.00 90.41 301 LEU E N 1
ATOM 3026 C CA . LEU E 1 73 ? 127.498 -10.976 84.469 1.00 83.04 301 LEU E CA 1
ATOM 3027 C C . LEU E 1 73 ? 128.181 -11.742 85.608 1.00 88.62 301 LEU E C 1
ATOM 3028 O O . LEU E 1 73 ? 129.030 -12.607 85.362 1.00 107.76 301 LEU E O 1
ATOM 3033 N N . LEU E 1 74 ? 127.809 -11.429 86.846 1.00 90.45 302 LEU E N 1
ATOM 3034 C CA . LEU E 1 74 ? 128.362 -12.133 88.001 1.00 87.89 302 LEU E CA 1
ATOM 3035 C C . LEU E 1 74 ? 128.075 -13.628 87.931 1.00 83.01 302 LEU E C 1
ATOM 3036 O O . LEU E 1 74 ? 128.933 -14.440 88.266 1.00 92.94 302 LEU E O 1
ATOM 3041 N N . ASN E 1 75 ? 126.874 -13.992 87.492 1.00 92.71 303 ASN E N 1
ATOM 3042 C CA . ASN E 1 75 ? 126.540 -15.404 87.345 1.00 94.34 303 ASN E CA 1
ATOM 3043 C C . ASN E 1 75 ? 127.366 -16.072 86.248 1.00 100.29 303 ASN E C 1
ATOM 3044 O O . ASN E 1 75 ? 127.713 -17.251 86.356 1.00 109.94 303 ASN E O 1
ATOM 3049 N N . ARG E 1 76 ? 127.690 -15.321 85.198 1.00 86.25 304 ARG E N 1
ATOM 3050 C CA . ARG E 1 76 ? 128.586 -15.840 84.168 1.00 82.26 304 ARG E CA 1
ATOM 3051 C C . ARG E 1 76 ? 129.986 -16.091 84.710 1.00 98.48 304 ARG E C 1
ATOM 3052 O O . ARG E 1 76 ? 130.578 -17.141 84.458 1.00 108.52 304 ARG E O 1
ATOM 3060 N N . ASP E 1 77 ? 130.518 -15.116 85.440 1.00 85.41 305 ASP E N 1
ATOM 3061 C CA . ASP E 1 77 ? 131.822 -15.270 86.075 1.00 72.87 305 ASP E CA 1
ATOM 3062 C C . ASP E 1 77 ? 131.826 -16.477 87.010 1.00 93.22 305 ASP E C 1
ATOM 3063 O O . ASP E 1 77 ? 132.801 -17.232 87.063 1.00 112.58 305 ASP E O 1
ATOM 3068 N N . LEU E 1 78 ? 130.723 -16.662 87.728 1.00 91.06 306 LEU E N 1
ATOM 3069 C CA . LEU E 1 78 ? 130.577 -17.786 88.646 1.00 82.07 306 LEU E CA 1
ATOM 3070 C C . LEU E 1 78 ? 130.556 -19.105 87.878 1.00 93.26 306 LEU E C 1
ATOM 3071 O O . LEU E 1 78 ? 131.092 -20.114 88.344 1.00 100.17 306 LEU E O 1
ATOM 3076 N N . ASP E 1 79 ? 129.945 -19.094 86.695 1.00 94.24 307 ASP E N 1
ATOM 3077 C CA . ASP E 1 79 ? 129.934 -20.281 85.842 1.00 111.61 307 ASP E CA 1
ATOM 3078 C C . ASP E 1 79 ? 131.332 -20.625 85.337 1.00 104.00 307 ASP E C 1
ATOM 3079 O O . ASP E 1 79 ? 131.746 -21.788 85.371 1.00 106.81 307 ASP E O 1
ATOM 3084 N N . ASP E 1 80 ? 132.050 -19.612 84.861 1.00 92.14 308 ASP E N 1
ATOM 3085 C CA . ASP E 1 80 ? 133.433 -19.790 84.436 1.00 99.22 308 ASP E CA 1
ATOM 3086 C C . ASP E 1 80 ? 134.270 -20.360 85.572 1.00 96.64 308 ASP E C 1
ATOM 3087 O O . ASP E 1 80 ? 135.116 -21.229 85.358 1.00 102.95 308 ASP E O 1
ATOM 3100 N N . GLU E 1 82 ? 133.100 -22.202 87.999 1.00 103.28 310 GLU E N 1
ATOM 3101 C CA . GLU E 1 82 ? 132.695 -23.602 88.117 1.00 117.77 310 GLU E CA 1
ATOM 3102 C C . GLU E 1 82 ? 133.443 -24.481 87.122 1.00 110.83 310 GLU E C 1
ATOM 3103 O O . GLU E 1 82 ? 133.896 -25.572 87.469 1.00 113.80 310 GLU E O 1
ATOM 3109 N N . ASP E 1 83 ? 133.555 -24.008 85.884 1.00 101.65 311 ASP E N 1
ATOM 3110 C CA . ASP E 1 83 ? 134.277 -24.744 84.849 1.00 110.94 311 ASP E CA 1
ATOM 3111 C C . ASP E 1 83 ? 135.748 -24.923 85.200 1.00 111.29 311 ASP E C 1
ATOM 3112 O O . ASP E 1 83 ? 136.266 -26.039 85.152 1.00 102.99 311 ASP E O 1
ATOM 3117 N N . GLU E 1 84 ? 136.421 -23.823 85.530 1.00 106.89 312 GLU E N 1
ATOM 3118 C CA . GLU E 1 84 ? 137.820 -23.884 85.943 1.00 91.64 312 GLU E CA 1
ATOM 3119 C C . GLU E 1 84 ? 137.974 -24.853 87.117 1.00 99.19 312 GLU E C 1
ATOM 3120 O O . GLU E 1 84 ? 138.956 -25.597 87.190 1.00 126.14 312 GLU E O 1
ATOM 3126 N N . ASN E 1 85 ? 137.003 -24.854 88.029 1.00 108.72 313 ASN E N 1
ATOM 3127 C CA . ASN E 1 85 ? 137.044 -25.797 89.144 1.00 111.00 313 ASN E CA 1
ATOM 3128 C C . ASN E 1 85 ? 136.934 -27.238 88.722 1.00 104.71 313 ASN E C 1
ATOM 3129 O O . ASN E 1 85 ? 137.698 -28.061 89.187 1.00 94.47 313 ASN E O 1
ATOM 3134 N N . GLU E 1 86 ? 135.976 -27.554 87.860 1.00 108.10 314 GLU E N 1
ATOM 3135 C CA . GLU E 1 86 ? 135.833 -28.931 87.417 1.00 115.59 314 GLU E CA 1
ATOM 3136 C C . GLU E 1 86 ? 137.060 -29.383 86.647 1.00 119.99 314 GLU E C 1
ATOM 3137 O O . GLU E 1 86 ? 137.449 -30.534 86.755 1.00 123.43 314 GLU E O 1
ATOM 3143 N N . GLN E 1 87 ? 137.634 -28.509 85.828 1.00 120.59 315 GLN E N 1
ATOM 3144 C CA . GLN E 1 87 ? 138.858 -28.871 85.120 1.00 109.10 315 GLN E CA 1
ATOM 3145 C C . GLN E 1 87 ? 140.017 -29.111 86.098 1.00 90.90 315 GLN E C 1
ATOM 3146 O O . GLN E 1 87 ? 140.769 -30.065 85.931 1.00 106.01 315 GLN E O 1
ATOM 3152 N N . LEU E 1 88 ? 140.181 -28.242 87.096 1.00 83.95 316 LEU E N 1
ATOM 3153 C CA . LEU E 1 88 ? 141.210 -28.456 88.120 1.00 82.13 316 LEU E CA 1
ATOM 3154 C C . LEU E 1 88 ? 140.971 -29.732 88.933 1.00 106.12 316 LEU E C 1
ATOM 3155 O O . LEU E 1 88 ? 141.910 -30.338 89.438 1.00 108.01 316 LEU E O 1
ATOM 3160 N N . LYS E 1 89 ? 139.704 -30.097 89.091 1.00 108.76 317 LYS E N 1
ATOM 3161 C CA . LYS E 1 89 ? 139.284 -31.287 89.829 1.00 113.22 317 LYS E CA 1
ATOM 3162 C C . LYS E 1 89 ? 139.552 -32.540 89.009 1.00 96.70 317 LYS E C 1
ATOM 3163 O O . LYS E 1 89 ? 139.838 -33.594 89.555 1.00 100.30 317 LYS E O 1
ATOM 3169 N N . GLN E 1 90 ? 139.381 -32.418 87.698 1.00 97.71 318 GLN E N 1
ATOM 3170 C CA . GLN E 1 90 ? 139.676 -33.478 86.745 1.00 93.60 318 GLN E CA 1
ATOM 3171 C C . GLN E 1 90 ? 141.177 -33.690 86.698 1.00 103.57 318 GLN E C 1
ATOM 3172 O O . GLN E 1 90 ? 141.645 -34.804 86.541 1.00 103.22 318 GLN E O 1
ATOM 3174 N N . GLU E 1 91 ? 141.912 -32.585 86.747 1.00 102.32 319 GLU E N 1
ATOM 3175 C CA . GLU E 1 91 ? 143.368 -32.582 86.819 1.00 96.20 319 GLU E CA 1
ATOM 3176 C C . GLU E 1 91 ? 143.821 -33.269 88.104 1.00 94.29 319 GLU E C 1
ATOM 3177 O O . GLU E 1 91 ? 144.740 -34.095 88.107 1.00 121.66 319 GLU E O 1
ATOM 3183 N N . ASN E 1 92 ? 143.129 -32.935 89.188 1.00 92.37 320 ASN E N 1
ATOM 3184 C CA . ASN E 1 92 ? 143.356 -33.529 90.496 1.00 103.66 320 ASN E CA 1
ATOM 3185 C C . ASN E 1 92 ? 143.106 -35.026 90.428 1.00 111.61 320 ASN E C 1
ATOM 3186 O O . ASN E 1 92 ? 143.805 -35.814 91.054 1.00 106.33 320 ASN E O 1
ATOM 3191 N N . LYS E 1 93 ? 142.067 -35.392 89.688 1.00 105.68 321 LYS E N 1
ATOM 3192 C CA . LYS E 1 93 ? 141.687 -36.776 89.451 1.00 99.60 321 LYS E CA 1
ATOM 3193 C C . LYS E 1 93 ? 142.757 -37.507 88.652 1.00 116.12 321 LYS E C 1
ATOM 3194 O O . LYS E 1 93 ? 143.011 -38.677 88.886 1.00 117.53 321 LYS E O 1
ATOM 3196 N N . THR E 1 94 ? 143.323 -36.824 87.661 1.00 112.28 322 THR E N 1
ATOM 3197 C CA . THR E 1 94 ? 144.396 -37.360 86.831 1.00 101.30 322 THR E CA 1
ATOM 3198 C C . THR E 1 94 ? 145.637 -37.665 87.654 1.00 91.60 322 THR E C 1
ATOM 3199 O O . THR E 1 94 ? 146.147 -38.793 87.634 1.00 115.29 322 THR E O 1
ATOM 3203 N N . LEU E 1 95 ? 146.116 -36.667 88.390 1.00 78.02 323 LEU E N 1
ATOM 3204 C CA . LEU E 1 95 ? 147.264 -36.896 89.251 1.00 77.77 323 LEU E CA 1
ATOM 3205 C C . LEU E 1 95 ? 146.924 -37.951 90.299 1.00 96.37 323 LEU E C 1
ATOM 3206 O O . LEU E 1 95 ? 147.785 -38.718 90.688 1.00 114.88 323 LEU E O 1
ATOM 3211 N N . LEU E 1 96 ? 145.683 -37.978 90.773 1.00 92.64 324 LEU E N 1
ATOM 3212 C CA . LEU E 1 96 ? 145.256 -39.027 91.704 1.00 112.04 324 LEU E CA 1
ATOM 3213 C C . LEU E 1 96 ? 145.333 -40.434 91.117 1.00 106.07 324 LEU E C 1
ATOM 3214 O O . LEU E 1 96 ? 145.752 -41.359 91.798 1.00 107.73 324 LEU E O 1
ATOM 3219 N N . LYS E 1 97 ? 144.867 -40.609 89.886 1.00 109.21 325 LYS E N 1
ATOM 3220 C CA . LYS E 1 97 ? 144.956 -41.899 89.221 1.00 104.65 325 LYS E CA 1
ATOM 3221 C C . LYS E 1 97 ? 146.416 -42.291 89.043 1.00 110.89 325 LYS E C 1
ATOM 3222 O O . LYS E 1 97 ? 146.809 -43.406 89.383 1.00 111.71 325 LYS E O 1
ATOM 3226 N N . VAL E 1 98 ? 147.224 -41.352 88.555 1.00 100.35 326 VAL E N 1
ATOM 3227 C CA . VAL E 1 98 ? 148.642 -41.616 88.321 1.00 94.47 326 VAL E CA 1
ATOM 3228 C C . VAL E 1 98 ? 149.382 -42.024 89.589 1.00 105.01 326 VAL E C 1
ATOM 3229 O O . VAL E 1 98 ? 150.076 -43.041 89.629 1.00 118.08 326 VAL E O 1
ATOM 3233 N N . VAL E 1 99 ? 149.203 -41.219 90.627 1.00 94.38 327 VAL E N 1
ATOM 3234 C CA . VAL E 1 99 ? 149.819 -41.439 91.925 1.00 113.80 327 VAL E CA 1
ATOM 3235 C C . VAL E 1 99 ? 149.325 -42.713 92.615 1.00 110.01 327 VAL E C 1
ATOM 3236 O O . VAL E 1 99 ? 150.104 -43.449 93.219 1.00 95.74 327 VAL E O 1
ATOM 3240 N N . GLY E 1 100 ? 148.027 -42.968 92.501 1.00 116.11 328 GLY E N 1
ATOM 3241 C CA . GLY E 1 100 ? 147.398 -44.149 93.064 1.00 104.69 328 GLY E CA 1
ATOM 3242 C C . GLY E 1 100 ? 147.893 -45.429 92.427 1.00 114.33 328 GLY E C 1
ATOM 3243 O O . GLY E 1 100 ? 148.092 -46.442 93.098 1.00 115.52 328 GLY E O 1
ATOM 3244 N N . GLN E 1 101 ? 148.087 -45.374 91.114 1.00 113.88 329 GLN E N 1
ATOM 3245 C CA . GLN E 1 101 ? 148.558 -46.522 90.348 1.00 120.84 329 GLN E CA 1
ATOM 3246 C C . GLN E 1 101 ? 150.026 -46.849 90.653 1.00 125.18 329 GLN E C 1
ATOM 3247 O O . GLN E 1 101 ? 150.403 -48.020 90.712 1.00 124.31 329 GLN E O 1
ATOM 3253 N N . LEU E 1 102 ? 150.849 -45.819 90.844 1.00 114.26 330 LEU E N 1
ATOM 3254 C CA . LEU E 1 102 ? 152.267 -46.008 91.165 1.00 107.10 330 LEU E CA 1
ATOM 3255 C C . LEU E 1 102 ? 152.525 -46.501 92.592 1.00 121.93 330 LEU E C 1
ATOM 3256 O O . LEU E 1 102 ? 153.674 -46.724 92.974 1.00 143.86 330 LEU E O 1
ATOM 3261 N N . THR E 1 103 ? 151.464 -46.679 93.372 1.00 117.30 331 THR E N 1
ATOM 3262 C CA . THR E 1 103 ? 151.594 -47.145 94.751 1.00 119.89 331 THR E CA 1
ATOM 3263 C C . THR E 1 103 ? 151.346 -48.646 94.858 1.00 130.63 331 THR E C 1
ATOM 3264 O O . THR E 1 103 ? 152.066 -49.349 95.570 1.00 140.74 331 THR E O 1
ATOM 3268 N N . ARG E 1 104 ? 150.322 -49.130 94.164 1.00 126.13 332 ARG E N 1
ATOM 3269 C CA . ARG E 1 104 ? 150.015 -50.555 94.162 1.00 123.00 332 ARG E CA 1
ATOM 3270 C C . ARG E 1 104 ? 150.419 -51.175 92.828 1.00 118.59 332 ARG E C 1
ATOM 3271 O O . ARG E 1 104 ? 149.591 -51.732 92.109 1.00 126.86 332 ARG E O 1
ATOM 3273 N N . ALA F 1 27 ? 129.461 -43.491 61.676 1.00 98.61 255 ALA F N 1
ATOM 3274 C CA . ALA F 1 27 ? 130.682 -42.802 62.080 1.00 132.99 255 ALA F CA 1
ATOM 3275 C C . ALA F 1 27 ? 131.509 -43.661 63.028 1.00 138.99 255 ALA F C 1
ATOM 3276 O O . ALA F 1 27 ? 130.997 -44.608 63.628 1.00 126.54 255 ALA F O 1
ATOM 3278 N N . SER F 1 28 ? 132.790 -43.329 63.159 1.00 140.99 256 SER F N 1
ATOM 3279 C CA . SER F 1 28 ? 133.687 -44.081 64.028 1.00 136.93 256 SER F CA 1
ATOM 3280 C C . SER F 1 28 ? 133.723 -43.458 65.416 1.00 127.72 256 SER F C 1
ATOM 3281 O O . SER F 1 28 ? 132.881 -42.628 65.757 1.00 119.03 256 SER F O 1
ATOM 3284 N N . SER F 1 29 ? 134.708 -43.857 66.212 1.00 128.36 257 SER F N 1
ATOM 3285 C CA . SER F 1 29 ? 134.830 -43.373 67.580 1.00 119.29 257 SER F CA 1
ATOM 3286 C C . SER F 1 29 ? 135.567 -42.037 67.660 1.00 128.17 257 SER F C 1
ATOM 3287 O O . SER F 1 29 ? 135.200 -41.167 68.451 1.00 130.82 257 SER F O 1
ATOM 3290 N N . SER F 1 30 ? 136.601 -41.880 66.837 1.00 134.16 258 SER F N 1
ATOM 3291 C CA . SER F 1 30 ? 137.413 -40.663 66.834 1.00 135.31 258 SER F CA 1
ATOM 3292 C C . SER F 1 30 ? 136.767 -39.499 66.082 1.00 109.90 258 SER F C 1
ATOM 3293 O O . SER F 1 30 ? 137.106 -38.340 66.323 1.00 101.40 258 SER F O 1
ATOM 3296 N N . THR F 1 31 ? 135.843 -39.802 65.176 1.00 115.46 259 THR F N 1
ATOM 3297 C CA . THR F 1 31 ? 135.136 -38.761 64.434 1.00 109.53 259 THR F CA 1
ATOM 3298 C C . THR F 1 31 ? 134.337 -37.879 65.386 1.00 92.28 259 THR F C 1
ATOM 3299 O O . THR F 1 31 ? 134.336 -36.647 65.283 1.00 106.09 259 THR F O 1
ATOM 3303 N N . LEU F 1 32 ? 133.677 -38.536 66.332 1.00 86.48 260 LEU F N 1
ATOM 3304 C CA . LEU F 1 32 ? 132.880 -37.867 67.345 1.00 93.15 260 LEU F CA 1
ATOM 3305 C C . LEU F 1 32 ? 133.779 -37.020 68.235 1.00 96.48 260 LEU F C 1
ATOM 3306 O O . LEU F 1 32 ? 133.443 -35.889 68.584 1.00 105.27 260 LEU F O 1
ATOM 3311 N N . GLU F 1 33 ? 134.935 -37.580 68.577 1.00 103.57 261 GLU F N 1
ATOM 3312 C CA . GLU F 1 33 ? 135.915 -36.906 69.418 1.00 116.42 261 GLU F CA 1
ATOM 3313 C C . GLU F 1 33 ? 136.418 -35.618 68.767 1.00 105.00 261 GLU F C 1
ATOM 3314 O O . GLU F 1 33 ? 136.494 -34.572 69.414 1.00 88.22 261 GLU F O 1
ATOM 3320 N N . LYS F 1 34 ? 136.747 -35.704 67.482 1.00 94.97 262 LYS F N 1
ATOM 3321 C CA . LYS F 1 34 ? 137.194 -34.546 66.715 1.00 94.88 262 LYS F CA 1
ATOM 3322 C C . LYS F 1 34 ? 136.100 -33.486 66.604 1.00 100.26 262 LYS F C 1
ATOM 3323 O O . LYS F 1 34 ? 136.352 -32.291 66.812 1.00 90.10 262 LYS F O 1
ATOM 3329 N N . ARG F 1 35 ? 134.888 -33.935 66.281 1.00 85.76 263 ARG F N 1
ATOM 3330 C CA . ARG F 1 35 ? 133.730 -33.049 66.206 1.00 88.83 263 ARG F CA 1
ATOM 3331 C C . ARG F 1 35 ? 133.566 -32.272 67.508 1.00 89.56 263 ARG F C 1
ATOM 3332 O O . ARG F 1 35 ? 133.324 -31.062 67.506 1.00 74.18 263 ARG F O 1
ATOM 3340 N N . ILE F 1 36 ? 133.711 -32.989 68.619 1.00 94.31 264 ILE F N 1
ATOM 3341 C CA . ILE F 1 36 ? 133.608 -32.403 69.950 1.00 91.51 264 ILE F CA 1
ATOM 3342 C C . ILE F 1 36 ? 134.722 -31.384 70.209 1.00 92.30 264 ILE F C 1
ATOM 3343 O O . ILE F 1 36 ? 134.450 -30.293 70.715 1.00 81.23 264 ILE F O 1
ATOM 3348 N N . GLU F 1 37 ? 135.965 -31.732 69.867 1.00 90.44 265 GLU F N 1
ATOM 3349 C CA . GLU F 1 37 ? 137.079 -30.792 70.014 1.00 98.97 265 GLU F CA 1
ATOM 3350 C C . GLU F 1 37 ? 136.768 -29.484 69.297 1.00 102.40 265 GLU F C 1
ATOM 3351 O O . GLU F 1 37 ? 136.870 -28.392 69.875 1.00 97.64 265 GLU F O 1
ATOM 3357 N N . ASP F 1 38 ? 136.371 -29.617 68.035 1.00 106.70 266 ASP F N 1
ATOM 3358 C CA . ASP F 1 38 ? 136.060 -28.468 67.194 1.00 93.37 266 ASP F CA 1
ATOM 3359 C C . ASP F 1 38 ? 134.945 -27.620 67.791 1.00 78.98 266 ASP F C 1
ATOM 3360 O O . ASP F 1 38 ? 135.098 -26.411 67.941 1.00 75.45 266 ASP F O 1
ATOM 3365 N N . LEU F 1 39 ? 133.824 -28.259 68.112 1.00 71.29 267 LEU F N 1
ATOM 3366 C CA . LEU F 1 39 ? 132.677 -27.561 68.683 1.00 68.56 267 LEU F CA 1
ATOM 3367 C C . LEU F 1 39 ? 133.041 -26.813 69.965 1.00 72.49 267 LEU F C 1
ATOM 3368 O O . LEU F 1 39 ? 132.603 -25.683 70.172 1.00 64.05 267 LEU F O 1
ATOM 3373 N N . GLU F 1 40 ? 133.820 -27.453 70.832 1.00 71.15 268 GLU F N 1
ATOM 3374 C CA . GLU F 1 40 ? 134.254 -26.816 72.073 1.00 78.27 268 GLU F CA 1
ATOM 3375 C C . GLU F 1 40 ? 135.119 -25.587 71.798 1.00 84.33 268 GLU F C 1
ATOM 3376 O O . GLU F 1 40 ? 134.915 -24.522 72.402 1.00 77.60 268 GLU F O 1
ATOM 3382 N N . LYS F 1 41 ? 136.074 -25.731 70.880 1.00 80.62 269 LYS F N 1
ATOM 3383 C CA . LYS F 1 41 ? 136.928 -24.606 70.505 1.00 86.85 269 LYS F CA 1
ATOM 3384 C C . LYS F 1 41 ? 136.069 -23.465 69.967 1.00 71.87 269 LYS F C 1
ATOM 3385 O O . LYS F 1 41 ? 136.322 -22.294 70.245 1.00 64.01 269 LYS F O 1
ATOM 3391 N N . GLU F 1 42 ? 135.051 -23.832 69.198 1.00 68.43 270 GLU F N 1
ATOM 3392 C CA . GLU F 1 42 ? 134.073 -22.895 68.662 1.00 72.87 270 GLU F CA 1
ATOM 3393 C C . GLU F 1 42 ? 133.338 -22.143 69.771 1.00 77.39 270 GLU F C 1
ATOM 3394 O O . GLU F 1 42 ? 133.141 -20.926 69.689 1.00 60.88 270 GLU F O 1
ATOM 3400 N N . VAL F 1 43 ? 132.938 -22.876 70.805 1.00 77.31 271 VAL F N 1
ATOM 3401 C CA . VAL F 1 43 ? 132.265 -22.282 71.953 1.00 78.22 271 VAL F CA 1
ATOM 3402 C C . VAL F 1 43 ? 133.159 -21.256 72.634 1.00 77.59 271 VAL F C 1
ATOM 3403 O O . VAL F 1 43 ? 132.751 -20.114 72.833 1.00 72.99 271 VAL F O 1
ATOM 3407 N N . LEU F 1 44 ? 134.376 -21.665 72.986 1.00 70.36 272 LEU F N 1
ATOM 3408 C CA . LEU F 1 44 ? 135.313 -20.756 73.648 1.00 85.40 272 LEU F CA 1
ATOM 3409 C C . LEU F 1 44 ? 135.617 -19.521 72.799 1.00 87.40 272 LEU F C 1
ATOM 3410 O O . LEU F 1 44 ? 135.722 -18.400 73.308 1.00 84.93 272 LEU F O 1
ATOM 3415 N N . ARG F 1 45 ? 135.730 -19.742 71.495 1.00 82.53 273 ARG F N 1
ATOM 3416 C CA . ARG F 1 45 ? 136.067 -18.696 70.541 1.00 65.60 273 ARG F CA 1
ATOM 3417 C C . ARG F 1 45 ? 134.942 -17.664 70.481 1.00 73.05 273 ARG F C 1
ATOM 3418 O O . ARG F 1 45 ? 135.178 -16.447 70.507 1.00 76.65 273 ARG F O 1
ATOM 3426 N N . GLU F 1 46 ? 133.712 -18.164 70.439 1.00 80.79 274 GLU F N 1
ATOM 3427 C CA . GLU F 1 46 ? 132.535 -17.305 70.400 1.00 86.56 274 GLU F CA 1
ATOM 3428 C C . GLU F 1 46 ? 132.291 -16.569 71.719 1.00 85.69 274 GLU F C 1
ATOM 3429 O O . GLU F 1 46 ? 131.867 -15.413 71.719 1.00 81.09 274 GLU F O 1
ATOM 3435 N N . ARG F 1 47 ? 132.546 -17.241 72.839 1.00 81.40 275 ARG F N 1
ATOM 3436 C CA . ARG F 1 47 ? 132.394 -16.617 74.150 1.00 76.03 275 ARG F CA 1
ATOM 3437 C C . ARG F 1 47 ? 133.405 -15.490 74.262 1.00 82.34 275 ARG F C 1
ATOM 3438 O O . ARG F 1 47 ? 133.128 -14.445 74.847 1.00 76.36 275 ARG F O 1
ATOM 3446 N N . GLN F 1 48 ? 134.586 -15.727 73.700 1.00 80.75 276 GLN F N 1
ATOM 3447 C CA . GLN F 1 48 ? 135.642 -14.728 73.674 1.00 85.19 276 GLN F CA 1
ATOM 3448 C C . GLN F 1 48 ? 135.224 -13.512 72.853 1.00 94.68 276 GLN F C 1
ATOM 3449 O O . GLN F 1 48 ? 135.391 -12.367 73.290 1.00 89.66 276 GLN F O 1
ATOM 3455 N N . GLU F 1 49 ? 134.667 -13.764 71.670 1.00 88.24 277 GLU F N 1
ATOM 3456 C CA . GLU F 1 49 ? 134.216 -12.675 70.806 1.00 89.41 277 GLU F CA 1
ATOM 3457 C C . GLU F 1 49 ? 133.106 -11.862 71.481 1.00 96.95 277 GLU F C 1
ATOM 3458 O O . GLU F 1 49 ? 133.114 -10.626 71.454 1.00 85.11 277 GLU F O 1
ATOM 3464 N N . ASN F 1 50 ? 132.157 -12.567 72.089 1.00 91.80 278 ASN F N 1
ATOM 3465 C CA . ASN F 1 50 ? 131.074 -11.937 72.838 1.00 98.06 278 ASN F CA 1
ATOM 3466 C C . ASN F 1 50 ? 131.585 -11.095 73.997 1.00 99.12 278 ASN F C 1
ATOM 3467 O O . ASN F 1 50 ? 131.060 -10.019 74.273 1.00 91.55 278 ASN F O 1
ATOM 3472 N N . LEU F 1 51 ? 132.601 -11.609 74.681 1.00 98.16 279 LEU F N 1
ATOM 3473 C CA . LEU F 1 51 ? 133.234 -10.902 75.784 1.00 87.57 279 LEU F CA 1
ATOM 3474 C C . LEU F 1 51 ? 133.852 -9.606 75.272 1.00 86.28 279 LEU F C 1
ATOM 3475 O O . LEU F 1 51 ? 133.736 -8.551 75.904 1.00 103.98 279 LEU F O 1
ATOM 3480 N N . ARG F 1 52 ? 134.494 -9.698 74.111 1.00 88.65 280 ARG F N 1
ATOM 3481 C CA . ARG F 1 52 ? 135.075 -8.536 73.453 1.00 82.07 280 ARG F CA 1
ATOM 3482 C C . ARG F 1 52 ? 133.996 -7.496 73.167 1.00 97.76 280 ARG F C 1
ATOM 3483 O O . ARG F 1 52 ? 134.180 -6.309 73.435 1.00 114.50 280 ARG F O 1
ATOM 3491 N N . LEU F 1 53 ? 132.871 -7.949 72.617 1.00 115.17 281 LEU F N 1
ATOM 3492 C CA . LEU F 1 53 ? 131.761 -7.056 72.284 1.00 111.14 281 LEU F CA 1
ATOM 3493 C C . LEU F 1 53 ? 131.130 -6.411 73.517 1.00 104.67 281 LEU F C 1
ATOM 3494 O O . LEU F 1 53 ? 130.701 -5.258 73.473 1.00 107.66 281 LEU F O 1
ATOM 3499 N N . THR F 1 54 ? 131.079 -7.159 74.613 1.00 94.30 282 THR F N 1
ATOM 3500 C CA . THR F 1 54 ? 130.519 -6.656 75.858 1.00 91.34 282 THR F CA 1
ATOM 3501 C C . THR F 1 54 ? 131.431 -5.595 76.453 1.00 114.05 282 THR F C 1
ATOM 3502 O O . THR F 1 54 ? 130.962 -4.580 76.969 1.00 129.96 282 THR F O 1
ATOM 3506 N N . ARG F 1 55 ? 132.739 -5.826 76.377 1.00 122.72 283 ARG F N 1
ATOM 3507 C CA . ARG F 1 55 ? 133.694 -4.842 76.877 1.00 125.18 283 ARG F CA 1
ATOM 3508 C C . ARG F 1 55 ? 133.816 -3.663 75.914 1.00 123.82 283 ARG F C 1
ATOM 3509 O O . ARG F 1 55 ? 134.537 -2.703 76.181 1.00 135.46 283 ARG F O 1
ATOM 3511 N N . LEU F 1 56 ? 133.107 -3.745 74.792 1.00 117.61 284 LEU F N 1
ATOM 3512 C CA . LEU F 1 56 ? 133.019 -2.638 73.852 1.00 123.78 284 LEU F CA 1
ATOM 3513 C C . LEU F 1 56 ? 131.626 -2.016 73.947 1.00 132.42 284 LEU F C 1
ATOM 3514 O O . LEU F 1 56 ? 131.403 -0.889 73.505 1.00 136.39 284 LEU F O 1
ATOM 3527 N N . GLN F 1 58 ? 129.852 -1.825 77.090 1.00 154.86 286 GLN F N 1
ATOM 3528 C CA . GLN F 1 58 ? 129.873 -1.045 78.322 1.00 145.66 286 GLN F CA 1
ATOM 3529 C C . GLN F 1 58 ? 130.781 0.172 78.186 1.00 145.25 286 GLN F C 1
ATOM 3530 O O . GLN F 1 58 ? 130.686 1.124 78.963 1.00 154.20 286 GLN F O 1
ATOM 3536 N N . ASP F 1 59 ? 131.648 0.137 77.179 1.00 145.24 287 ASP F N 1
ATOM 3537 C CA . ASP F 1 59 ? 132.440 1.300 76.811 1.00 144.41 287 ASP F CA 1
ATOM 3538 C C . ASP F 1 59 ? 131.507 2.355 76.237 1.00 149.53 287 ASP F C 1
ATOM 3539 O O . ASP F 1 59 ? 131.776 3.553 76.319 1.00 145.51 287 ASP F O 1
ATOM 3544 N N . LYS F 1 60 ? 130.408 1.892 75.646 1.00 153.12 288 LYS F N 1
ATOM 3545 C CA . LYS F 1 60 ? 129.357 2.779 75.170 1.00 156.60 288 LYS F CA 1
ATOM 3546 C C . LYS F 1 60 ? 128.341 3.054 76.282 1.00 159.93 288 LYS F C 1
ATOM 3547 O O . LYS F 1 60 ? 127.741 4.122 76.314 1.00 155.29 288 LYS F O 1
ATOM 3553 N N . GLU F 1 61 ? 128.165 2.095 77.194 1.00 157.69 289 GLU F N 1
ATOM 3554 C CA . GLU F 1 61 ? 127.195 2.221 78.295 1.00 152.04 289 GLU F CA 1
ATOM 3555 C C . GLU F 1 61 ? 127.548 3.210 79.389 1.00 147.62 289 GLU F C 1
ATOM 3556 O O . GLU F 1 61 ? 126.737 4.063 79.754 1.00 143.04 289 GLU F O 1
ATOM 3562 N N . GLU F 1 62 ? 128.762 3.107 79.907 1.00 150.62 290 GLU F N 1
ATOM 3563 C CA . GLU F 1 62 ? 129.226 4.056 80.905 1.00 147.74 290 GLU F CA 1
ATOM 3564 C C . GLU F 1 62 ? 129.550 5.379 80.211 1.00 154.41 290 GLU F C 1
ATOM 3565 O O . GLU F 1 62 ? 129.973 6.349 80.840 1.00 152.74 290 GLU F O 1
ATOM 3579 N N . ILE F 1 64 ? 126.945 6.298 78.044 1.00 151.92 292 ILE F N 1
ATOM 3580 C CA . ILE F 1 64 ? 125.545 6.722 78.024 1.00 143.49 292 ILE F CA 1
ATOM 3581 C C . ILE F 1 64 ? 125.213 7.439 79.332 1.00 140.01 292 ILE F C 1
ATOM 3582 O O . ILE F 1 64 ? 124.305 8.271 79.392 1.00 153.76 292 ILE F O 1
ATOM 3587 N N . GLY F 1 65 ? 125.985 7.144 80.372 1.00 131.12 293 GLY F N 1
ATOM 3588 C CA . GLY F 1 65 ? 125.799 7.787 81.659 1.00 141.21 293 GLY F CA 1
ATOM 3589 C C . GLY F 1 65 ? 126.520 9.119 81.768 1.00 158.22 293 GLY F C 1
ATOM 3590 O O . GLY F 1 65 ? 126.135 9.972 82.568 1.00 159.70 293 GLY F O 1
ATOM 3591 N N . LYS F 1 66 ? 127.563 9.302 80.962 1.00 164.59 294 LYS F N 1
ATOM 3592 C CA . LYS F 1 66 ? 128.313 10.556 80.955 1.00 152.52 294 LYS F CA 1
ATOM 3593 C C . LYS F 1 66 ? 127.959 11.420 79.749 1.00 154.38 294 LYS F C 1
ATOM 3594 O O . LYS F 1 66 ? 126.979 11.160 79.052 1.00 139.20 294 LYS F O 1
ATOM 3596 N N . ALA G 1 27 ? 132.842 -42.564 79.108 1.00 103.58 255 ALA G N 1
ATOM 3597 C CA . ALA G 1 27 ? 133.108 -42.492 77.676 1.00 114.01 255 ALA G CA 1
ATOM 3598 C C . ALA G 1 27 ? 132.250 -43.493 76.913 1.00 121.15 255 ALA G C 1
ATOM 3599 O O . ALA G 1 27 ? 132.753 -44.495 76.402 1.00 136.05 255 ALA G O 1
ATOM 3601 N N . SER G 1 28 ? 130.952 -43.220 76.846 1.00 119.89 256 SER G N 1
ATOM 3602 C CA . SER G 1 28 ? 130.019 -44.112 76.167 1.00 133.83 256 SER G CA 1
ATOM 3603 C C . SER G 1 28 ? 129.826 -43.695 74.712 1.00 128.30 256 SER G C 1
ATOM 3604 O O . SER G 1 28 ? 130.431 -42.726 74.255 1.00 123.00 256 SER G O 1
ATOM 3606 N N . SER G 1 29 ? 128.985 -44.428 73.988 1.00 128.95 257 SER G N 1
ATOM 3607 C CA . SER G 1 29 ? 128.760 -44.149 72.572 1.00 131.43 257 SER G CA 1
ATOM 3608 C C . SER G 1 29 ? 127.697 -43.075 72.339 1.00 129.13 257 SER G C 1
ATOM 3609 O O . SER G 1 29 ? 127.858 -42.213 71.474 1.00 120.71 257 SER G O 1
ATOM 3612 N N . SER G 1 30 ? 126.613 -43.129 73.108 1.00 121.88 258 SER G N 1
ATOM 3613 C CA . SER G 1 30 ? 125.541 -42.149 72.975 1.00 121.79 258 SER G CA 1
ATOM 3614 C C . SER G 1 30 ? 125.883 -40.859 73.714 1.00 120.34 258 SER G C 1
ATOM 3615 O O . SER G 1 30 ? 125.361 -39.789 73.390 1.00 110.86 258 SER G O 1
ATOM 3618 N N . THR G 1 31 ? 126.768 -40.969 74.702 1.00 121.93 259 THR G N 1
ATOM 3619 C CA . THR G 1 31 ? 127.219 -39.806 75.457 1.00 120.34 259 THR G CA 1
ATOM 3620 C C . THR G 1 31 ? 127.930 -38.818 74.544 1.00 126.00 259 THR G C 1
ATOM 3621 O O . THR G 1 31 ? 127.777 -37.614 74.706 1.00 118.36 259 THR G O 1
ATOM 3625 N N . LEU G 1 32 ? 128.733 -39.323 73.610 1.00 124.31 260 LEU G N 1
ATOM 3626 C CA . LEU G 1 32 ? 129.430 -38.451 72.668 1.00 116.12 260 LEU G CA 1
ATOM 3627 C C . LEU G 1 32 ? 128.469 -37.712 71.734 1.00 115.13 260 LEU G C 1
ATOM 3628 O O . LEU G 1 32 ? 128.629 -36.514 71.506 1.00 114.56 260 LEU G O 1
ATOM 3633 N N . GLU G 1 33 ? 127.478 -38.417 71.194 1.00 112.48 261 GLU G N 1
ATOM 3634 C CA . GLU G 1 33 ? 126.488 -37.780 70.324 1.00 98.96 261 GLU G CA 1
ATOM 3635 C C . GLU G 1 33 ? 125.649 -36.746 71.069 1.00 97.58 261 GLU G C 1
ATOM 3636 O O . GLU G 1 33 ? 125.404 -35.652 70.554 1.00 104.91 261 GLU G O 1
ATOM 3642 N N . LYS G 1 34 ? 125.204 -37.097 72.274 1.00 99.27 262 LYS G N 1
ATOM 3643 C CA . LYS G 1 34 ? 124.439 -36.164 73.095 1.00 105.42 262 LYS G CA 1
ATOM 3644 C C . LYS G 1 34 ? 125.307 -34.951 73.406 1.00 113.95 262 LYS G C 1
ATOM 3645 O O . LYS G 1 34 ? 124.836 -33.820 73.375 1.00 115.97 262 LYS G O 1
ATOM 3651 N N . ARG G 1 35 ? 126.570 -35.210 73.730 1.00 108.98 263 ARG G N 1
ATOM 3652 C CA . ARG G 1 35 ? 127.572 -34.173 73.954 1.00 100.30 263 ARG G CA 1
ATOM 3653 C C . ARG G 1 35 ? 127.630 -33.220 72.766 1.00 94.16 263 ARG G C 1
ATOM 3654 O O . ARG G 1 35 ? 127.675 -31.996 72.932 1.00 96.62 263 ARG G O 1
ATOM 3662 N N . ILE G 1 36 ? 127.618 -33.796 71.567 1.00 89.21 264 ILE G N 1
ATOM 3663 C CA . ILE G 1 36 ? 127.650 -33.018 70.337 1.00 78.27 264 ILE G CA 1
ATOM 3664 C C . ILE G 1 36 ? 126.401 -32.155 70.193 1.00 92.91 264 ILE G C 1
ATOM 3665 O O . ILE G 1 36 ? 126.510 -30.969 69.899 1.00 97.94 264 ILE G O 1
ATOM 3670 N N . GLU G 1 37 ? 125.224 -32.741 70.397 1.00 88.61 265 GLU G N 1
ATOM 3671 C CA . GLU G 1 37 ? 123.978 -31.973 70.357 1.00 72.05 265 GLU G CA 1
ATOM 3672 C C . GLU G 1 37 ? 124.007 -30.805 71.348 1.00 73.08 265 GLU G C 1
ATOM 3673 O O . GLU G 1 37 ? 123.654 -29.675 70.998 1.00 87.99 265 GLU G O 1
ATOM 3679 N N . ASP G 1 38 ? 124.428 -31.089 72.579 1.00 93.72 266 ASP G N 1
ATOM 3680 C CA . ASP G 1 38 ? 124.498 -30.081 73.634 1.00 97.61 266 ASP G CA 1
ATOM 3681 C C . ASP G 1 38 ? 125.378 -28.928 73.186 1.00 93.22 266 ASP G C 1
ATOM 3682 O O . ASP G 1 38 ? 124.965 -27.766 73.206 1.00 88.15 266 ASP G O 1
ATOM 3687 N N . LEU G 1 39 ? 126.600 -29.273 72.786 1.00 94.97 267 LEU G N 1
ATOM 3688 C CA . LEU G 1 39 ? 127.579 -28.291 72.339 1.00 93.40 267 LEU G CA 1
ATOM 3689 C C . LEU G 1 39 ? 127.054 -27.459 71.175 1.00 87.32 267 LEU G C 1
ATOM 3690 O O . LEU G 1 39 ? 127.227 -26.243 71.158 1.00 86.50 267 LEU G O 1
ATOM 3695 N N . GLU G 1 40 ? 126.410 -28.112 70.210 1.00 63.66 268 GLU G N 1
ATOM 3696 C CA . GLU G 1 40 ? 125.859 -27.410 69.056 1.00 64.89 268 GLU G CA 1
ATOM 3697 C C . GLU G 1 40 ? 124.799 -26.401 69.477 1.00 86.96 268 GLU G C 1
ATOM 3698 O O . GLU G 1 40 ? 124.816 -25.258 69.022 1.00 91.61 268 GLU G O 1
ATOM 3704 N N . LYS G 1 41 ? 123.876 -26.820 70.339 1.00 86.77 269 LYS G N 1
ATOM 3705 C CA . LYS G 1 41 ? 122.856 -25.899 70.831 1.00 84.16 269 LYS G CA 1
ATOM 3706 C C . LYS G 1 41 ? 123.489 -24.726 71.576 1.00 86.54 269 LYS G C 1
ATOM 3707 O O . LYS G 1 41 ? 123.036 -23.585 71.452 1.00 89.76 269 LYS G O 1
ATOM 3713 N N . GLU G 1 42 ? 124.533 -25.013 72.350 1.00 81.62 270 GLU G N 1
ATOM 3714 C CA . GLU G 1 42 ? 125.277 -23.966 73.042 1.00 77.95 270 GLU G CA 1
ATOM 3715 C C . GLU G 1 42 ? 125.853 -22.966 72.043 1.00 91.20 270 GLU G C 1
ATOM 3716 O O . GLU G 1 42 ? 125.806 -21.757 72.268 1.00 82.16 270 GLU G O 1
ATOM 3722 N N . VAL G 1 43 ? 126.398 -23.484 70.945 1.00 101.70 271 VAL G N 1
ATOM 3723 C CA . VAL G 1 43 ? 126.936 -22.655 69.871 1.00 85.39 271 VAL G CA 1
ATOM 3724 C C . VAL G 1 43 ? 125.850 -21.764 69.273 1.00 66.28 271 VAL G C 1
ATOM 3725 O O . VAL G 1 43 ? 126.043 -20.559 69.152 1.00 55.32 271 VAL G O 1
ATOM 3729 N N . LEU G 1 44 ? 124.718 -22.356 68.894 1.00 65.34 272 LEU G N 1
ATOM 3730 C CA . LEU G 1 44 ? 123.613 -21.588 68.315 1.00 66.37 272 LEU G CA 1
ATOM 3731 C C . LEU G 1 44 ? 123.152 -20.489 69.273 1.00 74.76 272 LEU G C 1
ATOM 3732 O O . LEU G 1 44 ? 122.826 -19.374 68.857 1.00 72.92 272 LEU G O 1
ATOM 3737 N N . ARG G 1 45 ? 123.140 -20.817 70.561 1.00 75.66 273 ARG G N 1
ATOM 3738 C CA . ARG G 1 45 ? 122.725 -19.883 71.602 1.00 90.71 273 ARG G CA 1
ATOM 3739 C C . ARG G 1 45 ? 123.712 -18.726 71.706 1.00 87.53 273 ARG G C 1
ATOM 3740 O O . ARG G 1 45 ? 123.325 -17.563 71.855 1.00 83.89 273 ARG G O 1
ATOM 3748 N N . GLU G 1 46 ? 124.994 -19.063 71.621 1.00 70.13 274 GLU G N 1
ATOM 3749 C CA . GLU G 1 46 ? 126.058 -18.078 71.705 1.00 73.40 274 GLU G CA 1
ATOM 3750 C C . GLU G 1 46 ? 126.029 -17.154 70.490 1.00 77.57 274 GLU G C 1
ATOM 3751 O O . GLU G 1 46 ? 126.289 -15.958 70.603 1.00 81.67 274 GLU G O 1
ATOM 3757 N N . ARG G 1 47 ? 125.725 -17.719 69.327 1.00 77.51 275 ARG G N 1
ATOM 3758 C CA . ARG G 1 47 ? 125.598 -16.946 68.095 1.00 71.24 275 ARG G CA 1
ATOM 3759 C C . ARG G 1 47 ? 124.403 -16.009 68.192 1.00 74.22 275 ARG G C 1
ATOM 3760 O O . ARG G 1 47 ? 124.428 -14.886 67.684 1.00 73.55 275 ARG G O 1
ATOM 3768 N N . GLN G 1 48 ? 123.353 -16.501 68.840 1.00 78.93 276 GLN G N 1
ATOM 3769 C CA . GLN G 1 48 ? 122.128 -15.747 69.057 1.00 75.54 276 GLN G CA 1
ATOM 3770 C C . GLN G 1 48 ? 122.452 -14.529 69.930 1.00 69.55 276 GLN G C 1
ATOM 3771 O O . GLN G 1 48 ? 122.053 -13.396 69.631 1.00 69.79 276 GLN G O 1
ATOM 3777 N N . GLU G 1 49 ? 123.218 -14.776 70.990 1.00 77.74 277 GLU G N 1
ATOM 3778 C CA . GLU G 1 49 ? 123.682 -13.729 71.897 1.00 67.57 277 GLU G CA 1
ATOM 3779 C C . GLU G 1 49 ? 124.555 -12.711 71.165 1.00 71.03 277 GLU G C 1
ATOM 3780 O O . GLU G 1 49 ? 124.419 -11.504 71.359 1.00 83.74 277 GLU G O 1
ATOM 3786 N N . ASN G 1 50 ? 125.448 -13.216 70.320 1.00 81.61 278 ASN G N 1
ATOM 3787 C CA . ASN G 1 50 ? 126.330 -12.388 69.504 1.00 79.25 278 ASN G CA 1
ATOM 3788 C C . ASN G 1 50 ? 125.535 -11.458 68.595 1.00 77.41 278 ASN G C 1
ATOM 3789 O O . ASN G 1 50 ? 125.857 -10.271 68.454 1.00 80.55 278 ASN G O 1
ATOM 3794 N N . LEU G 1 51 ? 124.481 -12.007 67.999 1.00 70.83 279 LEU G N 1
ATOM 3795 C CA . LEU G 1 51 ? 123.584 -11.235 67.153 1.00 79.06 279 LEU G CA 1
ATOM 3796 C C . LEU G 1 51 ? 122.883 -10.152 67.959 1.00 76.94 279 LEU G C 1
ATOM 3797 O O . LEU G 1 51 ? 122.745 -9.020 67.497 1.00 68.83 279 LEU G O 1
ATOM 3802 N N . ARG G 1 52 ? 122.440 -10.507 69.164 1.00 75.78 280 ARG G N 1
ATOM 3803 C CA . ARG G 1 52 ? 121.807 -9.537 70.054 1.00 76.68 280 ARG G CA 1
ATOM 3804 C C . ARG G 1 52 ? 122.740 -8.374 70.369 1.00 79.65 280 ARG G C 1
ATOM 3805 O O . ARG G 1 52 ? 122.353 -7.208 70.275 1.00 85.64 280 ARG G O 1
ATOM 3813 N N . LEU G 1 53 ? 123.976 -8.704 70.731 1.00 92.18 281 LEU G N 1
ATOM 3814 C CA . LEU G 1 53 ? 124.968 -7.704 71.100 1.00 79.19 281 LEU G CA 1
ATOM 3815 C C . LEU G 1 53 ? 125.323 -6.806 69.918 1.00 89.85 281 LEU G C 1
ATOM 3816 O O . LEU G 1 53 ? 125.556 -5.607 70.086 1.00 101.17 281 LEU G O 1
ATOM 3821 N N . THR G 1 54 ? 125.353 -7.387 68.722 1.00 94.51 282 THR G N 1
ATOM 3822 C CA . THR G 1 54 ? 125.652 -6.615 67.518 1.00 97.67 282 THR G CA 1
ATOM 3823 C C . THR G 1 54 ? 124.499 -5.680 67.156 1.00 112.32 282 THR G C 1
ATOM 3824 O O . THR G 1 54 ? 124.717 -4.529 66.780 1.00 126.94 282 THR G O 1
ATOM 3828 N N . ARG G 1 55 ? 123.273 -6.181 67.275 1.00 122.09 283 ARG G N 1
ATOM 3829 C CA . ARG G 1 55 ? 122.077 -5.385 67.007 1.00 121.85 283 ARG G CA 1
ATOM 3830 C C . ARG G 1 55 ? 121.785 -4.435 68.161 1.00 116.01 283 ARG G C 1
ATOM 3831 O O . ARG G 1 55 ? 120.837 -3.650 68.112 1.00 119.99 283 ARG G O 1
ATOM 3833 N N . LEU G 1 56 ? 122.616 -4.506 69.194 1.00 112.56 284 LEU G N 1
ATOM 3834 C CA . LEU G 1 56 ? 122.526 -3.578 70.306 1.00 117.80 284 LEU G CA 1
ATOM 3835 C C . LEU G 1 56 ? 123.644 -2.552 70.185 1.00 124.22 284 LEU G C 1
ATOM 3836 O O . LEU G 1 56 ? 123.552 -1.459 70.733 1.00 126.96 284 LEU G O 1
ATOM 3849 N N . GLN G 1 58 ? 124.655 -0.906 67.358 1.00 129.24 286 GLN G N 1
ATOM 3850 C CA . GLN G 1 58 ? 124.135 0.239 66.619 1.00 133.52 286 GLN G CA 1
ATOM 3851 C C . GLN G 1 58 ? 122.972 0.890 67.365 1.00 132.92 286 GLN G C 1
ATOM 3852 O O . GLN G 1 58 ? 122.614 2.039 67.094 1.00 130.53 286 GLN G O 1
ATOM 3858 N N . ASP G 1 59 ? 122.389 0.152 68.306 1.00 132.09 287 ASP G N 1
ATOM 3859 C CA . ASP G 1 59 ? 121.416 0.729 69.226 1.00 141.42 287 ASP G CA 1
ATOM 3860 C C . ASP G 1 59 ? 122.100 1.689 70.188 1.00 141.83 287 ASP G C 1
ATOM 3861 O O . ASP G 1 59 ? 121.488 2.651 70.645 1.00 137.36 287 ASP G O 1
ATOM 3866 N N . LYS G 1 60 ? 123.376 1.441 70.474 1.00 138.79 288 LYS G N 1
ATOM 3867 C CA . LYS G 1 60 ? 124.133 2.329 71.349 1.00 136.80 288 LYS G CA 1
ATOM 3868 C C . LYS G 1 60 ? 124.729 3.456 70.516 1.00 134.05 288 LYS G C 1
ATOM 3869 O O . LYS G 1 60 ? 124.959 4.560 71.016 1.00 137.86 288 LYS G O 1
ATOM 3875 N N . GLU G 1 61 ? 124.954 3.171 69.236 1.00 128.37 289 GLU G N 1
ATOM 3876 C CA . GLU G 1 61 ? 125.480 4.163 68.308 1.00 138.93 289 GLU G CA 1
ATOM 3877 C C . GLU G 1 61 ? 124.410 5.230 68.140 1.00 149.84 289 GLU G C 1
ATOM 3878 O O . GLU G 1 61 ? 124.692 6.429 68.179 1.00 144.69 289 GLU G O 1
ATOM 3884 N N . GLU G 1 62 ? 123.176 4.772 67.954 1.00 150.69 290 GLU G N 1
ATOM 3885 C CA . GLU G 1 62 ? 122.028 5.663 67.862 1.00 146.39 290 GLU G CA 1
ATOM 3886 C C . GLU G 1 62 ? 121.657 6.259 69.222 1.00 149.55 290 GLU G C 1
ATOM 3887 O O . GLU G 1 62 ? 121.144 7.377 69.292 1.00 143.73 290 GLU G O 1
ATOM 3897 N N . ILE G 1 64 ? 123.747 7.062 71.955 1.00 158.06 292 ILE G N 1
ATOM 3898 C CA . ILE G 1 64 ? 124.666 8.133 72.350 1.00 152.68 292 ILE G CA 1
ATOM 3899 C C . ILE G 1 64 ? 124.324 9.436 71.613 1.00 156.01 292 ILE G C 1
ATOM 3900 O O . ILE G 1 64 ? 124.600 10.535 72.101 1.00 151.63 292 ILE G O 1
ATOM 3905 N N . GLY G 1 65 ? 123.678 9.303 70.458 1.00 160.08 293 GLY G N 1
ATOM 3906 C CA . GLY G 1 65 ? 123.230 10.452 69.693 1.00 153.62 293 GLY G CA 1
ATOM 3907 C C . GLY G 1 65 ? 121.866 10.947 70.141 1.00 150.79 293 GLY G C 1
ATOM 3908 O O . GLY G 1 65 ? 121.524 12.112 69.934 1.00 156.29 293 GLY G O 1
ATOM 3909 N N . LYS G 1 66 ? 121.084 10.063 70.755 1.00 148.59 294 LYS G N 1
ATOM 3910 C CA . LYS G 1 66 ? 119.763 10.429 71.261 1.00 150.53 294 LYS G CA 1
ATOM 3911 C C . LYS G 1 66 ? 119.773 10.617 72.775 1.00 149.56 294 LYS G C 1
ATOM 3912 O O . LYS G 1 66 ? 120.581 11.375 73.311 1.00 150.37 294 LYS G O 1
#

Foldseek 3Di:
DDDPVRVVVVVVVVVVVVVVVVVVVVVVVVVCVVVVCVVVVVVVVVVVVVVVCCVVVVVVVVVVVVVVVVVVVVD/DDPVVVVVVVVVVVVVVVVVVVVVVVVVVVVVVVVVVVVVVVVVVVVVVVVCCVVVVVVVVVVVVVVVVVVVVVD/DADPVNVVVVVVVVVVVVVVVVVVVVVVVVVCVVVVCVVVVVVVVVVVVVVVCCVVVVVVVVVVVVVVVVVVVVD/DVVVVVVVVVVVVVVVVVVVVVVVVVVVVCVVVVCVVVVVVVVVVVVVVVCVVVVVVVVVVVVVVVVVCVPPPD/DDPVVVVVVVVVVVVVVVVVVVVVVVVVVVCVVVVCVVVVVVVVVVVVVVVVCVVVVVVVVVVVVVVVVVVVVVD/DDDVVVVVVVVVVVVVVVVVVVVVVVVVVCVVVVVCVD/DDDVVVVVVVVVVVVVVVVVVVVVVVVVVVVVVVVCVD

B-factor: mean 75.21, std 29.94, range [7.61, 224.21]

Solvent-accessible surface area: 35524 Å² total

Secondary structure (DSSP, 8-state):
---HHHHHHHHHHHHHHHHHHHHHHHHHHH--TTT--HHHHHHHHHHHHHHH--HHHHHHHHHHHHHHHHHHHH-/--HHHHHHHHHHHHHHHHHHHHHHHHHHH--TTT--HHHHHHHHHHHHHHH--HHHHHHHHHHHHHHHHHHHHH-/---HHHHHHHHHHHHHHHHHHHHHHHHHHH--TTT--HHHHHHHHHHHHHHH--HHHHHHHHHHHHHHHHHHHT-/-HHHHHHHHHHHHHHHHHHHHHHHHHHH--TTT--HHHHHHHHHHHHHHH--HHHHHHHHHHHHHHHHHHHS--/--HHHHHHHHHHHHHHHHHHHHHHHHHHH--TTT--HHHHHHHHHHHHHHH--HHHHHHHHHHHHHHHHHHHTT-/--HHHHHHHHHHHHHHHHHHHHHHHHHH---TTT----/--HHHHHHHHHHHHHHHHHHHHHHHHHH---TTT----

InterPro domains:
  IPR026117 Prostate apoptosis response 4 [PTHR15093] (1-331)

GO terms:
  GO:0043025 neuronal cell body (C, IDA)
  GO:0005884 actin filament (C, IDA)
  GO:0030424 axon (C, IDA)
  GO:0045760 positive regulation of action potential (P, IDA)
  GO:0010040 response to iron(II) ion (P, IEP)
  GO:2000391 positive regulation of neutrophil extravasation (P, IDA)
  GO:1901082 positive regulation of relaxation of smooth muscle (P, IDA)
  GO:1903238 positive regulation of leukocyte tethering or rolling (P, IDA)
  GO:0032355 response to estradiol (P, IEP)
  GO:0032496 response to lipopolysaccharide (P, IEP)
  GO:0050965 detection of temperature stimulus involved in sensory perception of pain (P, IDA)
  GO:0050966 detection of mechanical stimulus involved in sensory perception of pain (P, IDA)
  GO:0060450 positive regulation of hindgut contraction (P, IDA)
  GO:0098703 calcium ion import across plasma membrane (P, IDA)
  GO:0071372 cellular response to follicle-stimulating hormone stimulus (P, IEP)
  GO:0071392 cellular response to estradiol stimulus (P, IEP)
  GO:0090281 negative regulation of calcium ion import (P, IDA)
  GO:0071306 cellular response to vitamin E (P, IEP)
  GO:0071347 cellular response to interleukin-1 (P, IEP)
  GO:0043065 positive regulation of apoptotic process (P, IMP)

Organism: Rattus norvegicus (NCBI:txid10116)

Sequence (450 aa):
FASSSTLEKRIEDLEKEVLREERQENLRLTRLQDKEEIGKLKEEIDLLNRDLDDEDENEQLKQENKTLLKVVGQLTASSSTLEKRIEDLEKEVLREERQENLRLTRLQDKEEIGKLKEEIDLLNRDLDDEDENEQLKQEENKTLLKVVGQLTRFASSSTLEKRIEDLEKEVLREERQENLRLTRLQDKEEIGKLKEEIDLLNRDLDDEDENEQLKQEENKTLLKVVGQLTSSSTLEKRIEDLEKEVLREERQENLRLTRLQDKEEIGKLKEEIDLLNRDLDDEDENEQLKQEENKTLLKVVGQLTRASSSTLEKRIEDLEKEVLREERQENNLRLTRLQDKEEIGKLKEEIDLLNRDLDDEDENEQLKQENKTLLKVVGQLTRASSSTLEKRIEDLEKEVLRERQENLRLTRLQDKEEIGKASSSTLEKRIEDLEKEVLRERQENLRLTRLQDKEEIGK

Radius of gyration: 40.51 Å; Cα contacts (8 Å, |Δi|>4): 233; chains: 7; bounding box: 131×126×44 Å